Protein AF-0000000087521151 (afdb_homodimer)

Organism: NCBI:txid162496

Foldseek 3Di:
DDPPPPPPPPPPPPPPPPPPVPPPDLCQQWAWADDPDQQDDIDIDDPPLSWDPFKAKDWRFAADADFAAAFKKWWKWKWKAWNHHRHTDDTQSNHGTDIDTLYVVCCVVPVRVSVRSGRTHAFIKMKIWHFWAPQDPVRDGDDHDPPTTTTMMMIMHTHDIDHDAEEDDPVVLVVCVVVVQQWDWDPVDLDIQIDADPPHDFDRHKRKAWPFADDADFAALFKKFWKFKWKAANVPRHTDDGDSVDPGTDIDGSPPAQQSSSNRRGGGHAQIWIKIWAAQSSHQEQDHDVDDHGIMIMIMHTHDIGDDD/DDPPPPPPPPPPPPPPPPPPVPPPDLCQQWAWADDPDQQDDIDIDDPPLSWDPFKAKDWRFAADADFAAAFKKWWKWKWKAWNHHRHTDDTQSNHGTDIDTLYVVCCVVPVRVSVNSGRTHAFIKMKIWHFWAPQDPVRDGDDHDPPTTTTMMMIMHTHDIDHDAEEDDPVVLVVCVVVVQQWDWDPPDLDIQIDADPPHDFDRHKRKAWPFADDADFAALFKKFWKFKWKAANVPRHTDDGDSVDPGTDIDGSPPAQQSSSNRRGGGHAQIWIKIWAAQSSHQEQDHDVDDHGIMIMTMHGHDIGDDD

Nearest PDB structures (foldseek):
  8bk6-assembly1_B  TM=9.015E-01  e=6.934E-10  Legionella pneumophila
  8bjd-assembly1_A  TM=7.755E-01  e=2.707E-09  Legionella pneumophila
  8p3d-assembly1_A  TM=8.804E-01  e=2.975E-08  Trypanosoma cruzi
  1q6u-assembly1_A  TM=7.671E-01  e=1.001E-08  Escherichia coli
  4bf8-assembly1_A  TM=8.102E-01  e=2.358E-07  Saccharomyces cerevisiae

InterPro domains:
  IPR001179 FKBP-type peptidyl-prolyl cis-trans isomerase domain [PF00254] (218-302)
  IPR001179 FKBP-type peptidyl-prolyl cis-trans isomerase domain [PS50059] (222-306)
  IPR046357 Peptidyl-prolyl cis-trans isomerase domain superfamily [G3DSA:3.10.50.40] (168-309)

Sequence (618 aa):
MRKVLAVCVTASVLALTACGAGSSTSLDSIEVKPGADANSEPSVKIDAPLLTEKSEAQVLVEGEGNEISEGQTIKLKSGIYKNIDGMKVDENFTGEAVPMKVDDTMKQQMPELYDTLIGSKVGSWIAYTTVEGNPKSDGSVSEPEDGARAERIIVMNVESASDPSTVLEQSKVKELKDAKQLPSVDTSEKEPKISIPKDTQAPQGLAVDVLEEGKGAQATENSDVEVKYHGVTWADGKKFDGNFDSEDTAKFNLSQVISGWTKGLSGQKEGSKLLLSVPSDMAYGDNATQGPSGPLVFYVELTKVSNAEMRKVLAVCVTASVLALTACGAGSSTSLDSIEVKPGADANSEPSVKIDAPLLTEKSEAQVLVEGEGNEISEGQTIKLKSGIYKNIDGMKVDENFTGEAVPMKVDDTMKQQMPELYDTLIGSKVGSWIAYTTVEGNPKSDGSVSEPEDGARAERIIVMNVESASDPSTVLEQSKVKELKDAKQLPSVDTSEKEPKISIPKDTQAPQGLAVDVLEEGKGAQATENSDVEVKYHGVTWADGKKFDGNFDSEDTAKFNLSQVISGWTKGLSGQKEGSKLLLSVPSDMAYGDNATQGPSGPLVFYVELTKVSNAE

Radius of gyration: 36.85 Å; Cα contacts (8 Å, |Δi|>4): 1400; chains: 2; bounding box: 82×93×114 Å

Solvent-accessible surface area (backbone atoms only — not comparable to full-atom values): 33695 Å² total; per-residue (Å²): 134,82,80,74,76,74,75,75,76,76,75,75,75,72,73,71,72,73,72,67,85,67,71,87,51,81,62,71,64,47,42,74,45,77,34,96,46,82,65,33,64,58,48,74,46,54,71,49,59,43,81,39,72,55,62,44,45,44,78,72,41,84,27,84,50,61,65,38,53,84,55,20,39,29,27,34,28,37,36,36,24,32,20,69,45,39,49,76,77,49,68,34,41,64,53,74,60,45,77,48,65,42,39,70,67,39,37,71,77,38,42,48,51,40,58,51,45,47,72,32,26,26,52,17,28,35,40,36,32,47,47,66,41,49,77,42,96,87,69,46,67,44,74,53,57,92,70,41,44,27,59,43,35,37,41,33,35,32,74,42,72,40,73,68,73,46,76,52,51,67,70,57,43,50,50,35,49,75,66,55,58,44,66,48,74,43,68,87,48,83,56,69,44,64,45,62,44,76,98,53,70,78,59,96,17,31,35,66,43,74,76,38,83,33,81,49,52,64,29,45,51,64,16,37,33,30,32,43,36,45,28,24,34,57,91,75,48,46,74,80,48,67,36,56,90,45,91,58,67,45,79,47,47,28,71,76,49,46,54,36,54,16,61,57,44,31,69,39,27,15,57,16,30,34,39,36,38,28,25,22,90,31,51,50,22,76,82,32,87,92,47,67,50,32,36,34,33,33,40,37,35,33,68,39,55,42,64,80,128,137,83,81,76,77,75,77,77,76,77,76,75,77,73,73,72,70,75,72,67,84,67,71,87,51,84,62,71,64,48,44,76,44,78,34,96,47,82,64,34,62,58,48,75,45,53,70,48,59,46,80,39,71,53,61,43,44,44,77,72,40,85,27,85,49,60,64,38,54,83,54,17,39,30,26,33,27,36,35,33,22,31,19,68,45,40,48,77,76,48,68,33,42,64,53,74,60,44,78,46,64,42,40,69,68,38,37,71,77,38,44,47,50,40,58,51,46,44,71,31,26,26,54,17,28,34,40,36,32,47,46,66,41,48,78,42,95,86,70,45,66,44,75,55,58,92,73,41,44,28,59,43,34,36,41,33,35,32,74,41,72,38,72,67,72,46,76,52,52,68,70,56,44,49,50,36,49,74,65,54,57,43,66,48,75,43,70,87,49,82,57,69,44,64,45,61,44,77,98,52,70,78,60,96,17,32,37,66,44,75,76,37,83,31,82,49,51,65,28,46,50,66,15,36,33,31,30,42,36,44,28,23,34,55,90,76,46,44,76,78,51,68,36,57,92,44,92,59,65,45,77,46,47,28,71,76,51,46,54,35,54,16,60,58,45,32,70,39,27,16,57,17,29,35,39,34,38,26,26,22,90,30,51,51,23,76,82,33,87,92,47,66,50,31,36,34,34,33,41,37,35,33,68,37,56,42,65,80,129

Structure (mmCIF, N/CA/C/O backbone):
data_AF-0000000087521151-model_v1
#
loop_
_entity.id
_entity.type
_entity.pdbx_description
1 polymer 'Peptidyl-prolyl cis-trans isomerase'
#
loop_
_atom_site.group_PDB
_atom_site.id
_atom_site.type_symbol
_atom_site.label_atom_id
_atom_site.label_alt_id
_atom_site.label_comp_id
_atom_site.label_asym_id
_atom_site.label_entity_id
_atom_site.label_seq_id
_atom_site.pdbx_PDB_ins_code
_atom_site.Cartn_x
_atom_site.Cartn_y
_atom_site.Cartn_z
_atom_site.occupancy
_atom_site.B_iso_or_equiv
_atom_site.auth_seq_id
_atom_site.auth_comp_id
_atom_site.auth_asym_id
_atom_site.auth_atom_id
_atom_site.pdbx_PDB_model_num
ATOM 1 N N . MET A 1 1 ? -39.094 32.469 63.031 1 25.14 1 MET A N 1
ATOM 2 C CA . MET A 1 1 ? -38 32.406 62.062 1 25.14 1 MET A CA 1
ATOM 3 C C . MET A 1 1 ? -38.5 31.812 60.719 1 25.14 1 MET A C 1
ATOM 5 O O . MET A 1 1 ? -39.062 30.719 60.719 1 25.14 1 MET A O 1
ATOM 9 N N . ARG A 1 2 ? -38.875 32.594 59.688 1 22.25 2 ARG A N 1
ATOM 10 C CA . ARG A 1 2 ? -39.781 32.438 58.562 1 22.25 2 ARG A CA 1
ATOM 11 C C . ARG A 1 2 ? -39.188 31.5 57.5 1 22.25 2 ARG A C 1
ATOM 13 O O . ARG A 1 2 ? -38.094 31.719 57.031 1 22.25 2 ARG A O 1
ATOM 20 N N . LYS A 1 3 ? -39.656 30.266 57.5 1 27.17 3 LYS A N 1
ATOM 21 C CA . LYS A 1 3 ? -39.375 29.156 56.625 1 27.17 3 LYS A CA 1
ATOM 22 C C . LYS A 1 3 ? -39.594 29.562 55.156 1 27.17 3 LYS A C 1
ATOM 24 O O . LYS A 1 3 ? -40.719 29.75 54.719 1 27.17 3 LYS A O 1
ATOM 29 N N . VAL A 1 4 ? -38.812 30.594 54.625 1 23.25 4 VAL A N 1
ATOM 30 C CA . VAL A 1 4 ? -39.031 31.016 53.25 1 23.25 4 VAL A CA 1
ATOM 31 C C . VAL A 1 4 ? -38.906 29.812 52.312 1 23.25 4 VAL A C 1
ATOM 33 O O . VAL A 1 4 ? -37.906 29.078 52.344 1 23.25 4 VAL A O 1
ATOM 36 N N . LEU A 1 5 ? -39.969 29.188 52.031 1 26.3 5 LEU A N 1
ATOM 37 C CA . LEU A 1 5 ? -40.125 28.109 51.062 1 26.3 5 LEU A CA 1
ATOM 38 C C . LEU A 1 5 ? -39.625 28.562 49.688 1 26.3 5 LEU A C 1
ATOM 40 O O . LEU A 1 5 ? -40.219 29.469 49.094 1 26.3 5 LEU A O 1
ATOM 44 N N . ALA A 1 6 ? -38.375 28.703 49.5 1 27.34 6 ALA A N 1
ATOM 45 C CA . ALA A 1 6 ? -37.844 29.078 48.188 1 27.34 6 ALA A CA 1
ATOM 46 C C . ALA A 1 6 ? -38.312 28.125 47.094 1 27.34 6 ALA A C 1
ATOM 48 O O . ALA A 1 6 ? -38.094 26.906 47.188 1 27.34 6 ALA A O 1
ATOM 49 N N . VAL A 1 7 ? -39.469 28.391 46.594 1 27.27 7 VAL A N 1
ATOM 50 C CA . VAL A 1 7 ? -40 27.672 45.438 1 27.27 7 VAL A CA 1
ATOM 51 C C . VAL A 1 7 ? -39 27.688 44.281 1 27.27 7 VAL A C 1
ATOM 53 O O . VAL A 1 7 ? -38.594 28.766 43.812 1 27.27 7 VAL A O 1
ATOM 56 N N . CYS A 1 8 ? -38 26.859 44.312 1 23.95 8 CYS A N 1
ATOM 57 C CA . CYS A 1 8 ? -37.062 26.719 43.219 1 23.95 8 CYS A CA 1
ATOM 58 C C . CYS A 1 8 ? -37.75 26.469 41.906 1 23.95 8 CYS A C 1
ATOM 60 O O . CYS A 1 8 ? -38.438 25.453 41.75 1 23.95 8 CYS A O 1
ATOM 62 N N . VAL A 1 9 ? -38.25 27.531 41.25 1 26.39 9 VAL A N 1
ATOM 63 C CA . VAL A 1 9 ? -38.781 27.438 39.906 1 26.39 9 VAL A CA 1
ATOM 64 C C . VAL A 1 9 ? -37.781 26.734 39 1 26.39 9 VAL A C 1
ATOM 66 O O . VAL A 1 9 ? -36.625 27.141 38.906 1 26.39 9 VAL A O 1
ATOM 69 N N . THR A 1 10 ? -37.844 25.438 38.875 1 26.16 10 THR A N 1
ATOM 70 C CA . THR A 1 10 ? -37.156 24.625 37.875 1 26.16 10 THR A CA 1
ATOM 71 C C . THR A 1 10 ? -37.406 25.141 36.469 1 26.16 10 THR A C 1
ATOM 73 O O . THR A 1 10 ? -38.531 25.125 35.969 1 26.16 10 THR A O 1
ATOM 76 N N . ALA A 1 11 ? -36.812 26.281 36.062 1 25.45 11 ALA A N 1
ATOM 77 C CA . ALA A 1 11 ? -36.906 26.672 34.656 1 25.45 11 ALA A CA 1
ATOM 78 C C . ALA A 1 11 ? -36.562 25.516 33.75 1 25.45 11 ALA A C 1
ATOM 80 O O . ALA A 1 11 ? -35.5 24.906 33.844 1 25.45 11 ALA A O 1
ATOM 81 N N . SER A 1 12 ? -37.5 24.781 33.25 1 26.67 12 SER A N 1
ATOM 82 C CA . SER A 1 12 ? -37.375 23.875 32.125 1 26.67 12 SER A CA 1
ATOM 83 C C . SER A 1 12 ? -36.719 24.562 30.938 1 26.67 12 SER A C 1
ATOM 85 O O . SER A 1 12 ? -37.25 25.547 30.406 1 26.67 12 SER A O 1
ATOM 87 N N . VAL A 1 13 ? -35.438 24.734 30.969 1 25.84 13 VAL A N 1
ATOM 88 C CA . VAL A 1 13 ? -34.812 25.172 29.734 1 25.84 13 VAL A CA 1
ATOM 89 C C . VAL A 1 13 ? -35.281 24.328 28.562 1 25.84 13 VAL A C 1
ATOM 91 O O . VAL A 1 13 ? -35.062 23.109 28.547 1 25.84 13 VAL A O 1
ATOM 94 N N . LEU A 1 14 ? -36.344 24.703 27.938 1 26.03 14 LEU A N 1
ATOM 95 C CA . LEU A 1 14 ? -36.656 24.234 26.578 1 26.03 14 LEU A CA 1
ATOM 96 C C . LEU A 1 14 ? -35.438 24.359 25.672 1 26.03 14 LEU A C 1
ATOM 98 O O . LEU A 1 14 ? -34.969 25.469 25.422 1 26.03 14 LEU A O 1
ATOM 102 N N . ALA A 1 15 ? -34.594 23.406 25.656 1 26.88 15 ALA A N 1
ATOM 103 C CA . ALA A 1 15 ? -33.656 23.297 24.547 1 26.88 15 ALA A CA 1
ATOM 104 C C . ALA A 1 15 ? -34.375 23.562 23.203 1 26.88 15 ALA A C 1
ATOM 106 O O . ALA A 1 15 ? -35.25 22.797 22.812 1 26.88 15 ALA A O 1
ATOM 107 N N . LEU A 1 16 ? -34.562 24.766 22.906 1 27.44 16 LEU A N 1
ATOM 108 C CA . LEU A 1 16 ? -34.812 25.047 21.5 1 27.44 16 LEU A CA 1
ATOM 109 C C . LEU A 1 16 ? -33.875 24.25 20.609 1 27.44 16 LEU A C 1
ATOM 111 O O . LEU A 1 16 ? -32.656 24.359 20.719 1 27.44 16 LEU A O 1
ATOM 115 N N . THR A 1 17 ? -34.25 23.062 20.266 1 30.52 17 THR A N 1
ATOM 116 C CA . THR A 1 17 ? -33.719 22.406 19.078 1 30.52 17 THR A CA 1
ATOM 117 C C . THR A 1 17 ? -33.594 23.406 17.938 1 30.52 17 THR A C 1
ATOM 119 O O . THR A 1 17 ? -34.594 23.891 17.406 1 30.52 17 THR A O 1
ATOM 122 N N . ALA A 1 18 ? -32.844 24.406 18.047 1 28.83 18 ALA A N 1
ATOM 123 C CA . ALA A 1 18 ? -32.531 25.062 16.781 1 28.83 18 ALA A CA 1
ATOM 124 C C . ALA A 1 18 ? -32.5 24.078 15.625 1 28.83 18 ALA A C 1
ATOM 126 O O . ALA A 1 18 ? -31.766 23.094 15.664 1 28.83 18 ALA A O 1
ATOM 127 N N . CYS A 1 19 ? -33.625 23.859 14.922 1 32.59 19 CYS A N 1
ATOM 128 C CA . CYS A 1 19 ? -33.844 23.234 13.633 1 32.59 19 CYS A CA 1
ATOM 129 C C . CYS A 1 19 ? -32.75 23.594 12.633 1 32.59 19 CYS A C 1
ATOM 131 O O . CYS A 1 19 ? -32.906 24.547 11.859 1 32.59 19 CYS A O 1
ATOM 133 N N . GLY A 1 20 ? -31.656 24.016 12.938 1 32.75 20 GLY A N 1
ATOM 134 C CA . GLY A 1 20 ? -30.844 24.016 11.734 1 32.75 20 GLY A CA 1
ATOM 135 C C . GLY A 1 20 ? -31.141 22.859 10.805 1 32.75 20 GLY A C 1
ATOM 136 O O . GLY A 1 20 ? -31.281 21.719 11.25 1 32.75 20 GLY A O 1
ATOM 137 N N . ALA A 1 21 ? -31.844 23.016 9.688 1 33.31 21 ALA A N 1
ATOM 138 C CA . ALA A 1 21 ? -32.188 22.125 8.594 1 33.31 21 ALA A CA 1
ATOM 139 C C . ALA A 1 21 ? -31.109 21.078 8.367 1 33.31 21 ALA A C 1
ATOM 141 O O . ALA A 1 21 ? -30.234 21.25 7.531 1 33.31 21 ALA A O 1
ATOM 142 N N . GLY A 1 22 ? -30.359 20.562 9.328 1 39.12 22 GLY A N 1
ATOM 143 C CA . GLY A 1 22 ? -29.359 19.547 9.062 1 39.12 22 GLY A CA 1
ATOM 144 C C . GLY A 1 22 ? -29.906 18.312 8.383 1 39.12 22 GLY A C 1
ATOM 145 O O . GLY A 1 22 ? -30.797 17.656 8.922 1 39.12 22 GLY A O 1
ATOM 146 N N . SER A 1 23 ? -30.062 18.344 7.102 1 45.19 23 SER A N 1
ATOM 147 C CA . SER A 1 23 ? -30.422 17.203 6.258 1 45.19 23 SER A CA 1
ATOM 148 C C . SER A 1 23 ? -29.906 15.898 6.848 1 45.19 23 SER A C 1
ATOM 150 O O . SER A 1 23 ? -28.781 15.836 7.332 1 45.19 23 SER A O 1
ATOM 152 N N . SER A 1 24 ? -30.828 15.07 7.395 1 55.84 24 SER A N 1
ATOM 153 C CA . SER A 1 24 ? -30.578 13.695 7.824 1 55.84 24 SER A CA 1
ATOM 154 C C . SER A 1 24 ? -29.484 13.039 6.977 1 55.84 24 SER A C 1
ATOM 156 O O . SER A 1 24 ? -29.531 13.109 5.746 1 55.84 24 SER A O 1
ATOM 158 N N . THR A 1 25 ? -28.188 13.133 7.535 1 68.56 25 THR A N 1
ATOM 159 C CA . THR A 1 25 ? -27.125 12.422 6.816 1 68.56 25 THR A CA 1
ATOM 160 C C . THR A 1 25 ? -27.109 10.953 7.215 1 68.56 25 THR A C 1
ATOM 162 O O . THR A 1 25 ? -27.734 10.555 8.195 1 68.56 25 THR A O 1
ATOM 165 N N . SER A 1 26 ? -26.594 10.141 6.426 1 81.5 26 SER A N 1
ATOM 166 C CA . SER A 1 26 ? -26.359 8.734 6.727 1 81.5 26 SER A CA 1
ATOM 167 C C . SER A 1 26 ? -25.531 8.57 7.992 1 81.5 26 SER A C 1
ATOM 169 O O . SER A 1 26 ? -25.469 7.484 8.57 1 81.5 26 SER A O 1
ATOM 171 N N . LEU A 1 27 ? -25.047 9.789 8.586 1 91.56 27 LEU A N 1
ATOM 172 C CA . LEU A 1 27 ? -24.109 9.727 9.695 1 91.56 27 LEU A CA 1
ATOM 173 C C . LEU A 1 27 ? -24.812 9.938 11.031 1 91.56 27 LEU A C 1
ATOM 175 O O . LEU A 1 27 ? -24.203 9.812 12.094 1 91.56 27 LEU A O 1
ATOM 179 N N . ASP A 1 28 ? -26.125 10.18 11.031 1 88.62 28 ASP A N 1
ATOM 180 C CA . ASP A 1 28 ? -26.906 10.484 12.227 1 88.62 28 ASP A CA 1
ATOM 181 C C . ASP A 1 28 ? -26.922 9.297 13.188 1 88.62 28 ASP A C 1
ATOM 183 O O . ASP A 1 28 ? -27.094 9.469 14.398 1 88.62 28 ASP A O 1
ATOM 187 N N . SER A 1 29 ? -26.734 8.156 12.625 1 89.56 29 SER A N 1
ATOM 188 C CA . SER A 1 29 ? -26.844 6.949 13.438 1 89.56 29 SER A CA 1
ATOM 189 C C . SER A 1 29 ? -25.562 6.688 14.219 1 89.56 29 SER A C 1
ATOM 191 O O . SER A 1 29 ? -25.531 5.805 15.078 1 89.56 29 SER A O 1
ATOM 193 N N . ILE A 1 30 ? -24.531 7.402 13.961 1 95.44 30 ILE A N 1
ATOM 194 C CA . ILE A 1 30 ? -23.266 7.195 14.648 1 95.44 30 ILE A CA 1
ATOM 195 C C . ILE A 1 30 ? -23.312 7.836 16.031 1 95.44 30 ILE A C 1
ATOM 197 O O . ILE A 1 30 ? -23.703 9 16.172 1 95.44 30 ILE A O 1
ATOM 201 N N . GLU A 1 31 ? -22.953 7.094 17.031 1 96.31 31 GLU A N 1
ATOM 202 C CA . GLU A 1 31 ? -22.875 7.594 18.391 1 96.31 31 GLU A CA 1
ATOM 203 C C . GLU A 1 31 ? -21.438 7.543 18.922 1 96.31 31 GLU A C 1
ATOM 205 O O . GLU A 1 31 ? -20.75 6.539 18.734 1 96.31 31 GLU A O 1
ATOM 210 N N . VAL A 1 32 ? -21.062 8.656 19.531 1 97.31 32 VAL A N 1
ATOM 211 C CA . VAL A 1 32 ? -19.734 8.695 20.156 1 97.31 32 VAL A CA 1
ATOM 212 C C . VAL A 1 32 ? -19.875 9.117 21.609 1 97.31 32 VAL A C 1
ATOM 214 O O . VAL A 1 32 ? -20.594 10.062 21.938 1 97.31 32 VAL A O 1
ATOM 217 N N . LYS A 1 33 ? -19.266 8.406 22.469 1 96.31 33 LYS A N 1
ATOM 218 C CA . LYS A 1 33 ? -19.078 8.773 23.875 1 96.31 33 LYS A CA 1
ATOM 219 C C . LYS A 1 33 ? -17.609 9.062 24.188 1 96.31 33 LYS A C 1
ATOM 221 O O . LYS A 1 33 ? -16.797 8.141 24.234 1 96.31 33 LYS A O 1
ATOM 226 N N . PRO A 1 34 ? -17.375 10.312 24.375 1 94.25 34 PRO A N 1
ATOM 227 C CA . PRO A 1 34 ? -15.977 10.648 24.672 1 94.25 34 PRO A CA 1
ATOM 228 C C . PRO A 1 34 ? -15.43 9.914 25.891 1 94.25 34 PRO A C 1
ATOM 230 O O . PRO A 1 34 ? -16.188 9.594 26.812 1 94.25 34 PRO A O 1
ATOM 233 N N . GLY A 1 35 ? -14.172 9.617 25.812 1 91.38 35 GLY A N 1
ATOM 234 C CA . GLY A 1 35 ? -13.531 9.023 26.984 1 91.38 35 GLY A CA 1
ATOM 235 C C . GLY A 1 35 ? -13.461 9.961 28.172 1 91.38 35 GLY A C 1
ATOM 236 O O . GLY A 1 35 ? -13.891 11.109 28.078 1 91.38 35 GLY A O 1
ATOM 237 N N . ALA A 1 36 ? -12.883 9.383 29.266 1 87.5 36 ALA A N 1
ATOM 238 C CA . ALA A 1 36 ? -12.812 10.125 30.516 1 87.5 36 ALA A CA 1
ATOM 239 C C . ALA A 1 36 ? -11.875 11.32 30.391 1 87.5 36 ALA A C 1
ATOM 241 O O . ALA A 1 36 ? -12.055 12.336 31.078 1 87.5 36 ALA A O 1
ATOM 242 N N . ASP A 1 37 ? -10.898 11.125 29.578 1 85.75 37 ASP A N 1
ATOM 243 C CA . ASP A 1 37 ? -9.938 12.188 29.328 1 85.75 37 ASP A CA 1
ATOM 244 C C . ASP A 1 37 ? -9.383 12.094 27.906 1 85.75 37 ASP A C 1
ATOM 246 O O . ASP A 1 37 ? -9.836 11.273 27.109 1 85.75 37 ASP A O 1
ATOM 250 N N . ALA A 1 38 ? -8.453 12.969 27.594 1 80.62 38 ALA A N 1
ATOM 251 C CA . ALA A 1 38 ? -7.934 13.086 26.234 1 80.62 38 ALA A CA 1
ATOM 252 C C . ALA A 1 38 ? -7.145 11.844 25.828 1 80.62 38 ALA A C 1
ATOM 254 O O . ALA A 1 38 ? -6.891 11.609 24.641 1 80.62 38 ALA A O 1
ATOM 255 N N . ASN A 1 39 ? -6.77 11.016 26.75 1 86.06 39 ASN A N 1
ATOM 256 C CA . ASN A 1 39 ? -5.949 9.844 26.453 1 86.06 39 ASN A CA 1
ATOM 257 C C . ASN A 1 39 ? -6.746 8.555 26.609 1 86.06 39 ASN A C 1
ATOM 259 O O . ASN A 1 39 ? -6.172 7.465 26.625 1 86.06 39 ASN A O 1
ATOM 263 N N . SER A 1 40 ? -7.984 8.758 26.75 1 91 40 SER A N 1
ATOM 264 C CA . SER A 1 40 ? -8.867 7.602 26.844 1 91 40 SER A CA 1
ATOM 265 C C . SER A 1 40 ? -9.617 7.383 25.531 1 91 40 SER A C 1
ATOM 267 O O . SER A 1 40 ? -10.07 8.344 24.891 1 91 40 SER A O 1
ATOM 269 N N . GLU A 1 41 ? -9.695 6.141 25.234 1 93.25 41 GLU A N 1
ATOM 270 C CA . GLU A 1 41 ? -10.383 5.801 23.984 1 93.25 41 GLU A CA 1
ATOM 271 C C . GLU A 1 41 ? -11.883 6.07 24.094 1 93.25 41 GLU A C 1
ATOM 273 O O . GLU A 1 41 ? -12.5 5.746 25.109 1 93.25 41 GLU A O 1
ATOM 278 N N . PRO A 1 42 ? -12.438 6.668 23.078 1 96.62 42 PRO A N 1
ATOM 279 C CA . PRO A 1 42 ? -13.898 6.844 23.062 1 96.62 42 PRO A CA 1
ATOM 280 C C . PRO A 1 42 ? -14.641 5.551 22.734 1 96.62 42 PRO A C 1
ATOM 282 O O . PRO A 1 42 ? -14.023 4.566 22.328 1 96.62 42 PRO A O 1
ATOM 285 N N . SER A 1 43 ? -15.922 5.555 23.016 1 96.56 43 SER A N 1
ATOM 286 C CA . SER A 1 43 ? -16.812 4.531 22.484 1 96.56 43 SER A CA 1
ATOM 287 C C . SER A 1 43 ? -17.547 5.02 21.234 1 96.56 43 SER A C 1
ATOM 289 O O . SER A 1 43 ? -18.188 6.07 21.25 1 96.56 43 SER A O 1
ATOM 291 N N . VAL A 1 44 ? -17.328 4.316 20.203 1 97.25 44 VAL A N 1
ATOM 292 C CA . VAL A 1 44 ? -17.984 4.656 18.953 1 97.25 44 VAL A CA 1
ATOM 293 C C . VAL A 1 44 ? -18.938 3.529 18.531 1 97.25 44 VAL A C 1
ATOM 295 O O . VAL A 1 44 ? -18.531 2.367 18.453 1 97.25 44 VAL A O 1
ATOM 298 N N . LYS A 1 45 ? -20.156 3.812 18.312 1 96.06 45 LYS A N 1
ATOM 299 C CA . LYS A 1 45 ? -21.156 2.857 17.844 1 96.06 45 LYS A CA 1
ATOM 300 C C . LYS A 1 45 ? -21.672 3.24 16.469 1 96.06 45 LYS A C 1
ATOM 302 O O . LYS A 1 45 ? -22.156 4.359 16.266 1 96.06 45 LYS A O 1
ATOM 307 N N . ILE A 1 46 ? -21.562 2.363 15.578 1 95.62 46 ILE A N 1
ATOM 308 C CA . ILE A 1 46 ? -22.016 2.551 14.203 1 95.62 46 ILE A CA 1
ATOM 309 C C . ILE A 1 46 ? -23.062 1.492 13.859 1 95.62 46 ILE A C 1
ATOM 311 O O . ILE A 1 46 ? -22.812 0.294 14.008 1 95.62 46 ILE A O 1
ATOM 315 N N . ASP A 1 47 ? -24.203 1.894 13.43 1 94.19 47 ASP A N 1
ATOM 316 C CA . ASP A 1 47 ? -25.219 0.972 12.938 1 94.19 47 ASP A CA 1
ATOM 317 C C . ASP A 1 47 ? -24.953 0.575 11.484 1 94.19 47 ASP A C 1
ATOM 319 O O . ASP A 1 47 ? -25.516 1.156 10.562 1 94.19 47 ASP A O 1
ATOM 323 N N . ALA A 1 48 ? -24.125 -0.397 11.32 1 93.56 48 ALA A N 1
ATOM 324 C CA . ALA A 1 48 ? -23.656 -0.811 10 1 93.56 48 ALA A CA 1
ATOM 325 C C . ALA A 1 48 ? -24.625 -1.81 9.367 1 93.56 48 ALA A C 1
ATOM 327 O O . ALA A 1 48 ? -25.328 -2.543 10.07 1 93.56 48 ALA A O 1
ATOM 328 N N . PRO A 1 49 ? -24.734 -1.868 8.055 1 95.06 49 PRO A N 1
ATOM 329 C CA . PRO A 1 49 ? -23.906 -1.073 7.148 1 95.06 49 PRO A CA 1
ATOM 330 C C . PRO A 1 49 ? -24.406 0.358 6.984 1 95.06 49 PRO A C 1
ATOM 332 O O . PRO A 1 49 ? -25.625 0.596 7.02 1 95.06 49 PRO A O 1
ATOM 335 N N . LEU A 1 50 ? -23.516 1.235 6.945 1 95.12 50 LEU A N 1
ATOM 336 C CA . LEU A 1 50 ? -23.828 2.609 6.574 1 95.12 50 LEU A CA 1
ATOM 337 C C . LEU A 1 50 ? -23.656 2.818 5.074 1 95.12 50 LEU A C 1
ATOM 339 O O . LEU A 1 50 ? -22.531 2.879 4.574 1 95.12 50 LEU A O 1
ATOM 343 N N . LEU A 1 51 ? -24.766 2.928 4.363 1 94.88 51 LEU A N 1
ATOM 344 C CA . LEU A 1 51 ? -24.75 3.029 2.908 1 94.88 51 LEU A CA 1
ATOM 345 C C . LEU A 1 51 ? -24.984 4.469 2.461 1 94.88 51 LEU A C 1
ATOM 347 O O . LEU A 1 51 ? -26.047 5.035 2.709 1 94.88 51 LEU A O 1
ATOM 351 N N . THR A 1 52 ? -23.953 5.094 1.882 1 95.31 52 THR A N 1
ATOM 352 C CA . THR A 1 52 ? -24.094 6.438 1.332 1 95.31 52 THR A CA 1
ATOM 353 C C . THR A 1 52 ? -23.328 6.574 0.027 1 95.31 52 THR A C 1
ATOM 355 O O . THR A 1 52 ? -22.219 6.047 -0.099 1 95.31 52 THR A O 1
ATOM 358 N N . GLU A 1 53 ? -23.906 7.266 -0.922 1 95.31 53 GLU A N 1
ATOM 359 C CA . GLU A 1 53 ? -23.281 7.527 -2.219 1 95.31 53 GLU A CA 1
ATOM 360 C C . GLU A 1 53 ? -22.719 8.945 -2.287 1 95.31 53 GLU A C 1
ATOM 362 O O . GLU A 1 53 ? -22.359 9.422 -3.363 1 95.31 53 GLU A O 1
ATOM 367 N N . LYS A 1 54 ? -22.656 9.57 -1.118 1 93.81 54 LYS A N 1
ATOM 368 C CA . LYS A 1 54 ? -22.172 10.945 -1.069 1 93.81 54 LYS A CA 1
ATOM 369 C C . LYS A 1 54 ? -21.156 11.133 0.045 1 93.81 54 LYS A C 1
ATOM 371 O O . LYS A 1 54 ? -21.141 10.367 1.015 1 93.81 54 LYS A O 1
ATOM 376 N N . SER A 1 55 ? -20.281 12.086 -0.173 1 94.69 55 SER A N 1
ATOM 377 C CA . SER A 1 55 ? -19.406 12.523 0.901 1 94.69 55 SER A CA 1
ATOM 378 C C . SER A 1 55 ? -20.141 13.391 1.911 1 94.69 55 SER A C 1
ATOM 380 O O . SER A 1 55 ? -20.922 14.258 1.529 1 94.69 55 SER A O 1
ATOM 382 N N . GLU A 1 56 ? -19.922 13.055 3.168 1 95.81 56 GLU A N 1
ATOM 383 C CA . GLU A 1 56 ? -20.672 13.727 4.227 1 95.81 56 GLU A CA 1
ATOM 384 C C . GLU A 1 56 ? -19.812 13.938 5.465 1 95.81 56 GLU A C 1
ATOM 386 O O . GLU A 1 56 ? -18.906 13.148 5.734 1 95.81 56 GLU A O 1
ATOM 391 N N . ALA A 1 57 ? -20.125 14.992 6.141 1 97.19 57 ALA A N 1
ATOM 392 C CA . ALA A 1 57 ? -19.547 15.25 7.461 1 97.19 57 ALA A CA 1
ATOM 393 C C . ALA A 1 57 ? -20.609 15.758 8.43 1 97.19 57 ALA A C 1
ATOM 395 O O . ALA A 1 57 ? -21.562 16.438 8.023 1 97.19 57 ALA A O 1
ATOM 396 N N . GLN A 1 58 ? -20.453 15.43 9.719 1 96.44 58 GLN A N 1
ATOM 397 C CA . GLN A 1 58 ? -21.422 15.812 10.727 1 96.44 58 GLN A CA 1
ATOM 398 C C . GLN A 1 58 ? -20.781 15.93 12.102 1 96.44 58 GLN A C 1
ATOM 400 O O . GLN A 1 58 ? -19.953 15.102 12.484 1 96.44 58 GLN A O 1
ATOM 405 N N . VAL A 1 59 ? -21.219 16.953 12.781 1 97.31 59 VAL A N 1
ATOM 406 C CA . VAL A 1 59 ? -20.844 17.062 14.188 1 97.31 59 VAL A CA 1
ATOM 407 C C . VAL A 1 59 ? -21.656 16.078 15.016 1 97.31 59 VAL A C 1
ATOM 409 O O . VAL A 1 59 ? -22.891 16.094 14.977 1 97.31 59 VAL A O 1
ATOM 412 N N . LEU A 1 60 ? -21.016 15.266 15.672 1 96.62 60 LEU A N 1
ATOM 413 C CA . LEU A 1 60 ? -21.688 14.273 16.5 1 96.62 60 LEU A CA 1
ATOM 414 C C . LEU A 1 60 ? -21.891 14.805 17.922 1 96.62 60 LEU A C 1
ATOM 416 O O . LEU A 1 60 ? -22.938 14.562 18.516 1 96.62 60 LEU A O 1
ATOM 420 N N . VAL A 1 61 ? -20.859 15.406 18.453 1 96.12 61 VAL A N 1
ATOM 421 C CA . VAL A 1 61 ? -20.844 16.062 19.766 1 96.12 61 VAL A CA 1
ATOM 422 C C . VAL A 1 61 ? -20.203 17.438 19.656 1 96.12 61 VAL A C 1
ATOM 424 O O . VAL A 1 61 ? -19.078 17.562 19.172 1 96.12 61 VAL A O 1
ATOM 427 N N . GLU A 1 62 ? -20.906 18.469 20.094 1 96.12 62 GLU A N 1
ATOM 428 C CA . GLU A 1 62 ? -20.375 19.828 20.031 1 96.12 62 GLU A CA 1
ATOM 429 C C . GLU A 1 62 ? -19.312 20.062 21.094 1 96.12 62 GLU A C 1
ATOM 431 O O . GLU A 1 62 ? -19.5 19.672 22.25 1 96.12 62 GLU A O 1
ATOM 436 N N . GLY A 1 63 ? -18.25 20.688 20.641 1 96.69 63 GLY A N 1
ATOM 437 C CA . GLY A 1 63 ? -17.219 21.062 21.578 1 96.69 63 GLY A CA 1
ATOM 438 C C . GLY A 1 63 ? -17.578 22.297 22.391 1 96.69 63 GLY A C 1
ATOM 439 O O . GLY A 1 63 ? -18.578 22.953 22.109 1 96.69 63 GLY A O 1
ATOM 440 N N . GLU A 1 64 ? -16.797 22.562 23.359 1 95.62 64 GLU A N 1
ATOM 441 C CA . GLU A 1 64 ? -17.047 23.703 24.234 1 95.62 64 GLU A CA 1
ATOM 442 C C . GLU A 1 64 ? -15.984 24.781 24.094 1 95.62 64 GLU A C 1
ATOM 444 O O . GLU A 1 64 ? -16.031 25.797 24.781 1 95.62 64 GLU A O 1
ATOM 449 N N . GLY A 1 65 ? -15.078 24.531 23.188 1 97.06 65 GLY A N 1
ATOM 450 C CA . GLY A 1 65 ? -13.984 25.469 23 1 97.06 65 GLY A CA 1
ATOM 451 C C . GLY A 1 65 ? -14.312 26.562 22 1 97.06 65 GLY A C 1
ATOM 452 O O . GLY A 1 65 ? -15.484 26.875 21.781 1 97.06 65 GLY A O 1
ATOM 453 N N . ASN A 1 66 ? -13.305 27.266 21.547 1 96.31 66 ASN A N 1
ATOM 454 C CA . ASN A 1 66 ? -13.445 28.344 20.578 1 96.31 66 ASN A CA 1
ATOM 455 C C . ASN A 1 66 ? -13.891 27.828 19.203 1 96.31 66 ASN A C 1
ATOM 457 O O . ASN A 1 66 ? -13.625 26.672 18.875 1 96.31 66 ASN A O 1
ATOM 461 N N . GLU A 1 67 ? -14.531 28.656 18.531 1 97.56 67 GLU A N 1
ATOM 462 C CA . GLU A 1 67 ? -14.922 28.312 17.172 1 97.56 67 GLU A CA 1
ATOM 463 C C . GLU A 1 67 ? -13.703 28.172 16.266 1 97.56 67 GLU A C 1
ATOM 465 O O . GLU A 1 67 ? -12.75 28.953 16.375 1 97.56 67 GLU A O 1
ATOM 470 N N . ILE A 1 68 ? -13.75 27.219 15.406 1 98.06 68 ILE A N 1
ATOM 471 C CA . ILE A 1 68 ? -12.695 26.984 14.422 1 98.06 68 ILE A CA 1
ATOM 472 C C . ILE A 1 68 ? -12.883 27.938 13.242 1 98.06 68 ILE A C 1
ATOM 474 O O . ILE A 1 68 ? -13.984 28.078 12.711 1 98.06 68 ILE A O 1
ATOM 478 N N . SER A 1 69 ? -11.766 28.578 12.852 1 96.62 69 SER A N 1
ATOM 479 C CA . SER A 1 69 ? -11.836 29.562 11.773 1 96.62 69 SER A CA 1
ATOM 480 C C . SER A 1 69 ? -10.938 29.156 10.609 1 96.62 69 SER A C 1
ATOM 482 O O . SER A 1 69 ? -10.023 28.344 10.766 1 96.62 69 SER A O 1
ATOM 484 N N . GLU A 1 70 ? -11.25 29.812 9.539 1 96.62 70 GLU A N 1
ATOM 485 C CA . GLU A 1 70 ? -10.453 29.578 8.336 1 96.62 70 GLU A CA 1
ATOM 486 C C . GLU A 1 70 ? -8.984 29.906 8.57 1 96.62 70 GLU A C 1
ATOM 488 O O . GLU A 1 70 ? -8.656 30.906 9.188 1 96.62 70 GLU A O 1
ATOM 493 N N . GLY A 1 71 ? -8.133 29.047 8.078 1 94.75 71 GLY A N 1
ATOM 494 C CA . GLY A 1 71 ? -6.699 29.281 8.109 1 94.75 71 GLY A CA 1
ATOM 495 C C . GLY A 1 71 ? -6.027 28.703 9.344 1 94.75 71 GLY A C 1
ATOM 496 O O . GLY A 1 71 ? -4.801 28.594 9.383 1 94.75 71 GLY A O 1
ATOM 497 N N . GLN A 1 72 ? -6.797 28.297 10.305 1 95.88 72 GLN A N 1
ATOM 498 C CA . GLN A 1 72 ? -6.23 27.75 11.531 1 95.88 72 GLN A CA 1
ATOM 499 C C . GLN A 1 72 ? -5.641 26.359 11.289 1 95.88 72 GLN A C 1
ATOM 501 O O . GLN A 1 72 ? -6.012 25.672 10.328 1 95.88 72 GLN A O 1
ATOM 506 N N . THR A 1 73 ? -4.68 26.016 12.164 1 94.94 73 THR A N 1
ATOM 507 C CA . THR A 1 73 ? -4.227 24.641 12.281 1 94.94 73 THR A CA 1
ATOM 508 C C . THR A 1 73 ? -4.902 23.938 13.461 1 94.94 73 THR A C 1
ATOM 510 O O . THR A 1 73 ? -4.801 24.406 14.602 1 94.94 73 THR A O 1
ATOM 513 N N . ILE A 1 74 ? -5.57 22.875 13.07 1 96.75 74 ILE A N 1
ATOM 514 C CA . ILE A 1 74 ? -6.195 22.094 14.125 1 96.75 74 ILE A CA 1
ATOM 515 C C . ILE A 1 74 ? -5.379 20.828 14.383 1 96.75 74 ILE A C 1
ATOM 517 O O . ILE A 1 74 ? -4.59 20.406 13.531 1 96.75 74 ILE A O 1
ATOM 521 N N . LYS A 1 75 ? -5.512 20.281 15.586 1 95.19 75 LYS A N 1
ATOM 522 C CA . LYS A 1 75 ? -4.965 18.984 15.93 1 95.19 75 LYS A CA 1
ATOM 523 C C . LYS A 1 75 ? -6.078 17.969 16.172 1 95.19 75 LYS A C 1
ATOM 525 O O . LYS A 1 75 ? -7.004 18.234 16.953 1 95.19 75 LYS A O 1
ATOM 530 N N . LEU A 1 76 ? -5.879 16.797 15.508 1 96.75 76 LEU A N 1
ATOM 531 C CA . LEU A 1 76 ? -6.98 15.844 15.5 1 96.75 76 LEU A CA 1
ATOM 532 C C . LEU A 1 76 ? -6.527 14.477 16 1 96.75 76 LEU A C 1
ATOM 534 O O . LEU A 1 76 ? -5.398 14.062 15.742 1 96.75 76 LEU A O 1
ATOM 538 N N . LYS A 1 77 ? -7.352 13.836 16.734 1 97 77 LYS A N 1
ATOM 539 C CA . LYS A 1 77 ? -7.355 12.391 16.938 1 97 77 LYS A CA 1
ATOM 540 C C . LYS A 1 77 ? -8.508 11.734 16.172 1 97 77 LYS A C 1
ATOM 542 O O . LYS A 1 77 ? -9.578 12.336 16.016 1 97 77 LYS A O 1
ATOM 547 N N . SER A 1 78 ? -8.234 10.508 15.695 1 97.94 78 SER A N 1
ATOM 548 C CA . SER A 1 78 ? -9.289 9.938 14.867 1 97.94 78 SER A CA 1
ATOM 549 C C . SER A 1 78 ? -9.266 8.414 14.906 1 97.94 78 SER A C 1
ATOM 551 O O . SER A 1 78 ? -8.297 7.816 15.375 1 97.94 78 SER A O 1
ATOM 553 N N . GLY A 1 79 ? -10.344 7.836 14.578 1 97.56 79 GLY A N 1
ATOM 554 C CA . GLY A 1 79 ? -10.531 6.43 14.258 1 97.56 79 GLY A CA 1
ATOM 555 C C . G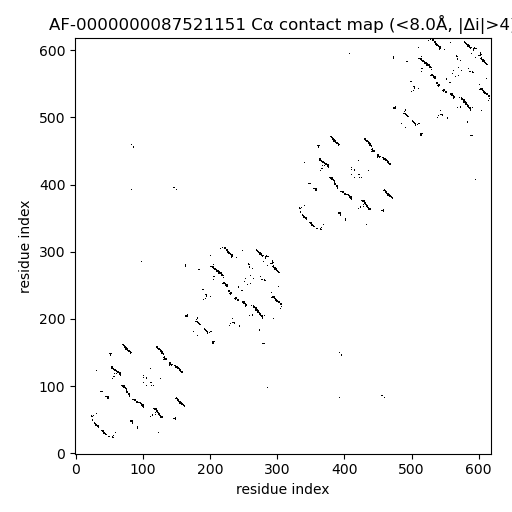LY A 1 79 ? -11.172 6.203 12.898 1 97.56 79 GLY A C 1
ATOM 556 O O . GLY A 1 79 ? -12.031 6.98 12.477 1 97.56 79 GLY A O 1
ATOM 557 N N . ILE A 1 80 ? -10.695 5.176 12.203 1 97.62 80 ILE A N 1
ATOM 558 C CA . ILE A 1 80 ? -11.242 4.789 10.906 1 97.62 80 ILE A CA 1
ATOM 559 C C . ILE A 1 80 ? -12.047 3.5 11.047 1 97.62 80 ILE A C 1
ATOM 561 O O . ILE A 1 80 ? -11.562 2.523 11.625 1 97.62 80 ILE A O 1
ATOM 565 N N . TYR A 1 81 ? -13.219 3.508 10.555 1 97 81 TYR A N 1
ATOM 566 C CA . TYR A 1 81 ? -14.141 2.387 10.672 1 97 81 TYR A CA 1
ATOM 567 C C . TYR A 1 81 ? -14.672 1.975 9.305 1 97 81 TYR A C 1
ATOM 569 O O . TYR A 1 81 ? -14.773 2.801 8.398 1 97 81 TYR A O 1
ATOM 577 N N . LYS A 1 82 ? -15.039 0.737 9.227 1 96.62 82 LYS A N 1
ATOM 578 C CA . LYS A 1 82 ? -15.602 0.239 7.977 1 96.62 82 LYS A CA 1
ATOM 579 C C . LYS A 1 82 ? -17.094 0.578 7.871 1 96.62 82 LYS A C 1
ATOM 581 O O . LYS A 1 82 ? -17.859 0.337 8.805 1 96.62 82 LYS A O 1
ATOM 586 N N . ASN A 1 83 ? -17.484 1.025 6.699 1 97.31 83 ASN A N 1
ATOM 587 C CA . ASN A 1 83 ? -18.906 1.296 6.48 1 97.31 83 ASN A CA 1
ATOM 588 C C . ASN A 1 83 ? -19.734 0.013 6.5 1 97.31 83 ASN A C 1
ATOM 590 O O . ASN A 1 83 ? -20.891 0.021 6.926 1 97.31 83 ASN A O 1
ATOM 594 N N . ILE A 1 84 ? -19.109 -1.078 6.082 1 96.62 84 ILE A N 1
ATOM 595 C CA . ILE A 1 84 ? -19.859 -2.297 5.793 1 96.62 84 ILE A CA 1
ATOM 596 C C . ILE A 1 84 ? -20.188 -3.021 7.098 1 96.62 84 ILE A C 1
ATOM 598 O O . ILE A 1 84 ? -21.219 -3.697 7.195 1 96.62 84 ILE A O 1
ATOM 602 N N . ASP A 1 85 ? -19.406 -2.824 8.211 1 96.19 85 ASP A N 1
ATOM 603 C CA . ASP A 1 85 ? -19.703 -3.596 9.414 1 96.19 85 ASP A CA 1
ATOM 604 C C . ASP A 1 85 ? -19.391 -2.783 10.672 1 96.19 85 ASP A C 1
ATOM 606 O O . ASP A 1 85 ? -19.641 -3.246 11.789 1 96.19 85 ASP A O 1
ATOM 610 N N . GLY A 1 86 ? -18.844 -1.564 10.492 1 95.69 86 GLY A N 1
ATOM 611 C CA . GLY A 1 86 ? -18.625 -0.669 11.617 1 95.69 86 GLY A CA 1
ATOM 612 C C . GLY A 1 86 ? -17.375 -0.999 12.406 1 95.69 86 GLY A C 1
ATOM 613 O O . GLY A 1 86 ? -17.125 -0.413 13.461 1 95.69 86 GLY A O 1
ATOM 614 N N . MET A 1 87 ? -16.609 -1.924 11.914 1 94.56 87 MET A N 1
ATOM 615 C CA . MET A 1 87 ? -15.422 -2.332 12.656 1 94.56 87 MET A CA 1
ATOM 616 C C . MET A 1 87 ? -14.297 -1.323 12.477 1 94.56 87 MET A C 1
ATOM 618 O O . MET A 1 87 ? -14.141 -0.742 11.406 1 94.56 87 MET A O 1
ATOM 622 N N . LYS A 1 88 ? -13.508 -1.155 13.516 1 94.25 88 LYS A N 1
ATOM 623 C CA . LYS A 1 88 ? -12.383 -0.23 13.5 1 94.25 88 LYS A CA 1
ATOM 624 C C . LYS A 1 88 ? -11.211 -0.805 12.703 1 94.25 88 LYS A C 1
ATOM 626 O O . LYS A 1 88 ? -10.844 -1.97 12.883 1 94.25 88 LYS A O 1
ATOM 631 N N . VAL A 1 89 ? -10.633 0.019 11.883 1 92 89 VAL A N 1
ATOM 632 C CA . VAL A 1 89 ? -9.484 -0.353 11.062 1 92 89 VAL A CA 1
ATOM 633 C C . VAL A 1 89 ? -8.203 0.211 11.688 1 92 89 VAL A C 1
ATOM 635 O O . VAL A 1 89 ? -7.156 -0.441 11.664 1 92 89 VAL A O 1
ATOM 638 N N . ASP A 1 90 ? -8.242 1.388 12.102 1 92.94 90 ASP A N 1
ATOM 639 C CA . ASP A 1 90 ? -7.105 2.119 12.664 1 92.94 90 ASP A CA 1
ATOM 640 C C . ASP A 1 90 ? -7.578 3.246 13.578 1 92.94 90 ASP A C 1
ATOM 642 O O . ASP A 1 90 ? -8.719 3.697 13.477 1 92.94 90 ASP A O 1
ATOM 646 N N . GLU A 1 91 ? -6.707 3.682 14.523 1 94.5 91 GLU A N 1
ATOM 647 C CA . GLU A 1 91 ? -7.035 4.812 15.391 1 94.5 91 GLU A CA 1
ATOM 648 C C . GLU A 1 91 ? -5.781 5.395 16.031 1 94.5 91 GLU A C 1
ATOM 650 O O . GLU A 1 91 ? -4.734 4.746 16.062 1 94.5 91 GLU A O 1
ATOM 655 N N . ASN A 1 92 ? -5.836 6.605 16.453 1 95.81 92 ASN A N 1
ATOM 656 C CA . ASN A 1 92 ? -4.789 7.211 17.266 1 95.81 92 ASN A CA 1
ATOM 657 C C . ASN A 1 92 ? -5.367 7.988 18.438 1 95.81 92 ASN A C 1
ATOM 659 O O . ASN A 1 92 ? -4.816 9.016 18.844 1 95.81 92 ASN A O 1
ATOM 663 N N . PHE A 1 93 ? -6.496 7.504 19.047 1 95.25 93 PHE A N 1
ATOM 664 C CA . PHE A 1 93 ? -7.219 8.219 20.094 1 95.25 93 PHE A CA 1
ATOM 665 C C . PHE A 1 93 ? -6.355 8.375 21.344 1 95.25 93 PHE A C 1
ATOM 667 O O . PHE A 1 93 ? -6.504 9.344 22.094 1 95.25 93 PHE A O 1
ATOM 674 N N . THR A 1 94 ? -5.484 7.438 21.609 1 93.44 94 THR A N 1
ATOM 675 C CA . THR A 1 94 ? -4.648 7.492 22.812 1 93.44 94 THR A CA 1
ATOM 676 C C . THR A 1 94 ? -3.244 7.977 22.469 1 93.44 94 THR A C 1
ATOM 678 O O . THR A 1 94 ? -2.355 7.973 23.312 1 93.44 94 THR A O 1
ATOM 681 N N . GLY A 1 95 ? -3.08 8.25 21.219 1 91.94 95 GLY A N 1
ATOM 682 C CA . GLY A 1 95 ? -1.788 8.742 20.766 1 91.94 95 GLY A CA 1
ATOM 683 C C . GLY A 1 95 ? -1.753 10.25 20.594 1 91.94 95 GLY A C 1
ATOM 684 O O . GLY A 1 95 ? -2.561 10.969 21.203 1 91.94 95 GLY A O 1
ATOM 685 N N . GLU A 1 96 ? -0.78 10.719 19.859 1 89.69 96 GLU A N 1
ATOM 686 C CA . GLU A 1 96 ? -0.629 12.148 19.609 1 89.69 96 GLU A CA 1
ATOM 687 C C . GLU A 1 96 ? -1.595 12.625 18.531 1 89.69 96 GLU A C 1
ATOM 689 O O . GLU A 1 96 ? -1.794 11.945 17.531 1 89.69 96 GLU A O 1
ATOM 694 N N . ALA A 1 97 ? -2.146 13.773 18.812 1 92.81 97 ALA A N 1
ATOM 695 C CA . ALA A 1 97 ? -3.008 14.375 17.797 1 92.81 97 ALA A CA 1
ATOM 696 C C . ALA A 1 97 ? -2.199 14.805 16.578 1 92.81 97 ALA A C 1
ATOM 698 O O . ALA A 1 97 ? -1.042 15.219 16.703 1 92.81 97 ALA A O 1
ATOM 699 N N . VAL A 1 98 ? -2.824 14.758 15.461 1 92.75 98 VAL A N 1
ATOM 700 C CA . VAL A 1 98 ? -2.166 15.094 14.203 1 92.75 98 VAL A CA 1
ATOM 701 C C . VAL A 1 98 ? -2.623 16.469 13.727 1 92.75 98 VAL A C 1
ATOM 703 O O . VAL A 1 98 ? -3.82 16.766 13.727 1 92.75 98 VAL A O 1
ATOM 706 N N . PRO A 1 99 ? -1.717 17.344 13.312 1 92.44 99 PRO A N 1
ATOM 707 C CA . PRO A 1 99 ? -2.102 18.672 12.828 1 92.44 99 PRO A CA 1
ATOM 708 C C . PRO A 1 99 ? -2.713 18.641 11.43 1 92.44 99 PRO A C 1
ATOM 710 O O . PRO A 1 99 ? -2.299 17.828 10.594 1 92.44 99 PRO A O 1
ATOM 713 N N . MET A 1 100 ? -3.691 19.484 11.203 1 94.56 100 MET A N 1
ATOM 714 C CA . MET A 1 100 ? -4.332 19.672 9.906 1 94.56 100 MET A CA 1
ATOM 715 C C . MET A 1 100 ? -4.707 21.125 9.688 1 94.56 100 MET A C 1
ATOM 717 O O . MET A 1 100 ? -5.379 21.734 10.531 1 94.56 100 MET A O 1
ATOM 721 N N . LYS A 1 101 ? -4.293 21.719 8.602 1 92.88 101 LYS A N 1
ATOM 722 C CA . LYS A 1 101 ? -4.645 23.109 8.297 1 92.88 101 LYS A CA 1
ATOM 723 C C . LYS A 1 101 ? -6.047 23.203 7.703 1 92.88 101 LYS A C 1
ATOM 725 O O . LYS A 1 101 ? -6.395 22.438 6.801 1 92.88 101 LYS A O 1
ATOM 730 N N . VAL A 1 102 ? -6.777 24.062 8.211 1 97.44 102 VAL A N 1
ATOM 731 C CA . VAL A 1 102 ? -8.109 24.344 7.68 1 97.44 102 VAL A CA 1
ATOM 732 C C . VAL A 1 102 ? -8.039 25.484 6.668 1 97.44 102 VAL A C 1
ATOM 734 O O . VAL A 1 102 ? -8.367 26.625 6.988 1 97.44 102 VAL A O 1
ATOM 737 N N . ASP A 1 103 ? -7.695 25.109 5.449 1 95.5 103 ASP A N 1
ATOM 738 C CA . ASP A 1 103 ? -7.41 26.141 4.445 1 95.5 103 ASP A CA 1
ATOM 739 C C . ASP A 1 103 ? -8.086 25.812 3.117 1 95.5 103 ASP A C 1
ATOM 741 O O . ASP A 1 103 ? -8.953 24.938 3.057 1 95.5 103 ASP A O 1
ATOM 745 N N . ASP A 1 104 ? -7.684 26.5 2.051 1 96.12 104 ASP A N 1
ATOM 746 C CA . ASP A 1 104 ? -8.32 26.359 0.746 1 96.12 104 ASP A CA 1
ATOM 747 C C . ASP A 1 104 ? -8.055 24.984 0.147 1 96.12 104 ASP A C 1
ATOM 749 O O . ASP A 1 104 ? -8.898 24.422 -0.557 1 96.12 104 ASP A O 1
ATOM 753 N N . THR A 1 105 ? -6.836 24.484 0.432 1 95.06 105 THR A N 1
ATOM 754 C CA . THR A 1 105 ? -6.516 23.141 -0.052 1 95.06 105 THR A CA 1
ATOM 755 C C . THR A 1 105 ? -7.5 22.109 0.5 1 95.06 105 THR A C 1
ATOM 757 O O . THR A 1 105 ? -8.039 21.297 -0.25 1 95.06 105 THR A O 1
ATOM 760 N N . MET A 1 106 ? -7.715 22.172 1.756 1 96.25 106 MET A N 1
ATOM 761 C CA . MET A 1 106 ? -8.703 21.281 2.357 1 96.25 106 MET A CA 1
ATOM 762 C C . MET A 1 106 ? -10.086 21.516 1.754 1 96.25 106 MET A C 1
ATOM 764 O O . MET A 1 106 ? -10.805 20.562 1.461 1 96.25 106 MET A O 1
ATOM 768 N N . LYS A 1 107 ? -10.461 22.75 1.648 1 96.81 107 LYS A N 1
ATOM 769 C CA . LYS A 1 107 ? -11.766 23.094 1.086 1 96.81 107 LYS A CA 1
ATOM 770 C C . LYS A 1 107 ? -11.961 22.438 -0.28 1 96.81 107 LYS A C 1
ATOM 772 O O . LYS A 1 107 ? -13.047 21.953 -0.59 1 96.81 107 LYS A O 1
ATOM 777 N N . GLN A 1 108 ? -10.93 22.422 -1.071 1 94.81 108 GLN A N 1
ATOM 778 C CA . GLN A 1 108 ? -10.992 21.844 -2.412 1 94.81 108 GLN A CA 1
ATOM 779 C C . GLN A 1 108 ? -11.039 20.312 -2.357 1 94.81 108 GLN A C 1
ATOM 781 O O . GLN A 1 108 ? -11.789 19.688 -3.107 1 94.81 108 GLN A O 1
ATOM 786 N N . GLN A 1 109 ? -10.289 19.688 -1.475 1 92.62 109 GLN A N 1
ATOM 787 C CA . GLN A 1 109 ? -10.117 18.25 -1.457 1 92.62 109 GLN A CA 1
ATOM 788 C C . GLN A 1 109 ? -11.219 17.562 -0.64 1 92.62 109 GLN A C 1
ATOM 790 O O . GLN A 1 109 ? -11.625 16.453 -0.949 1 92.62 109 GLN A O 1
ATOM 795 N N . MET A 1 110 ? -11.625 18.25 0.437 1 96.19 110 MET A N 1
ATOM 796 C CA . MET A 1 110 ? -12.609 17.719 1.368 1 96.19 110 MET A CA 1
AT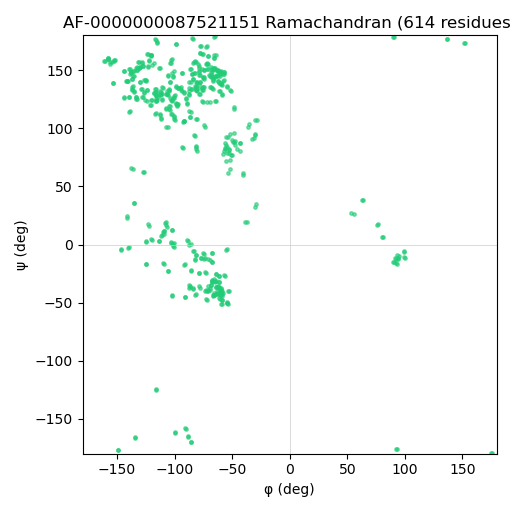OM 797 C C . MET A 1 110 ? -13.633 18.781 1.757 1 96.19 110 MET A C 1
ATOM 799 O O . MET A 1 110 ? -13.742 19.141 2.93 1 96.19 110 MET A O 1
ATOM 803 N N . PRO A 1 111 ? -14.438 19.266 0.818 1 96.62 111 PRO A N 1
ATOM 804 C CA . PRO A 1 111 ? -15.312 20.406 1.067 1 96.62 111 PRO A CA 1
ATOM 805 C C . PRO A 1 111 ? -16.312 20.156 2.191 1 96.62 111 PRO A C 1
ATOM 807 O O . PRO A 1 111 ? -16.594 21.062 2.986 1 96.62 111 PRO A O 1
ATOM 810 N N . GLU A 1 112 ? -16.844 18.938 2.285 1 96.56 112 GLU A N 1
ATOM 811 C CA . GLU A 1 112 ? -17.828 18.641 3.312 1 96.56 112 GLU A CA 1
ATOM 812 C C . GLU A 1 112 ? -17.219 18.719 4.711 1 96.56 112 GLU A C 1
ATOM 814 O O . GLU A 1 112 ? -17.844 19.234 5.641 1 96.56 112 GLU A O 1
ATOM 819 N N . LEU A 1 113 ? -16 18.141 4.828 1 97.81 113 LEU A N 1
ATOM 820 C CA . LEU A 1 113 ? -15.328 18.219 6.117 1 97.81 113 LEU A CA 1
ATOM 821 C C . LEU A 1 113 ? -14.953 19.656 6.457 1 97.81 113 LEU A C 1
ATOM 823 O O . LEU A 1 113 ? -15.156 20.094 7.59 1 97.81 113 LEU A O 1
ATOM 827 N N . TYR A 1 114 ? -14.406 20.406 5.457 1 98.06 114 TYR A N 1
ATOM 828 C CA . TYR A 1 114 ? -14.039 21.812 5.641 1 98.06 114 TYR A CA 1
ATOM 829 C C . TYR A 1 114 ? -15.219 22.625 6.16 1 98.06 114 TYR A C 1
ATOM 831 O O . TYR A 1 114 ? -15.102 23.312 7.172 1 98.06 114 TYR A O 1
ATOM 839 N N . ASP A 1 115 ? -16.359 22.5 5.52 1 97.44 115 ASP A N 1
ATOM 840 C CA . ASP A 1 115 ? -17.562 23.281 5.863 1 97.44 115 ASP A CA 1
ATOM 841 C C . ASP A 1 115 ? -18.047 22.938 7.266 1 97.44 115 ASP A C 1
ATOM 843 O O . ASP A 1 115 ? -18.516 23.797 7.996 1 97.44 115 ASP A O 1
ATOM 847 N N . THR A 1 116 ? -17.906 21.688 7.59 1 97.62 116 THR A N 1
ATOM 848 C CA . THR A 1 116 ? -18.344 21.25 8.914 1 97.62 116 THR A CA 1
ATOM 849 C C . THR A 1 116 ? -17.406 21.781 9.992 1 97.62 116 THR A C 1
ATOM 851 O O . THR A 1 116 ? -17.844 22.188 11.07 1 97.62 116 THR A O 1
ATOM 854 N N . LEU A 1 117 ? -16.125 21.75 9.68 1 98.12 117 LEU A N 1
ATOM 855 C CA . LEU A 1 117 ? -15.141 22.219 10.648 1 98.12 117 LEU A CA 1
ATOM 856 C C . LEU A 1 117 ? -15.289 23.719 10.914 1 98.12 117 LEU A C 1
ATOM 858 O O . LEU A 1 117 ? -15.242 24.156 12.062 1 98.12 117 LEU A O 1
ATOM 862 N N . ILE A 1 118 ? -15.508 24.422 9.805 1 96.81 118 ILE A N 1
ATOM 863 C CA . ILE A 1 118 ? -15.664 25.859 9.969 1 96.81 118 ILE A CA 1
ATOM 864 C C . ILE A 1 118 ? -16.922 26.156 10.773 1 96.81 118 ILE A C 1
ATOM 866 O O . ILE A 1 118 ? -18.016 25.703 10.422 1 96.81 118 ILE A O 1
ATOM 870 N N . GLY A 1 119 ? -16.812 26.844 11.844 1 88.81 119 GLY A N 1
ATOM 871 C CA . GLY A 1 119 ? -17.922 27.203 12.719 1 88.81 119 GLY A CA 1
ATOM 872 C C . GLY A 1 119 ? -18.125 26.219 13.852 1 88.81 119 GLY A C 1
ATOM 873 O O . GLY A 1 119 ? -18.844 26.516 14.812 1 88.81 119 GLY A O 1
ATOM 874 N N . SER A 1 120 ? -17.516 25 13.703 1 97.19 120 SER A N 1
ATOM 875 C CA . SER A 1 120 ? -17.516 24.078 14.844 1 97.19 120 SER A CA 1
ATOM 876 C C . SER A 1 120 ? -16.562 24.562 15.938 1 97.19 120 SER A C 1
ATOM 878 O O . SER A 1 120 ? -15.82 25.531 15.75 1 97.19 120 SER A O 1
ATOM 880 N N . LYS A 1 121 ? -16.656 23.891 17.062 1 98.12 121 LYS A N 1
ATOM 881 C CA . LYS A 1 121 ? -15.859 24.328 18.188 1 98.12 121 LYS A CA 1
ATOM 882 C C . LYS A 1 121 ? -14.789 23.281 18.547 1 98.12 121 LYS A C 1
ATOM 884 O O . LYS A 1 121 ? -14.984 22.094 18.312 1 98.12 121 LYS A O 1
ATOM 889 N N . VAL A 1 122 ? -13.711 23.797 19.109 1 97.75 122 VAL A N 1
ATOM 890 C CA . VAL A 1 122 ? -12.703 22.906 19.672 1 97.75 122 VAL A CA 1
ATOM 891 C C . VAL A 1 122 ? -13.344 21.953 20.672 1 97.75 122 VAL A C 1
ATOM 893 O O . VAL A 1 122 ? -14.172 22.375 21.484 1 97.75 122 VAL A O 1
ATOM 896 N N . GLY A 1 123 ? -12.961 20.75 20.578 1 97.19 123 GLY A N 1
ATOM 897 C CA . GLY A 1 123 ? -13.562 19.719 21.406 1 97.19 123 GLY A CA 1
ATOM 898 C C . GLY A 1 123 ? -14.625 18.922 20.703 1 97.19 123 GLY A C 1
ATOM 899 O O . GLY A 1 123 ? -15.047 17.859 21.188 1 97.19 123 GLY A O 1
ATOM 900 N N . SER A 1 124 ? -15.031 19.359 19.562 1 97.88 124 SER A N 1
ATOM 901 C CA . SER A 1 124 ? -16.109 18.703 18.828 1 97.88 124 SER A CA 1
ATOM 902 C C . SER A 1 124 ? -15.672 17.328 18.328 1 97.88 124 SER A C 1
ATOM 904 O O . SER A 1 124 ? -14.484 17.094 18.062 1 97.88 124 SER A O 1
ATOM 906 N N . TRP A 1 125 ? -16.625 16.422 18.312 1 97.88 125 TRP A N 1
ATOM 907 C CA . TRP A 1 125 ? -16.516 15.141 17.609 1 97.88 125 TRP A CA 1
ATOM 908 C C . TRP A 1 125 ? -17.25 15.188 16.281 1 97.88 125 TRP A C 1
ATOM 910 O O . TRP A 1 125 ? -18.406 15.602 16.219 1 97.88 125 TRP A O 1
ATOM 920 N N . ILE A 1 126 ? -16.516 14.797 15.219 1 98.06 126 ILE A N 1
ATOM 921 C CA . ILE A 1 126 ? -17.047 14.898 13.867 1 98.06 126 ILE A CA 1
ATOM 922 C C . ILE A 1 126 ? -16.891 13.562 13.148 1 98.06 126 ILE A C 1
ATOM 924 O O . ILE A 1 126 ? -15.852 12.898 13.266 1 98.06 126 ILE A O 1
ATOM 928 N N . ALA A 1 127 ? -17.922 13.094 12.469 1 98 127 ALA A N 1
ATOM 929 C CA . ALA A 1 127 ? -17.844 11.969 11.547 1 98 127 ALA A CA 1
ATOM 930 C C . ALA A 1 127 ? -17.734 12.445 10.102 1 98 127 ALA A C 1
ATOM 932 O O . ALA A 1 127 ? -18.375 13.422 9.711 1 98 127 ALA A O 1
ATOM 933 N N . TYR A 1 128 ? -16.828 11.789 9.367 1 97.94 128 TYR A N 1
ATOM 934 C CA . TYR A 1 128 ? -16.609 12.094 7.957 1 97.94 128 TYR A CA 1
ATOM 935 C C . TYR A 1 128 ? -16.516 10.812 7.133 1 97.94 128 TYR A C 1
ATOM 937 O O . TYR A 1 128 ? -15.906 9.828 7.559 1 97.94 128 TYR A O 1
ATOM 945 N N . THR A 1 129 ? -17.234 10.766 6.039 1 97.31 129 THR A N 1
ATOM 946 C CA . THR A 1 129 ? -17.109 9.703 5.051 1 97.31 129 THR A CA 1
ATOM 947 C C . THR A 1 129 ? -17.094 10.273 3.637 1 97.31 129 THR A C 1
ATOM 949 O O . THR A 1 129 ? -17.719 11.297 3.365 1 97.31 129 THR A O 1
ATOM 952 N N . THR A 1 130 ? -16.328 9.648 2.777 1 96.06 130 THR A N 1
ATOM 953 C CA . THR A 1 130 ? -16.219 10.125 1.402 1 96.06 130 THR A CA 1
ATOM 954 C C . THR A 1 130 ? -16.234 8.953 0.425 1 96.06 130 THR A C 1
ATOM 956 O O . THR A 1 130 ? -15.812 7.848 0.765 1 96.06 130 THR A O 1
ATOM 959 N N . VAL A 1 131 ? -16.797 9.234 -0.712 1 94.69 131 VAL A N 1
ATOM 960 C CA . VAL A 1 131 ? -16.797 8.258 -1.798 1 94.69 131 VAL A CA 1
ATOM 961 C C . VAL A 1 131 ? -15.547 8.445 -2.658 1 94.69 131 VAL A C 1
ATOM 963 O O . VAL A 1 131 ? -15.297 9.547 -3.162 1 94.69 131 VAL A O 1
ATOM 966 N N . GLU A 1 132 ? -14.773 7.379 -2.73 1 89.56 132 GLU A N 1
ATOM 967 C CA . GLU A 1 132 ? -13.516 7.488 -3.469 1 89.56 132 GLU A CA 1
ATOM 968 C C . GLU A 1 132 ? -13.688 7.043 -4.918 1 89.56 132 GLU A C 1
ATOM 970 O O . GLU A 1 132 ? -14.508 6.168 -5.211 1 89.56 132 GLU A O 1
ATOM 975 N N . GLY A 1 133 ? -12.891 7.723 -5.691 1 86.94 133 GLY A N 1
ATOM 976 C CA . GLY A 1 133 ? -12.781 7.246 -7.062 1 86.94 133 GLY A CA 1
ATOM 977 C C . GLY A 1 133 ? -11.742 6.156 -7.234 1 86.94 133 GLY A C 1
ATOM 978 O O . GLY A 1 133 ? -11.336 5.516 -6.258 1 86.94 133 GLY A O 1
ATOM 979 N N . ASN A 1 134 ? -11.477 5.863 -8.469 1 81.94 134 ASN A N 1
ATOM 980 C CA . ASN A 1 134 ? -10.492 4.828 -8.789 1 81.94 134 ASN A CA 1
ATOM 981 C C . ASN A 1 134 ? -9.125 5.434 -9.102 1 81.94 134 ASN A C 1
ATOM 983 O O . ASN A 1 134 ? -9.039 6.469 -9.766 1 81.94 134 ASN A O 1
ATOM 987 N N . PRO A 1 135 ? -8.133 4.762 -8.469 1 80.94 135 PRO A N 1
ATOM 988 C CA . PRO A 1 135 ? -6.809 5.227 -8.875 1 80.94 135 PRO A CA 1
ATOM 989 C C . PRO A 1 135 ? -6.551 5.031 -10.367 1 80.94 135 PRO A C 1
ATOM 991 O O . PRO A 1 135 ? -6.992 4.039 -10.953 1 80.94 135 PRO A O 1
ATOM 994 N N . LYS A 1 136 ? -5.957 5.926 -11.023 1 78.88 136 LYS A N 1
ATOM 995 C CA . LYS A 1 136 ? -5.559 5.863 -12.422 1 78.88 136 LYS A CA 1
ATOM 996 C C . LYS A 1 136 ? -4.062 5.59 -12.562 1 78.88 136 LYS A C 1
ATOM 998 O O . LYS A 1 136 ? -3.318 5.684 -11.586 1 78.88 136 LYS A O 1
ATOM 1003 N N . SER A 1 137 ? -3.662 5.141 -13.594 1 78 137 SER A N 1
ATOM 1004 C CA . SER A 1 137 ? -2.273 4.773 -13.852 1 78 137 SER A CA 1
ATOM 1005 C C . SER A 1 137 ? -1.336 5.953 -13.609 1 78 137 SER A C 1
ATOM 1007 O O . SER A 1 137 ? -0.158 5.762 -13.297 1 78 137 SER A O 1
ATOM 1009 N N . ASP A 1 138 ? -1.818 7.148 -13.75 1 78.44 138 ASP A N 1
ATOM 1010 C CA . ASP A 1 138 ? -0.967 8.328 -13.602 1 78.44 138 ASP A CA 1
ATOM 1011 C C . ASP A 1 138 ? -0.922 8.797 -12.156 1 78.44 138 ASP A C 1
ATOM 1013 O O . ASP A 1 138 ? -0.346 9.852 -11.852 1 78.44 138 ASP A O 1
ATOM 1017 N N . GLY A 1 139 ? -1.622 7.977 -11.336 1 79.5 139 GLY A N 1
ATOM 1018 C CA . GLY A 1 139 ? -1.594 8.281 -9.914 1 79.5 139 GLY A CA 1
ATOM 1019 C C . GLY A 1 139 ? -2.77 9.133 -9.461 1 79.5 139 GLY A C 1
ATOM 1020 O O . GLY A 1 139 ? -2.996 9.297 -8.258 1 79.5 139 GLY A O 1
ATOM 1021 N N . SER A 1 140 ? -3.426 9.625 -10.492 1 80.5 140 SER A N 1
ATOM 1022 C CA . SER A 1 140 ? -4.602 10.406 -10.125 1 80.5 140 SER A CA 1
ATOM 1023 C C . SER A 1 140 ? -5.773 9.5 -9.758 1 80.5 140 SER A C 1
ATOM 1025 O O . SER A 1 140 ? -5.691 8.281 -9.906 1 80.5 140 SER A O 1
ATOM 1027 N N . VAL A 1 141 ? -6.762 10.211 -9.086 1 81.75 141 VAL A N 1
ATOM 1028 C CA . VAL A 1 141 ? -7.969 9.477 -8.719 1 81.75 141 VAL A CA 1
ATOM 1029 C C . VAL A 1 141 ? -9.156 10.008 -9.516 1 81.75 141 VAL A C 1
ATOM 1031 O O . VAL A 1 141 ? -9.344 11.219 -9.641 1 81.75 141 VAL A O 1
ATOM 1034 N N . SER A 1 142 ? -9.883 9.172 -10.141 1 85.62 142 SER A N 1
ATOM 1035 C CA . SER A 1 142 ? -11.062 9.547 -10.906 1 85.62 142 SER A CA 1
ATOM 1036 C C . SER A 1 142 ? -12.203 9.984 -9.992 1 85.62 142 SER A C 1
ATOM 1038 O O . SER A 1 142 ? -12.164 9.75 -8.789 1 85.62 142 SER A O 1
ATOM 1040 N N . GLU A 1 143 ? -13.133 10.672 -10.641 1 88.81 143 GLU A N 1
ATOM 1041 C CA . GLU A 1 143 ? -14.383 10.883 -9.93 1 88.81 143 GLU A CA 1
ATOM 1042 C C . GLU A 1 143 ? -15.078 9.555 -9.617 1 88.81 143 GLU A C 1
ATOM 1044 O O . GLU A 1 143 ? -14.945 8.594 -10.367 1 88.81 143 GLU A O 1
ATOM 1049 N N . PRO A 1 144 ? -15.75 9.602 -8.547 1 91.19 144 PRO A N 1
ATOM 1050 C CA . PRO A 1 144 ? -16.469 8.367 -8.234 1 91.19 144 PRO A CA 1
ATOM 1051 C C . PRO A 1 144 ? -17.516 8.008 -9.297 1 91.19 144 PRO A C 1
ATOM 1053 O O . PRO A 1 144 ? -18.156 8.891 -9.852 1 91.19 144 PRO A O 1
ATOM 1056 N N . GLU A 1 145 ? -17.609 6.738 -9.586 1 90.88 145 GLU A N 1
ATOM 1057 C CA . GLU A 1 145 ? -18.609 6.246 -10.523 1 90.88 145 GLU A CA 1
ATOM 1058 C C . GLU A 1 145 ? -20 6.32 -9.922 1 90.88 145 GLU A C 1
ATOM 1060 O O . GLU A 1 145 ? -20.156 6.309 -8.695 1 90.88 145 GLU A O 1
ATOM 1065 N N . ASP A 1 146 ? -20.984 6.391 -10.82 1 92.94 146 ASP A N 1
ATOM 1066 C CA . ASP A 1 146 ? -22.359 6.348 -10.352 1 92.94 146 ASP A CA 1
ATOM 1067 C C . ASP A 1 146 ? -22.641 5.062 -9.578 1 92.94 146 ASP A C 1
ATOM 1069 O O . ASP A 1 146 ? -22.312 3.967 -10.039 1 92.94 146 ASP A O 1
ATOM 1073 N N . GLY A 1 147 ? -23.188 5.254 -8.383 1 93.94 147 GLY A N 1
ATOM 1074 C CA . GLY A 1 147 ? -23.531 4.098 -7.566 1 93.94 147 GLY A CA 1
ATOM 1075 C C . GLY A 1 147 ? -22.453 3.717 -6.582 1 93.94 147 GLY A C 1
ATOM 1076 O O . GLY A 1 147 ? -22.656 2.859 -5.719 1 93.94 147 GLY A O 1
ATOM 1077 N N . ALA A 1 148 ? -21.266 4.352 -6.727 1 95.19 148 ALA A N 1
ATOM 1078 C CA . ALA A 1 148 ? -20.188 4.074 -5.777 1 95.19 148 ALA A CA 1
ATOM 1079 C C . ALA A 1 148 ? -20.578 4.512 -4.367 1 95.19 148 ALA A C 1
ATOM 1081 O O . ALA A 1 148 ? -21.234 5.539 -4.188 1 95.19 148 ALA A O 1
ATOM 1082 N N . ARG A 1 149 ? -20.125 3.756 -3.406 1 96.5 149 ARG A N 1
ATOM 1083 C CA . ARG A 1 149 ? -20.438 4.066 -2.016 1 96.5 149 ARG A CA 1
ATOM 1084 C C . ARG A 1 149 ? -19.172 4.234 -1.19 1 96.5 149 ARG A C 1
ATOM 1086 O O . ARG A 1 149 ? -18.125 3.66 -1.52 1 96.5 149 ARG A O 1
ATOM 1093 N N . ALA A 1 150 ? -19.328 5.012 -0.163 1 96.5 150 ALA A N 1
ATOM 1094 C CA . ALA A 1 150 ? -18.219 5.184 0.768 1 96.5 150 ALA A CA 1
ATOM 1095 C C . ALA A 1 150 ? -17.906 3.881 1.494 1 96.5 150 ALA A C 1
ATOM 1097 O O . ALA A 1 150 ? -18.812 3.139 1.872 1 96.5 150 ALA A O 1
ATOM 1098 N N . GLU A 1 151 ? -16.578 3.678 1.733 1 96.56 151 GLU A N 1
ATOM 1099 C CA . GLU A 1 151 ? -16.156 2.414 2.336 1 96.56 151 GLU A CA 1
ATOM 1100 C C . GLU A 1 151 ? -15.688 2.615 3.771 1 96.56 151 GLU A C 1
ATOM 1102 O O . GLU A 1 151 ? -15.586 1.654 4.535 1 96.56 151 GLU A O 1
ATOM 1107 N N . ARG A 1 152 ? -15.406 3.855 4.129 1 97.56 152 ARG A N 1
ATOM 1108 C CA . ARG A 1 152 ? -14.836 4.141 5.441 1 97.56 152 ARG A CA 1
ATOM 1109 C C . ARG A 1 152 ? -15.516 5.344 6.082 1 97.56 152 ARG A C 1
ATOM 1111 O O . ARG A 1 152 ? -15.992 6.238 5.383 1 97.56 152 ARG A O 1
ATOM 1118 N N . ILE A 1 153 ? -15.555 5.301 7.355 1 97.5 153 ILE A N 1
ATOM 1119 C CA . ILE A 1 153 ? -15.977 6.41 8.203 1 97.5 153 ILE A CA 1
ATOM 1120 C C . ILE A 1 153 ? -14.805 6.867 9.078 1 97.5 153 ILE A C 1
ATOM 1122 O O . ILE A 1 153 ? -14.148 6.051 9.719 1 97.5 153 ILE A O 1
ATOM 1126 N N . ILE A 1 154 ? -14.578 8.086 9.031 1 98.31 154 ILE A N 1
ATOM 1127 C CA . ILE A 1 154 ? -13.594 8.664 9.945 1 98.31 154 ILE A CA 1
ATOM 1128 C C . ILE A 1 154 ? -14.305 9.414 11.062 1 98.31 154 ILE A C 1
ATOM 1130 O O . ILE A 1 154 ? -15.109 10.305 10.805 1 98.31 154 ILE A O 1
ATOM 1134 N N . VAL A 1 155 ? -14.109 9.008 12.281 1 98.12 155 VAL A N 1
ATOM 1135 C CA . VAL A 1 155 ? -14.578 9.727 13.461 1 98.12 155 VAL A CA 1
ATOM 1136 C C . VAL A 1 155 ? -13.414 10.469 14.109 1 98.12 155 VAL A C 1
ATOM 1138 O O . VAL A 1 155 ? -12.414 9.852 14.5 1 98.12 155 VAL A O 1
ATOM 1141 N N . MET A 1 156 ? -13.555 11.773 14.281 1 98.12 156 MET A N 1
ATOM 1142 C CA . MET A 1 156 ? -12.422 12.586 14.727 1 98.12 156 MET A CA 1
ATOM 1143 C C . MET A 1 156 ? -12.82 13.477 15.898 1 98.12 156 MET A C 1
ATOM 1145 O O . MET A 1 156 ? -13.992 13.836 16.031 1 98.12 156 MET A O 1
ATOM 1149 N N . ASN A 1 157 ? -11.867 13.789 16.688 1 97.88 157 ASN A N 1
ATOM 1150 C CA . ASN A 1 157 ? -11.969 14.789 17.75 1 97.88 157 ASN A CA 1
ATOM 1151 C C . ASN A 1 157 ? -11 15.945 17.516 1 97.88 157 ASN A C 1
ATOM 1153 O O . ASN A 1 157 ? -9.812 15.727 17.266 1 97.88 157 ASN A O 1
ATOM 1157 N N . VAL A 1 158 ? -11.539 17.188 17.609 1 98 158 VAL A N 1
ATOM 1158 C CA . VAL A 1 158 ? -10.688 18.375 17.484 1 98 158 VAL A CA 1
ATOM 1159 C C . VAL A 1 158 ? -10.109 18.734 18.859 1 98 158 VAL A C 1
ATOM 1161 O O . VAL A 1 158 ? -10.812 19.312 19.688 1 98 158 VAL A O 1
ATOM 1164 N N . GLU A 1 159 ? -8.906 18.531 19 1 96.25 159 GLU A N 1
ATOM 1165 C CA . GLU A 1 159 ? -8.281 18.734 20.312 1 96.25 159 GLU A CA 1
ATOM 1166 C C . GLU A 1 159 ? -7.906 20.188 20.531 1 96.25 159 GLU A C 1
ATOM 1168 O O . GLU A 1 159 ? -7.973 20.688 21.656 1 96.25 159 GLU A O 1
ATOM 1173 N N . SER A 1 160 ? -7.457 20.844 19.484 1 95.25 160 SER A N 1
ATOM 1174 C CA . SER A 1 160 ? -7.051 22.234 19.578 1 95.25 160 SER A CA 1
ATOM 1175 C C . SER A 1 160 ? -7.082 22.922 18.219 1 95.25 160 SER A C 1
ATOM 1177 O O . SER A 1 160 ? -7.191 22.266 17.188 1 95.25 160 SER A O 1
ATOM 1179 N N . ALA A 1 161 ? -7.129 24.234 18.25 1 95.81 161 ALA A N 1
ATOM 1180 C CA . ALA A 1 161 ? -7.023 25.109 17.094 1 95.81 161 ALA A CA 1
ATOM 1181 C C . ALA A 1 161 ? -6.129 26.312 17.375 1 95.81 161 ALA A C 1
ATOM 1183 O O . ALA A 1 161 ? -6.215 26.922 18.438 1 95.81 161 ALA A O 1
ATOM 1184 N N . SER A 1 162 ? -5.238 26.594 16.453 1 93.81 162 SER A N 1
ATOM 1185 C CA . SER A 1 162 ? -4.344 27.734 16.609 1 93.81 162 SER A CA 1
ATOM 1186 C C . SER A 1 162 ? -4.344 28.609 15.352 1 93.81 162 SER A C 1
ATOM 1188 O O . SER A 1 162 ? -4.379 28.094 14.234 1 93.81 162 SER A O 1
ATOM 1190 N N . ASP A 1 163 ? -4.328 29.875 15.625 1 94.31 163 ASP A N 1
ATOM 1191 C CA . ASP A 1 163 ? -4.211 30.812 14.516 1 94.31 163 ASP A CA 1
ATOM 1192 C C . ASP A 1 163 ? -2.836 30.703 13.852 1 94.31 163 ASP A C 1
ATOM 1194 O O . ASP A 1 163 ? -1.863 30.297 14.492 1 94.31 163 ASP A O 1
ATOM 1198 N N . PRO A 1 164 ? -2.848 31.031 12.539 1 94.25 164 PRO A N 1
ATOM 1199 C CA . PRO A 1 164 ? -1.524 31.094 11.914 1 94.25 164 PRO A CA 1
ATOM 1200 C C . PRO A 1 164 ? -0.594 32.094 12.602 1 94.25 164 PRO A C 1
ATOM 1202 O O . PRO A 1 164 ? -1.039 33.156 13.055 1 94.25 164 PRO A O 1
ATOM 1205 N N . SER A 1 165 ? 0.645 31.641 12.672 1 94.81 165 SER A N 1
ATOM 1206 C CA . SER A 1 165 ? 1.637 32.531 13.25 1 94.81 165 SER A CA 1
ATOM 1207 C C . SER A 1 165 ? 1.8 33.812 12.414 1 94.81 165 SER A C 1
ATOM 1209 O O . SER A 1 165 ? 1.555 33.781 11.211 1 94.81 165 SER A O 1
ATOM 1211 N N . THR A 1 166 ? 2.146 34.844 13.102 1 96.12 166 THR A N 1
ATOM 1212 C CA . THR A 1 166 ? 2.447 36.125 12.453 1 96.12 166 THR A CA 1
ATOM 1213 C C . THR A 1 166 ? 3.873 36.562 12.766 1 96.12 166 THR A C 1
ATOM 1215 O O . THR A 1 166 ? 4.535 36 13.625 1 96.12 166 THR A O 1
ATOM 1218 N N . VAL A 1 167 ? 4.344 37.562 11.891 1 97.69 167 VAL A N 1
ATOM 1219 C CA . VAL A 1 167 ? 5.605 38.188 12.227 1 97.69 167 VAL A CA 1
ATOM 1220 C C . VAL A 1 167 ? 5.418 39.094 13.445 1 97.69 167 VAL A C 1
ATOM 1222 O O . VAL A 1 167 ? 4.547 39.969 13.453 1 97.69 167 VAL A O 1
ATOM 1225 N N . LEU A 1 168 ? 6.191 38.812 14.453 1 98.06 168 LEU A N 1
ATOM 1226 C CA . LEU A 1 168 ? 6.062 39.594 15.672 1 98.06 168 LEU A CA 1
ATOM 1227 C C . LEU A 1 168 ? 6.516 41.031 15.438 1 98.06 168 LEU A C 1
ATOM 1229 O O . LEU A 1 168 ? 7.496 41.281 14.734 1 98.06 168 LEU A O 1
ATOM 1233 N N . GLU A 1 169 ? 5.812 41.938 16.109 1 97.31 169 GLU A N 1
ATOM 1234 C CA . GLU A 1 169 ? 6.25 43.312 16.109 1 97.31 169 GLU A CA 1
ATOM 1235 C C . GLU A 1 169 ? 7.609 43.469 16.797 1 97.31 169 GLU A C 1
ATOM 1237 O O . GLU A 1 169 ? 7.918 42.75 17.734 1 97.31 169 GLU A O 1
ATOM 1242 N N . GLN A 1 170 ? 8.336 44.5 16.297 1 96.12 170 GLN A N 1
ATOM 1243 C CA . GLN A 1 170 ? 9.68 44.719 16.844 1 96.12 170 GLN A CA 1
ATOM 1244 C C . GLN A 1 170 ? 9.625 45.031 18.344 1 96.12 170 GLN A C 1
ATOM 1246 O O . GLN A 1 170 ? 10.523 44.625 19.094 1 96.12 170 GLN A O 1
ATOM 1251 N N . SER A 1 171 ? 8.562 45.688 18.766 1 97.44 171 SER A N 1
ATOM 1252 C CA . SER A 1 171 ? 8.406 45.969 20.203 1 97.44 171 SER A CA 1
ATOM 1253 C C . SER A 1 171 ? 8.32 44.656 21 1 97.44 171 SER A C 1
ATOM 1255 O O . SER A 1 171 ? 8.922 44.562 22.062 1 97.44 171 SER A O 1
ATOM 1257 N N . LYS A 1 172 ? 7.586 43.719 20.453 1 97.19 172 LYS A N 1
ATOM 1258 C CA . LYS A 1 172 ? 7.461 42.438 21.125 1 97.19 172 LYS A CA 1
ATOM 1259 C C . LYS A 1 172 ? 8.781 41.656 21.094 1 97.19 172 LYS A C 1
ATOM 1261 O O . LYS A 1 172 ? 9.141 41 22.062 1 97.19 172 LYS A O 1
ATOM 1266 N N . VAL A 1 173 ? 9.469 41.719 19.984 1 97.94 173 VAL A N 1
ATOM 1267 C CA . VAL A 1 173 ? 10.773 41.062 19.859 1 97.94 173 VAL A CA 1
ATOM 1268 C C . VAL A 1 173 ? 11.734 41.625 20.906 1 97.94 173 VAL A C 1
ATOM 1270 O O . VAL A 1 173 ? 12.438 40.875 21.578 1 97.94 173 VAL A O 1
ATOM 1273 N N . LYS A 1 174 ? 11.719 42.969 21.062 1 96.88 174 LYS A N 1
ATOM 1274 C CA . LYS A 1 174 ? 12.578 43.594 22.047 1 96.88 174 LYS A CA 1
ATOM 1275 C C . LYS A 1 174 ? 12.227 43.156 23.453 1 96.88 174 LYS A C 1
ATOM 1277 O O . LYS A 1 174 ? 13.109 42.938 24.281 1 96.88 174 LYS A O 1
ATOM 1282 N N . GLU A 1 175 ? 11.016 43.094 23.688 1 97.38 175 GLU A N 1
ATOM 1283 C CA . GLU A 1 175 ? 10.547 42.656 25 1 97.38 175 GLU A CA 1
ATOM 1284 C C . GLU A 1 175 ? 11.039 41.25 25.312 1 97.38 175 GLU A C 1
ATOM 1286 O O . GLU A 1 175 ? 11.547 41 26.406 1 97.38 175 GLU A O 1
ATOM 1291 N N . LEU A 1 176 ? 10.82 40.344 24.391 1 97.38 176 LEU A N 1
ATOM 1292 C CA . LEU A 1 176 ? 11.258 38.969 24.578 1 97.38 176 LEU A CA 1
ATOM 1293 C C . LEU A 1 176 ? 12.766 38.875 24.75 1 97.38 176 LEU A C 1
ATOM 1295 O O . LEU A 1 176 ? 13.266 38.094 25.547 1 97.38 176 LEU A O 1
ATOM 1299 N N . LYS A 1 177 ? 13.484 39.688 23.938 1 95.38 177 LYS A N 1
ATOM 1300 C CA . LYS A 1 177 ? 14.945 39.719 24.031 1 95.38 177 LYS A CA 1
ATOM 1301 C C . LYS A 1 177 ? 15.398 40.219 25.406 1 95.38 177 LYS A C 1
ATOM 1303 O O . LYS A 1 177 ? 16.281 39.594 26.031 1 95.38 177 LYS A O 1
ATOM 1308 N N . ASP A 1 178 ? 14.734 41.25 25.891 1 96.06 178 ASP A N 1
ATOM 1309 C CA . ASP A 1 178 ? 15.062 41.812 27.203 1 96.06 178 ASP A CA 1
ATOM 1310 C C . ASP A 1 178 ? 14.766 40.812 28.328 1 96.06 178 ASP A C 1
ATOM 1312 O O . ASP A 1 178 ? 15.453 40.781 29.344 1 96.06 178 ASP A O 1
ATOM 1316 N N . ALA A 1 179 ? 13.844 40.031 28.078 1 96.19 179 ALA A N 1
ATOM 1317 C CA . ALA A 1 179 ? 13.445 39.031 29.062 1 96.19 179 ALA A CA 1
ATOM 1318 C C . ALA A 1 179 ? 14.266 37.75 28.922 1 96.19 179 ALA A C 1
ATOM 1320 O O . ALA A 1 179 ? 14.023 36.781 29.609 1 96.19 179 ALA A O 1
ATOM 1321 N N . LYS A 1 180 ? 15.156 37.719 27.984 1 95.31 180 LYS A N 1
ATOM 1322 C CA . LYS A 1 180 ? 16.031 36.562 27.734 1 95.31 180 LYS A CA 1
ATOM 1323 C C . LYS A 1 180 ? 15.227 35.344 27.312 1 95.31 180 LYS A C 1
ATOM 1325 O O . LYS A 1 180 ? 15.523 34.219 27.734 1 95.31 180 LYS A O 1
ATOM 1330 N N . GLN A 1 181 ? 14.203 35.625 26.5 1 97.12 181 GLN A N 1
ATOM 1331 C CA . GLN A 1 181 ? 13.328 34.562 26.031 1 97.12 181 GLN A CA 1
ATOM 1332 C C . GLN A 1 181 ? 13.531 34.281 24.547 1 97.12 181 GLN A C 1
ATOM 1334 O O . GLN A 1 181 ? 12.727 33.625 23.922 1 97.12 181 GLN A O 1
ATOM 1339 N N . LEU A 1 182 ? 14.555 34.844 24.047 1 97.94 182 LEU A N 1
ATOM 1340 C CA . LEU A 1 182 ? 14.977 34.594 22.672 1 97.94 182 LEU A CA 1
ATOM 1341 C C . LEU A 1 182 ? 16.375 34 22.641 1 97.94 182 LEU A C 1
ATOM 1343 O O . LEU A 1 182 ? 17.156 34.188 23.578 1 97.94 182 LEU A O 1
ATOM 1347 N N . PRO A 1 183 ? 16.625 33.281 21.562 1 98.38 183 PRO A N 1
ATOM 1348 C CA . PRO A 1 183 ? 17.984 32.75 21.422 1 98.38 183 PRO A CA 1
ATOM 1349 C C . PRO A 1 183 ? 19.031 33.875 21.234 1 98.38 183 PRO A C 1
ATOM 1351 O O . PRO A 1 183 ? 18.672 35 20.922 1 98.38 183 PRO A O 1
ATOM 1354 N N . SER A 1 184 ? 20.281 33.438 21.531 1 97.81 184 SER A N 1
ATOM 1355 C CA . SER A 1 184 ? 21.438 34.281 21.266 1 97.81 184 SER A CA 1
ATOM 1356 C C . SER A 1 184 ? 22.438 33.562 20.359 1 97.81 184 SER A C 1
ATOM 1358 O O . SER A 1 184 ? 22.344 32.344 20.156 1 97.81 184 SER A O 1
ATOM 1360 N N . VAL A 1 185 ? 23.297 34.375 19.828 1 98.25 185 VAL A N 1
ATOM 1361 C CA . VAL A 1 185 ? 24.297 33.781 18.938 1 98.25 185 VAL A CA 1
ATOM 1362 C C . VAL A 1 185 ? 25.672 34.375 19.219 1 98.25 185 VAL A C 1
ATOM 1364 O O . VAL A 1 185 ? 25.797 35.594 19.484 1 98.25 185 VAL A O 1
ATOM 1367 N N . ASP A 1 186 ? 26.656 33.5 19.266 1 97.69 186 ASP A N 1
ATOM 1368 C CA . ASP A 1 186 ? 28.062 33.844 19.328 1 97.69 186 ASP A CA 1
ATOM 1369 C C . ASP A 1 186 ? 28.766 33.562 18 1 97.69 186 ASP A C 1
ATOM 1371 O O . ASP A 1 186 ? 28.812 32.438 17.547 1 97.69 186 ASP A O 1
ATOM 1375 N N . THR A 1 187 ? 29.25 34.656 17.422 1 95.81 187 THR A N 1
ATOM 1376 C CA . THR A 1 187 ? 29.844 34.531 16.094 1 95.81 187 THR A CA 1
ATOM 1377 C C . THR A 1 187 ? 31.359 34.688 16.172 1 95.81 187 THR A C 1
ATOM 1379 O O . THR A 1 187 ? 32 35 15.172 1 95.81 187 THR A O 1
ATOM 1382 N N . SER A 1 188 ? 31.875 34.531 17.297 1 93.81 188 SER A N 1
ATOM 1383 C CA . SER A 1 188 ? 33.312 34.719 17.5 1 93.81 188 SER A CA 1
ATOM 1384 C C . SER A 1 188 ? 34.094 33.562 16.875 1 93.81 188 SER A C 1
ATOM 1386 O O . SER A 1 188 ? 35.281 33.688 16.562 1 93.81 188 SER A O 1
ATOM 1388 N N . GLU A 1 189 ? 33.469 32.469 16.734 1 90.81 189 GLU A N 1
ATOM 1389 C CA . GLU A 1 189 ? 34.094 31.312 16.125 1 90.81 189 GLU A CA 1
ATOM 1390 C C . GLU A 1 189 ? 33.688 31.172 14.656 1 90.81 189 GLU A C 1
ATOM 1392 O O . GLU A 1 189 ? 32.844 31.906 14.18 1 90.81 189 GLU A O 1
ATOM 1397 N N . LYS A 1 190 ? 34.375 30.203 13.992 1 90.38 190 LYS A N 1
ATOM 1398 C CA . LYS A 1 190 ? 34.094 29.969 12.57 1 90.38 190 LYS A CA 1
ATOM 1399 C C . LYS A 1 190 ? 32.656 29.594 12.344 1 90.38 190 LYS A C 1
ATOM 1401 O O . LYS A 1 190 ? 32 30.109 11.438 1 90.38 190 LYS A O 1
ATOM 1406 N N . GLU A 1 191 ? 32.219 28.797 13.211 1 93.88 191 GLU A N 1
ATOM 1407 C CA . GLU A 1 191 ? 30.797 28.438 13.172 1 93.88 191 GLU A CA 1
ATOM 1408 C C . GLU A 1 191 ? 30.016 29.109 14.297 1 93.88 191 GLU A C 1
ATOM 1410 O O . GLU A 1 191 ? 30.422 29.047 15.461 1 93.88 191 GLU A O 1
ATOM 1415 N N . PRO A 1 192 ? 28.938 29.734 13.875 1 96.88 192 PRO A N 1
ATOM 1416 C CA . PRO A 1 192 ? 28.156 30.391 14.93 1 96.88 192 PRO A CA 1
ATOM 1417 C C . PRO A 1 192 ? 27.594 29.391 15.945 1 96.88 192 PRO A C 1
ATOM 1419 O O . PRO A 1 192 ? 27.266 28.266 15.594 1 96.88 192 PRO A O 1
ATOM 1422 N N . LYS A 1 193 ? 27.547 29.859 17.125 1 97.38 193 LYS A N 1
ATOM 1423 C CA . LYS A 1 193 ? 26.953 29.062 18.203 1 97.38 193 LYS A CA 1
ATOM 1424 C C . LYS A 1 193 ? 25.656 29.703 18.719 1 97.38 193 LYS A C 1
ATOM 1426 O O . LYS A 1 193 ? 25.688 30.766 19.328 1 97.38 193 LYS A O 1
ATOM 1431 N N . ILE A 1 194 ? 24.625 29.016 18.453 1 98.31 194 ILE A N 1
ATOM 1432 C CA . ILE A 1 194 ? 23.328 29.516 18.891 1 98.31 194 ILE A CA 1
ATOM 1433 C C . ILE A 1 194 ? 22.969 28.891 20.234 1 98.31 194 ILE A C 1
ATOM 1435 O O . ILE A 1 194 ? 23.109 27.688 20.438 1 98.31 194 ILE A O 1
ATOM 1439 N N . SER A 1 195 ? 22.547 29.719 21.109 1 97.62 195 SER A N 1
ATOM 1440 C CA . SER A 1 195 ? 22.109 29.281 22.422 1 97.62 195 SER A CA 1
ATOM 1441 C C . SER A 1 195 ? 20.594 29.453 22.578 1 97.62 195 SER A C 1
ATOM 1443 O O . SER A 1 195 ? 20.078 30.547 22.422 1 97.62 195 SER A O 1
ATOM 1445 N N . ILE A 1 196 ? 19.922 28.359 22.922 1 98 196 ILE A N 1
ATOM 1446 C CA . ILE A 1 196 ? 18.484 28.375 23.156 1 98 196 ILE A CA 1
ATOM 1447 C C . ILE A 1 196 ? 18.203 28.625 24.625 1 98 196 ILE A C 1
ATOM 1449 O O . ILE A 1 196 ? 18.812 28 25.5 1 98 196 ILE A O 1
ATOM 1453 N N . PRO A 1 197 ? 17.312 29.594 24.875 1 96.69 197 PRO A N 1
ATOM 1454 C CA . PRO A 1 197 ? 17 29.797 26.281 1 96.69 197 PRO A CA 1
ATOM 1455 C C . PRO A 1 197 ? 16.422 28.562 26.953 1 96.69 197 PRO A C 1
ATOM 1457 O O . PRO A 1 197 ? 15.625 27.844 26.359 1 96.69 197 PRO A O 1
ATOM 1460 N N . LYS A 1 198 ? 16.828 28.281 28.141 1 91.75 198 LYS A N 1
ATOM 1461 C CA . LYS A 1 198 ? 16.406 27.078 28.859 1 91.75 198 LYS A CA 1
ATOM 1462 C C . LYS A 1 198 ? 14.977 27.203 29.359 1 91.75 198 LYS A C 1
ATOM 1464 O O . LYS A 1 198 ? 14.555 28.297 29.766 1 91.75 198 LYS A O 1
ATOM 1469 N N . ASP A 1 199 ? 14.281 26.156 29.344 1 91.44 199 ASP A N 1
ATOM 1470 C CA . ASP A 1 199 ? 12.945 26.031 29.906 1 91.44 199 ASP A CA 1
ATOM 1471 C C . ASP A 1 199 ? 12.016 27.109 29.359 1 91.44 199 ASP A C 1
ATOM 1473 O O . ASP A 1 199 ? 11.211 27.672 30.109 1 91.44 199 ASP A O 1
ATOM 1477 N N . THR A 1 200 ? 12.289 27.562 28.203 1 92.81 200 THR A N 1
ATOM 1478 C CA . THR A 1 200 ? 11.484 28.594 27.531 1 92.81 200 THR A CA 1
ATOM 1479 C C . THR A 1 200 ? 10.859 28.031 26.25 1 92.81 200 THR A C 1
ATOM 1481 O O . THR A 1 200 ? 11.539 27.391 25.453 1 92.81 200 THR A O 1
ATOM 1484 N N . GLN A 1 201 ? 9.594 28.281 26.141 1 92.75 201 GLN A N 1
ATOM 1485 C CA . GLN A 1 201 ? 8.922 27.906 24.906 1 92.75 201 GLN A CA 1
ATOM 1486 C C . GLN A 1 201 ? 9.273 28.844 23.766 1 92.75 201 GLN A C 1
ATOM 1488 O O . GLN A 1 201 ? 9.523 30.031 23.984 1 92.75 201 GLN A O 1
ATOM 1493 N N . ALA A 1 202 ? 9.242 28.25 22.609 1 95.75 202 ALA A N 1
ATOM 1494 C CA . ALA A 1 202 ? 9.438 29.109 21.438 1 95.75 202 ALA A CA 1
ATOM 1495 C C . ALA A 1 202 ? 8.352 30.188 21.359 1 95.75 202 ALA A C 1
ATOM 1497 O O . ALA A 1 202 ? 7.223 29.969 21.797 1 95.75 202 ALA A O 1
ATOM 1498 N N . PRO A 1 203 ? 8.75 31.281 20.828 1 94.69 203 PRO A N 1
ATOM 1499 C CA . PRO A 1 203 ? 7.738 32.344 20.703 1 94.69 203 PRO A CA 1
ATOM 1500 C C . PRO A 1 203 ? 6.551 31.922 19.844 1 94.69 203 PRO A C 1
ATOM 1502 O O . PRO A 1 203 ? 6.715 31.141 18.906 1 94.69 203 PRO A O 1
ATOM 1505 N N . GLN A 1 204 ? 5.391 32.531 20.281 1 89.38 204 GLN A N 1
ATOM 1506 C CA . GLN A 1 204 ? 4.199 32.344 19.453 1 89.38 204 GLN A CA 1
ATOM 1507 C C . GLN A 1 204 ? 4.207 33.312 18.281 1 89.38 204 GLN A C 1
ATOM 1509 O O . GLN A 1 204 ? 3.578 34.375 18.328 1 89.38 204 GLN A O 1
ATOM 1514 N N . GLY A 1 205 ? 4.906 32.969 17.266 1 96.75 205 GLY A N 1
ATOM 1515 C CA . GLY A 1 205 ? 5.109 33.812 16.078 1 96.75 205 GLY A CA 1
ATOM 1516 C C . GLY A 1 205 ? 6.543 33.812 15.594 1 96.75 205 GLY A C 1
ATOM 1517 O O . GLY A 1 205 ? 7.41 33.156 16.203 1 96.75 205 GLY A O 1
ATOM 1518 N N . LEU A 1 206 ? 6.707 34.531 14.469 1 98.62 206 LEU A N 1
ATOM 1519 C CA . LEU A 1 206 ? 8.039 34.656 13.898 1 98.62 206 LEU A CA 1
ATOM 1520 C C . LEU A 1 206 ? 8.773 35.844 14.523 1 98.62 206 LEU A C 1
ATOM 1522 O O . LEU A 1 206 ? 8.359 37 14.367 1 98.62 206 LEU A O 1
ATOM 1526 N N . ALA A 1 207 ? 9.836 35.531 15.242 1 98.69 207 ALA A N 1
ATOM 1527 C CA . ALA A 1 207 ? 10.664 36.594 15.812 1 98.69 207 ALA A CA 1
ATOM 1528 C C . ALA A 1 207 ? 11.883 36.875 14.938 1 98.69 207 ALA A C 1
ATOM 1530 O O . ALA A 1 207 ? 12.695 36 14.695 1 98.69 207 ALA A O 1
ATOM 1531 N N . VAL A 1 208 ? 11.961 38.094 14.461 1 98.75 208 VAL A N 1
ATOM 1532 C CA . VAL A 1 208 ? 13.102 38.562 13.695 1 98.75 208 VAL A CA 1
ATOM 1533 C C . VAL A 1 208 ? 13.953 39.5 14.547 1 98.75 208 VAL A C 1
ATOM 1535 O O . VAL A 1 208 ? 13.609 40.688 14.719 1 98.75 208 VAL A O 1
ATOM 1538 N N . ASP A 1 209 ? 15.031 38.969 15.07 1 98.44 209 ASP A N 1
ATOM 1539 C CA . ASP A 1 209 ? 15.969 39.75 15.852 1 98.44 209 ASP A CA 1
ATOM 1540 C C . ASP A 1 209 ? 17.094 40.312 14.977 1 98.44 209 ASP A C 1
ATOM 1542 O O . ASP A 1 209 ? 18 39.562 14.586 1 98.44 209 ASP A O 1
ATOM 1546 N N . VAL A 1 210 ? 17.062 41.594 14.688 1 98.06 210 VAL A N 1
ATOM 1547 C CA . VAL A 1 210 ? 18.094 42.25 13.859 1 98.06 210 VAL A CA 1
ATOM 1548 C C . VAL A 1 210 ? 19.312 42.562 14.703 1 98.06 210 VAL A C 1
ATOM 1550 O O . VAL A 1 210 ? 19.297 43.469 15.523 1 98.06 210 VAL A O 1
ATOM 1553 N N . LEU A 1 211 ? 20.359 41.812 14.461 1 97.88 211 LEU A N 1
ATOM 1554 C CA . LEU A 1 211 ? 21.594 41.969 15.227 1 97.88 211 LEU A CA 1
ATOM 1555 C C . LEU A 1 211 ? 22.422 43.125 14.672 1 97.88 211 LEU A C 1
ATOM 1557 O O . LEU A 1 211 ? 23.031 43.875 15.438 1 97.88 211 LEU A O 1
ATOM 1561 N N . GLU A 1 212 ? 22.5 43.188 13.406 1 97.75 212 GLU A N 1
ATOM 1562 C CA . GLU A 1 212 ? 23.141 44.25 12.641 1 97.75 212 GLU A CA 1
ATOM 1563 C C . GLU A 1 212 ? 22.328 44.625 11.398 1 97.75 212 GLU A C 1
ATOM 1565 O O . GLU A 1 212 ? 22.016 43.75 10.586 1 97.75 212 GLU A O 1
ATOM 1570 N N . GLU A 1 213 ? 22.062 45.875 11.289 1 97.75 213 GLU A N 1
ATOM 1571 C CA . GLU A 1 213 ? 21.281 46.344 10.133 1 97.75 213 GLU A CA 1
ATOM 1572 C C . GLU A 1 213 ? 22.203 46.656 8.953 1 97.75 213 GLU A C 1
ATOM 1574 O O . GLU A 1 213 ? 23.188 47.344 9.102 1 97.75 213 GLU A O 1
ATOM 1579 N N . GLY A 1 214 ? 21.75 46.125 7.875 1 97.94 214 GLY A N 1
ATOM 1580 C CA . GLY A 1 214 ? 22.484 46.406 6.656 1 97.94 214 GLY A CA 1
ATOM 1581 C C . GLY A 1 214 ? 22.094 47.719 6.016 1 97.94 214 GLY A C 1
ATOM 1582 O O . GLY A 1 214 ? 21.25 48.438 6.539 1 97.94 214 GLY A O 1
ATOM 1583 N N . LYS A 1 215 ? 22.828 48 4.926 1 96.88 215 LYS A N 1
ATOM 1584 C CA . LYS A 1 215 ? 22.594 49.281 4.281 1 96.88 215 LYS A CA 1
ATOM 1585 C C . LYS A 1 215 ? 22.25 49.094 2.805 1 96.88 215 LYS A C 1
ATOM 1587 O O . LYS A 1 215 ? 22.016 50.094 2.096 1 96.88 215 LYS A O 1
ATOM 1592 N N . GLY A 1 216 ? 22.172 47.906 2.463 1 97.38 216 GLY A N 1
ATOM 1593 C CA . GLY A 1 216 ? 21.953 47.656 1.047 1 97.38 216 GLY A CA 1
ATOM 1594 C C . GLY A 1 216 ? 20.484 47.562 0.676 1 97.38 216 GLY A C 1
ATOM 1595 O O . GLY A 1 216 ? 19.641 48.188 1.317 1 97.38 216 GLY A O 1
ATOM 1596 N N . ALA A 1 217 ? 20.266 46.906 -0.447 1 97 217 ALA A N 1
ATOM 1597 C CA . ALA A 1 217 ? 18.906 46.75 -0.984 1 97 217 ALA A CA 1
ATOM 1598 C C . ALA A 1 217 ? 18.016 46 -0.005 1 97 217 ALA A C 1
ATOM 1600 O O . ALA A 1 217 ? 18.469 45.094 0.708 1 97 217 ALA A O 1
ATOM 1601 N N . GLN A 1 218 ? 16.781 46.406 -0.046 1 98 218 GLN A N 1
ATOM 1602 C CA . GLN A 1 218 ? 15.781 45.75 0.795 1 98 218 GLN A CA 1
ATOM 1603 C C . GLN A 1 218 ? 15.211 44.5 0.104 1 98 218 GLN A C 1
ATOM 1605 O O . GLN A 1 218 ? 14.828 44.562 -1.066 1 98 218 GLN A O 1
ATOM 1610 N N . ALA A 1 219 ? 15.148 43.438 0.872 1 98.38 219 ALA A N 1
ATOM 1611 C CA . ALA A 1 219 ? 14.609 42.219 0.311 1 98.38 219 ALA A CA 1
ATOM 1612 C C . ALA A 1 219 ? 13.086 42.25 0.271 1 98.38 219 ALA A C 1
ATOM 1614 O O . ALA A 1 219 ? 12.445 42.875 1.111 1 98.38 219 ALA A O 1
ATOM 1615 N N .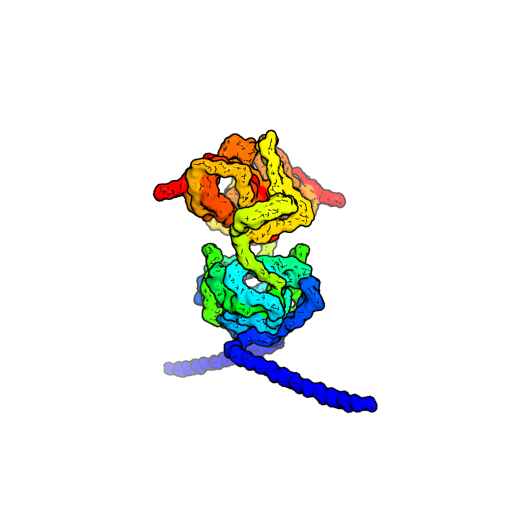 THR A 1 220 ? 12.516 41.562 -0.732 1 98.06 220 THR A N 1
ATOM 1616 C CA . THR A 1 220 ? 11.086 41.312 -0.83 1 98.06 220 THR A CA 1
ATOM 1617 C C . THR A 1 220 ? 10.805 39.812 -0.759 1 98.06 220 THR A C 1
ATOM 1619 O O . THR A 1 220 ? 11.727 39 -0.714 1 98.06 220 THR A O 1
ATOM 1622 N N . GLU A 1 221 ? 9.531 39.5 -0.766 1 97.69 221 GLU A N 1
ATOM 1623 C CA . GLU A 1 221 ? 9.148 38.094 -0.643 1 97.69 221 GLU A CA 1
ATOM 1624 C C . GLU A 1 221 ? 9.562 37.281 -1.879 1 97.69 221 GLU A C 1
ATOM 1626 O O . GLU A 1 221 ? 9.578 36.062 -1.854 1 97.69 221 GLU A O 1
ATOM 1631 N N . ASN A 1 222 ? 10.055 37.969 -2.918 1 97.56 222 ASN A N 1
ATOM 1632 C CA . ASN A 1 222 ? 10.398 37.312 -4.164 1 97.56 222 ASN A CA 1
ATOM 1633 C C . ASN A 1 222 ? 11.867 37.469 -4.523 1 97.56 222 ASN A C 1
ATOM 1635 O O . ASN A 1 222 ? 12.305 37.094 -5.605 1 97.56 222 ASN A O 1
ATOM 1639 N N . SER A 1 223 ? 12.562 38.062 -3.672 1 98.25 223 SER A N 1
ATOM 1640 C CA . SER A 1 223 ? 13.953 38.375 -3.959 1 98.25 223 SER A CA 1
ATOM 1641 C C . SER A 1 223 ? 14.805 37.094 -4.004 1 98.25 223 SER A C 1
ATOM 1643 O O . SER A 1 223 ? 14.539 36.125 -3.283 1 98.25 223 SER A O 1
ATOM 1645 N N . ASP A 1 224 ? 15.805 37.094 -4.887 1 98.5 224 ASP A N 1
ATOM 1646 C CA . ASP A 1 224 ? 16.938 36.188 -4.734 1 98.5 224 ASP A CA 1
ATOM 1647 C C . ASP A 1 224 ? 17.938 36.719 -3.703 1 98.5 224 ASP A C 1
ATOM 1649 O O . ASP A 1 224 ? 18.281 37.906 -3.713 1 98.5 224 ASP A O 1
ATOM 1653 N N . VAL A 1 225 ? 18.344 35.781 -2.852 1 98.62 225 VAL A N 1
ATOM 1654 C CA . VAL A 1 225 ? 19.281 36.25 -1.828 1 98.62 225 VAL A CA 1
ATOM 1655 C C . VAL A 1 225 ? 20.484 35.281 -1.777 1 98.62 225 VAL A C 1
ATOM 1657 O O . VAL A 1 225 ? 20.375 34.125 -2.166 1 98.62 225 VAL A O 1
ATOM 1660 N N . GLU A 1 226 ? 21.641 35.781 -1.377 1 98.5 226 GLU A N 1
ATOM 1661 C CA . GLU A 1 226 ? 22.812 35.031 -0.971 1 98.5 226 GLU A CA 1
ATOM 1662 C C . GLU A 1 226 ? 23.078 35.188 0.522 1 98.5 226 GLU A C 1
ATOM 1664 O O . GLU A 1 226 ? 23.094 36.281 1.044 1 98.5 226 GLU A O 1
ATOM 1669 N N . VAL A 1 227 ? 23.234 34 1.11 1 98.69 227 VAL A N 1
ATOM 1670 C CA . VAL A 1 227 ? 23.328 34.094 2.564 1 98.69 227 VAL A CA 1
ATOM 1671 C C . VAL A 1 227 ? 24.391 33.156 3.084 1 98.69 227 VAL A C 1
ATOM 1673 O O . VAL A 1 227 ? 24.734 32.156 2.424 1 98.69 227 VAL A O 1
ATOM 1676 N N . LYS A 1 228 ? 25.016 33.531 4.254 1 98.38 228 LYS A N 1
ATOM 1677 C CA . LYS A 1 228 ? 25.547 32.594 5.234 1 98.38 228 LYS A CA 1
ATOM 1678 C C . LYS A 1 228 ? 24.531 32.312 6.34 1 98.38 228 LYS A C 1
ATOM 1680 O O . LYS A 1 228 ? 23.875 33.219 6.828 1 98.38 228 LYS A O 1
ATOM 1685 N N . TYR A 1 229 ? 24.422 31.078 6.656 1 98.75 229 TYR A N 1
ATOM 1686 C CA . TYR A 1 229 ? 23.391 30.828 7.656 1 98.75 229 TYR A CA 1
ATOM 1687 C C . TYR A 1 229 ? 23.688 29.562 8.453 1 98.75 229 TYR A C 1
ATOM 1689 O O . TYR A 1 229 ? 24.5 28.734 8.031 1 98.75 229 TYR A O 1
ATOM 1697 N N . HIS A 1 230 ? 23.141 29.484 9.633 1 98.5 230 HIS A N 1
ATOM 1698 C CA . HIS A 1 230 ? 23.234 28.375 10.594 1 98.5 230 HIS A CA 1
ATOM 1699 C C . HIS A 1 230 ? 21.891 28.109 11.266 1 98.5 230 HIS A C 1
ATOM 1701 O O . HIS A 1 230 ? 21.344 29 11.93 1 98.5 230 HIS A O 1
ATOM 1707 N N . GLY A 1 231 ? 21.375 26.938 10.969 1 98.31 231 GLY A N 1
ATOM 1708 C CA . GLY A 1 231 ? 20.062 26.578 11.508 1 98.31 231 GLY A CA 1
ATOM 1709 C C . GLY A 1 231 ? 20.125 25.484 12.555 1 98.31 231 GLY A C 1
ATOM 1710 O O . GLY A 1 231 ? 20.828 24.484 12.367 1 98.31 231 GLY A O 1
ATOM 1711 N N . VAL A 1 232 ? 19.406 25.672 13.68 1 98.31 232 VAL A N 1
ATOM 1712 C CA . VAL A 1 232 ? 19.328 24.672 14.742 1 98.31 232 VAL A CA 1
ATOM 1713 C C . VAL A 1 232 ? 17.859 24.453 15.133 1 98.31 232 VAL A C 1
ATOM 1715 O O . VAL A 1 232 ? 17.016 25.312 14.867 1 98.31 232 VAL A O 1
ATOM 1718 N N . THR A 1 233 ? 17.594 23.297 15.703 1 97.88 233 THR A N 1
ATOM 1719 C CA . THR A 1 233 ? 16.266 23.047 16.266 1 97.88 233 THR A CA 1
ATOM 1720 C C . THR A 1 233 ? 16.109 23.734 17.609 1 97.88 233 THR A C 1
ATOM 1722 O O . THR A 1 233 ? 17.047 23.781 18.406 1 97.88 233 THR A O 1
ATOM 1725 N N . TRP A 1 234 ? 14.977 24.297 17.859 1 97.81 234 TRP A N 1
ATOM 1726 C CA . TRP A 1 234 ? 14.727 24.922 19.156 1 97.81 234 TRP A CA 1
ATOM 1727 C C . TRP A 1 234 ? 14.797 23.906 20.281 1 97.81 234 TRP A C 1
ATOM 1729 O O . TRP A 1 234 ? 15.281 24.203 21.375 1 97.81 234 TRP A O 1
ATOM 1739 N N . ALA A 1 235 ? 14.344 22.719 20 1 94.81 235 ALA A N 1
ATOM 1740 C CA . ALA A 1 235 ? 14.148 21.703 21.016 1 94.81 235 ALA A CA 1
ATOM 1741 C C . ALA A 1 235 ? 15.469 21.344 21.703 1 94.81 235 ALA A C 1
ATOM 1743 O O . ALA A 1 235 ? 15.508 21.109 22.906 1 94.81 235 ALA A O 1
ATOM 1744 N N . ASP A 1 236 ? 16.594 21.312 20.891 1 94.94 236 ASP A N 1
ATOM 1745 C CA . ASP A 1 236 ? 17.828 20.828 21.5 1 94.94 236 ASP A CA 1
ATOM 1746 C C . ASP A 1 236 ? 19.031 21.641 21.047 1 94.94 236 ASP A C 1
ATOM 1748 O O . ASP A 1 236 ? 20.172 21.375 21.453 1 94.94 236 ASP A O 1
ATOM 1752 N N . GLY A 1 237 ? 18.812 22.547 20.203 1 96.5 237 GLY A N 1
ATOM 1753 C CA . GLY A 1 237 ? 19.891 23.422 19.781 1 96.5 237 GLY A CA 1
ATOM 1754 C C . GLY A 1 237 ? 20.844 22.75 18.797 1 96.5 237 GLY A C 1
ATOM 1755 O O . GLY A 1 237 ? 21.938 23.266 18.531 1 96.5 237 GLY A O 1
ATOM 1756 N N . LYS A 1 238 ? 20.344 21.656 18.219 1 96.5 238 LYS A N 1
ATOM 1757 C CA . LYS A 1 238 ? 21.219 20.906 17.328 1 96.5 238 LYS A CA 1
ATOM 1758 C C . LYS A 1 238 ? 21.141 21.453 15.906 1 96.5 238 LYS A C 1
ATOM 1760 O O . LYS A 1 238 ? 20.062 21.797 15.414 1 96.5 238 LYS A O 1
ATOM 1765 N N . LYS A 1 239 ? 22.312 21.5 15.305 1 97.25 239 LYS A N 1
ATOM 1766 C CA . LYS A 1 239 ? 22.406 21.953 13.922 1 97.25 239 LYS A CA 1
ATOM 1767 C C . LYS A 1 239 ? 21.719 20.969 12.977 1 97.25 239 LYS A C 1
ATOM 1769 O O . LYS A 1 239 ? 21.922 19.766 13.078 1 97.25 239 LYS A O 1
ATOM 1774 N N . PHE A 1 240 ? 20.922 21.531 12.062 1 97.12 240 PHE A N 1
ATOM 1775 C CA . PHE A 1 240 ? 20.328 20.672 11.055 1 97.12 240 PHE A CA 1
ATOM 1776 C C . PHE A 1 240 ? 20.656 21.172 9.648 1 97.12 240 PHE A C 1
ATOM 1778 O O . PHE A 1 240 ? 20.5 20.438 8.672 1 97.12 240 PHE A O 1
ATOM 1785 N N . ASP A 1 241 ? 21.078 22.406 9.555 1 96.75 241 ASP A N 1
ATOM 1786 C CA . ASP A 1 241 ? 21.391 23 8.258 1 96.75 241 ASP A CA 1
ATOM 1787 C C . ASP A 1 241 ? 22.344 24.188 8.406 1 96.75 241 ASP A C 1
ATOM 1789 O O . ASP A 1 241 ? 22.531 24.703 9.5 1 96.75 241 ASP A O 1
ATOM 1793 N N . GLY A 1 242 ? 23.062 24.562 7.234 1 97.56 242 GLY A N 1
ATOM 1794 C CA . GLY A 1 242 ? 23.953 25.703 7.238 1 97.56 242 GLY A CA 1
ATOM 1795 C C . GLY A 1 242 ? 25.094 25.562 6.246 1 97.56 242 GLY A C 1
ATOM 1796 O O . GLY A 1 242 ? 25.25 24.531 5.598 1 97.56 242 GLY A O 1
ATOM 1797 N N . ASN A 1 243 ? 25.844 26.656 6.145 1 97.88 243 ASN A N 1
ATOM 1798 C CA . ASN A 1 243 ? 26.922 26.641 5.145 1 97.88 243 ASN A CA 1
ATOM 1799 C C . ASN A 1 243 ? 28.172 27.344 5.656 1 97.88 243 ASN A C 1
ATOM 1801 O O . ASN A 1 243 ? 28.969 27.828 4.863 1 97.88 243 ASN A O 1
ATOM 1805 N N . PHE A 1 244 ? 28.344 27.422 6.973 1 96.75 244 PHE A N 1
ATOM 1806 C CA . PHE A 1 244 ? 29.5 28.109 7.527 1 96.75 244 PHE A CA 1
ATOM 1807 C C . PHE A 1 244 ? 30.75 27.234 7.418 1 96.75 244 PHE A C 1
ATOM 1809 O O . PHE A 1 244 ? 31.859 27.719 7.648 1 96.75 244 PHE A O 1
ATOM 1816 N N . ASP A 1 245 ? 30.547 26.031 7.098 1 92.56 245 ASP A N 1
ATOM 1817 C CA . ASP A 1 245 ? 31.688 25.141 6.867 1 92.56 245 ASP A CA 1
ATOM 1818 C C . ASP A 1 245 ? 32.344 25.453 5.531 1 92.56 245 ASP A C 1
ATOM 1820 O O . ASP A 1 245 ? 33.469 24.984 5.266 1 92.56 245 ASP A O 1
ATOM 1824 N N . SER A 1 246 ? 31.719 26.188 4.777 1 93 246 SER A N 1
ATOM 1825 C CA . SER A 1 246 ? 32.281 26.625 3.498 1 93 246 SER A CA 1
ATOM 1826 C C . SER A 1 246 ? 32.344 28.141 3.416 1 93 246 SER A C 1
ATOM 1828 O O . SER A 1 246 ? 31.656 28.844 4.141 1 93 246 SER A O 1
ATOM 1830 N N . GLU A 1 247 ? 33.188 28.625 2.549 1 92.31 247 GLU A N 1
ATOM 1831 C CA . GLU A 1 247 ? 33.344 30.062 2.354 1 92.31 247 GLU A CA 1
ATOM 1832 C C . GLU A 1 247 ? 32.25 30.594 1.413 1 92.31 247 GLU A C 1
ATOM 1834 O O . GLU A 1 247 ? 32.031 31.797 1.365 1 92.31 247 GLU A O 1
ATOM 1839 N N . ASP A 1 248 ? 31.625 29.734 0.795 1 96.06 248 ASP A N 1
ATOM 1840 C CA . ASP A 1 248 ? 30.656 30.141 -0.219 1 96.06 248 ASP A CA 1
ATOM 1841 C C . ASP A 1 248 ? 29.312 30.5 0.414 1 96.06 248 ASP A C 1
ATOM 1843 O O . ASP A 1 248 ? 28.922 29.906 1.416 1 96.06 248 ASP A O 1
ATOM 1847 N N . THR A 1 249 ? 28.656 31.422 -0.185 1 97.81 249 THR A N 1
ATOM 1848 C CA . THR A 1 249 ? 27.281 31.734 0.193 1 97.81 249 THR A CA 1
ATOM 1849 C C . THR A 1 249 ? 26.312 30.766 -0.472 1 97.81 249 THR A C 1
ATOM 1851 O O . THR A 1 249 ? 26.656 30.109 -1.453 1 97.81 249 THR A O 1
ATOM 1854 N N . ALA A 1 250 ? 25.188 30.656 0.116 1 98 250 ALA A N 1
ATOM 1855 C CA . ALA A 1 250 ? 24.109 29.891 -0.475 1 98 250 ALA A CA 1
ATOM 1856 C C . ALA A 1 250 ? 23.078 30.797 -1.146 1 98 250 ALA A C 1
ATOM 1858 O O . ALA A 1 250 ? 22.797 31.891 -0.643 1 98 250 ALA A O 1
ATOM 1859 N N . LYS A 1 251 ? 22.547 30.312 -2.24 1 97.88 251 LYS A N 1
ATOM 1860 C CA . LYS A 1 251 ? 21.547 31.078 -2.975 1 97.88 251 LYS A CA 1
ATOM 1861 C C . LYS A 1 251 ? 20.141 30.516 -2.762 1 97.88 251 LYS A C 1
ATOM 1863 O O . LYS A 1 251 ? 19.953 29.297 -2.816 1 97.88 251 LYS A O 1
ATOM 1868 N N . PHE A 1 252 ? 19.219 31.438 -2.451 1 98.31 252 PHE A N 1
ATOM 1869 C CA . PHE A 1 252 ? 17.828 31.047 -2.295 1 98.31 252 PHE A CA 1
ATOM 1870 C C . PHE A 1 252 ? 16.906 32.062 -2.965 1 98.31 252 PHE A C 1
ATOM 1872 O O . PHE A 1 252 ? 17.188 33.25 -2.967 1 98.31 252 PHE A O 1
ATOM 1879 N N . ASN A 1 253 ? 15.828 31.578 -3.578 1 98.25 253 ASN A N 1
ATOM 1880 C CA . ASN A 1 253 ? 14.695 32.438 -3.893 1 98.25 253 ASN A CA 1
ATOM 1881 C C . ASN A 1 253 ? 13.672 32.469 -2.762 1 98.25 253 ASN A C 1
ATOM 1883 O O . ASN A 1 253 ? 13.188 31.406 -2.342 1 98.25 253 ASN A O 1
ATOM 1887 N N . LEU A 1 254 ? 13.297 33.656 -2.236 1 98.06 254 LEU A N 1
ATOM 1888 C CA . LEU A 1 254 ? 12.523 33.75 -1.009 1 98.06 254 LEU A CA 1
ATOM 1889 C C . LEU A 1 254 ? 11.086 33.281 -1.225 1 98.06 254 LEU A C 1
ATOM 1891 O O . LEU A 1 254 ? 10.359 33.031 -0.261 1 98.06 254 LEU A O 1
ATOM 1895 N N . SER A 1 255 ? 10.734 33.125 -2.492 1 96.81 255 SER A N 1
ATOM 1896 C CA . SER A 1 255 ? 9.406 32.562 -2.758 1 96.81 255 SER A CA 1
ATOM 1897 C C . SER A 1 255 ? 9.414 31.047 -2.684 1 96.81 255 SER A C 1
ATOM 1899 O O . SER A 1 255 ? 8.359 30.406 -2.729 1 96.81 255 SER A O 1
ATOM 1901 N N . GLN A 1 256 ? 10.57 30.438 -2.518 1 97.06 256 GLN A N 1
ATOM 1902 C CA . GLN A 1 256 ? 10.695 28.984 -2.605 1 97.06 256 GLN A CA 1
ATOM 1903 C C . GLN A 1 256 ? 11.273 28.406 -1.32 1 97.06 256 GLN A C 1
ATOM 1905 O O . GLN A 1 256 ? 11.836 27.297 -1.325 1 97.06 256 GLN A O 1
ATOM 1910 N N . VAL A 1 257 ? 11.273 29.141 -0.268 1 97.38 257 VAL A N 1
ATOM 1911 C CA . VAL A 1 257 ? 11.766 28.688 1.031 1 97.38 257 VAL A CA 1
ATOM 1912 C C . VAL A 1 257 ? 10.609 28.641 2.031 1 97.38 257 VAL A C 1
ATOM 1914 O O . VAL A 1 257 ? 9.469 28.953 1.691 1 97.38 257 VAL A O 1
ATOM 1917 N N . ILE A 1 258 ? 10.898 28.125 3.246 1 96.75 258 ILE A N 1
ATOM 1918 C CA . ILE A 1 258 ? 9.859 28.109 4.273 1 96.75 258 ILE A CA 1
ATOM 1919 C C . ILE A 1 258 ? 9.359 29.531 4.52 1 96.75 258 ILE A C 1
ATOM 1921 O O . ILE A 1 258 ? 10.125 30.5 4.426 1 96.75 258 ILE A O 1
ATOM 1925 N N . SER A 1 259 ? 8.102 29.672 4.879 1 96.88 259 SER A N 1
ATOM 1926 C CA . SER A 1 259 ? 7.48 30.984 5.008 1 96.88 259 SER A CA 1
ATOM 1927 C C . SER A 1 259 ? 8.172 31.828 6.078 1 96.88 259 SER A C 1
ATOM 1929 O O . SER A 1 259 ? 8.18 33.062 6.004 1 96.88 259 SER A O 1
ATOM 1931 N N . GLY A 1 260 ? 8.766 31.156 7.039 1 98.56 260 GLY A N 1
ATOM 1932 C CA . GLY A 1 260 ? 9.547 31.891 8.031 1 98.56 260 GLY A CA 1
ATOM 1933 C C . GLY A 1 260 ? 10.672 32.688 7.422 1 98.56 260 GLY A C 1
ATOM 1934 O O . GLY A 1 260 ? 10.969 33.812 7.891 1 98.56 260 GLY A O 1
ATOM 1935 N N . TRP A 1 261 ? 11.297 32.125 6.48 1 98.69 261 TRP A N 1
ATOM 1936 C CA . TRP A 1 261 ? 12.352 32.844 5.77 1 98.69 261 TRP A CA 1
ATOM 1937 C C . TRP A 1 261 ? 11.758 33.906 4.867 1 98.69 261 TRP A C 1
ATOM 1939 O O . TRP A 1 261 ? 12.242 35.031 4.844 1 98.69 261 TRP A O 1
ATOM 1949 N N . THR A 1 262 ? 10.734 33.531 4.109 1 98.62 262 THR A N 1
ATOM 1950 C CA . THR A 1 262 ? 10.094 34.5 3.215 1 98.62 262 THR A CA 1
ATOM 1951 C C . THR A 1 262 ? 9.656 35.719 3.979 1 98.62 262 THR A C 1
ATOM 1953 O O . THR A 1 262 ? 10.023 36.844 3.613 1 98.62 262 THR A O 1
ATOM 1956 N N . LYS A 1 263 ? 8.969 35.531 5.043 1 98.31 263 LYS A N 1
ATOM 1957 C CA . LYS A 1 263 ? 8.422 36.656 5.801 1 98.31 263 LYS A CA 1
ATOM 1958 C C . LYS A 1 263 ? 9.492 37.312 6.668 1 98.31 263 LYS A C 1
ATOM 1960 O O . LYS A 1 263 ? 9.508 38.531 6.828 1 98.31 263 LYS A O 1
ATOM 1965 N N . GLY A 1 264 ? 10.367 36.531 7.191 1 98.69 264 GLY A N 1
ATOM 1966 C CA . GLY A 1 264 ? 11.383 37.062 8.102 1 98.69 264 GLY A CA 1
ATOM 1967 C C . GLY A 1 264 ? 12.43 37.906 7.414 1 98.69 264 GLY A C 1
ATOM 1968 O O . GLY A 1 264 ? 12.961 38.844 8 1 98.69 264 GLY A O 1
ATOM 1969 N N . LEU A 1 265 ? 12.758 37.5 6.234 1 98.56 265 LEU A N 1
ATOM 1970 C CA . LEU A 1 265 ? 13.82 38.219 5.527 1 98.56 265 LEU A CA 1
ATOM 1971 C C . LEU A 1 265 ? 13.242 39.344 4.68 1 98.56 265 LEU A C 1
ATOM 1973 O O . LEU A 1 265 ? 13.969 40.25 4.234 1 98.56 265 LEU A O 1
ATOM 1977 N N . SER A 1 266 ? 11.977 39.312 4.426 1 98 266 SER A N 1
ATOM 1978 C CA . SER A 1 266 ? 11.352 40.406 3.709 1 98 266 SER A CA 1
ATOM 1979 C C . SER A 1 266 ? 11.484 41.719 4.484 1 98 266 SER A C 1
ATOM 1981 O O . SER A 1 266 ? 11.242 41.75 5.691 1 98 266 SER A O 1
ATOM 1983 N N . GLY A 1 267 ? 11.891 42.75 3.795 1 97.56 267 GLY A N 1
ATOM 1984 C CA . GLY A 1 267 ? 12.055 44.062 4.41 1 97.56 267 GLY A CA 1
ATOM 1985 C C . GLY A 1 267 ? 13.438 44.281 4.984 1 97.56 267 GLY A C 1
ATOM 1986 O O . GLY A 1 267 ? 13.805 45.406 5.32 1 97.56 267 GLY A O 1
ATOM 1987 N N . GLN A 1 268 ? 14.188 43.219 5.145 1 98.25 268 GLN A N 1
ATOM 1988 C CA . GLN A 1 268 ? 15.547 43.344 5.668 1 98.25 268 GLN A CA 1
ATOM 1989 C C . GLN A 1 268 ? 16.516 43.812 4.586 1 98.25 268 GLN A C 1
ATOM 1991 O O . GLN A 1 268 ? 16.297 43.531 3.402 1 98.25 268 GLN A O 1
ATOM 1996 N N . LYS A 1 269 ? 17.547 44.438 5.043 1 98.25 269 LYS A N 1
ATOM 1997 C CA . LYS A 1 269 ? 18.484 45.031 4.082 1 98.25 269 LYS A CA 1
ATOM 1998 C C . LYS A 1 269 ? 19.719 44.156 3.902 1 98.25 269 LYS A C 1
ATOM 2000 O O . LYS A 1 269 ? 20.188 43.531 4.852 1 98.25 269 LYS A O 1
ATOM 2005 N N . GLU A 1 270 ? 20.203 44.281 2.66 1 98.44 270 GLU A N 1
ATOM 2006 C CA . GLU A 1 270 ? 21.484 43.656 2.363 1 98.44 270 GLU A CA 1
ATOM 2007 C C . GLU A 1 270 ? 22.547 44.062 3.363 1 98.44 270 GLU A C 1
ATOM 2009 O O . GLU A 1 270 ? 22.672 45.25 3.686 1 98.44 270 GLU A O 1
ATOM 2014 N N . GLY A 1 271 ? 23.266 43.125 3.848 1 98.5 271 GLY A N 1
ATOM 2015 C CA . GLY A 1 271 ? 24.297 43.406 4.828 1 98.5 271 GLY A CA 1
ATOM 2016 C C . GLY A 1 271 ? 23.859 43.125 6.258 1 98.5 271 GLY A C 1
ATOM 2017 O O . GLY A 1 271 ? 24.688 43.156 7.18 1 98.5 271 GLY A O 1
ATOM 2018 N N . SER A 1 272 ? 22.609 42.812 6.414 1 98.69 272 SER A N 1
ATOM 2019 C CA . SER A 1 272 ? 22.078 42.594 7.758 1 98.69 272 SER A CA 1
ATOM 2020 C C . SER A 1 272 ? 22.5 41.25 8.32 1 98.69 272 SER A C 1
ATOM 2022 O O . SER A 1 272 ? 22.75 40.312 7.562 1 98.69 272 SER A O 1
ATOM 2024 N N . LYS A 1 273 ? 22.625 41.125 9.625 1 98.69 273 LYS A N 1
ATOM 2025 C CA . LYS A 1 273 ? 22.734 39.906 10.406 1 98.69 273 LYS A CA 1
ATOM 2026 C C . LYS A 1 273 ? 21.531 39.719 11.32 1 98.69 273 LYS A C 1
ATOM 2028 O O . LYS A 1 273 ? 21.156 40.656 12.055 1 98.69 273 LYS A O 1
ATOM 2033 N N . LEU A 1 274 ? 20.969 38.562 11.18 1 98.69 274 LEU A N 1
ATOM 2034 C CA . LEU A 1 274 ? 19.688 38.344 11.836 1 98.69 274 LEU A CA 1
ATOM 2035 C C . LEU A 1 274 ? 19.672 37.031 12.594 1 98.69 274 LEU A C 1
ATOM 2037 O O . LEU A 1 274 ? 20.375 36.094 12.219 1 98.69 274 LEU A O 1
ATOM 2041 N N . LEU A 1 275 ? 18.922 37 13.633 1 98.75 275 LEU A N 1
ATOM 2042 C CA . LEU A 1 275 ? 18.547 35.781 14.312 1 98.75 275 LEU A CA 1
ATOM 2043 C C . LEU A 1 275 ? 17.031 35.562 14.242 1 98.75 275 LEU A C 1
ATOM 2045 O O . LEU A 1 275 ? 16.266 36.344 14.805 1 98.75 275 LEU A O 1
ATOM 2049 N N . LEU A 1 276 ? 16.625 34.531 13.539 1 98.81 276 LEU A N 1
ATOM 2050 C CA . LEU A 1 276 ? 15.211 34.219 13.328 1 98.81 276 LEU A CA 1
ATOM 2051 C C . LEU A 1 276 ? 14.766 33.094 14.242 1 98.81 276 LEU A C 1
ATOM 2053 O O . LEU A 1 276 ? 15.398 32.031 14.289 1 98.81 276 LEU A O 1
ATOM 2057 N N . SER A 1 277 ? 13.758 33.281 14.984 1 98.81 277 SER A N 1
ATOM 2058 C CA . SER A 1 277 ? 13.008 32.219 15.633 1 98.81 277 SER A CA 1
ATOM 2059 C C . SER A 1 277 ? 11.727 31.891 14.867 1 98.81 277 SER A C 1
ATOM 2061 O O . SER A 1 277 ? 10.766 32.656 14.891 1 98.81 277 SER A O 1
ATOM 2063 N N . VAL A 1 278 ? 11.734 30.75 14.227 1 98.44 278 VAL A N 1
ATOM 2064 C CA . VAL A 1 278 ? 10.688 30.391 13.273 1 98.44 278 VAL A CA 1
ATOM 2065 C C . VAL A 1 278 ? 9.75 29.359 13.898 1 98.44 278 VAL A C 1
ATOM 2067 O O . VAL A 1 278 ? 10.164 28.266 14.266 1 98.44 278 VAL A O 1
ATOM 2070 N N . PRO A 1 279 ? 8.484 29.797 14.039 1 97.19 279 PRO A N 1
ATOM 2071 C CA . PRO A 1 279 ? 7.539 28.812 14.586 1 97.19 279 PRO A CA 1
ATOM 2072 C C . PRO A 1 279 ? 7.32 27.625 13.656 1 97.19 279 PRO A C 1
ATOM 2074 O O . PRO A 1 279 ? 7.613 27.719 12.461 1 97.19 279 PRO A O 1
ATOM 2077 N N . SER A 1 280 ? 6.758 26.562 14.266 1 94.12 280 SER A N 1
ATOM 2078 C CA . SER A 1 280 ? 6.645 25.297 13.547 1 94.12 280 SER A CA 1
ATOM 2079 C C . SER A 1 280 ? 5.812 25.453 12.281 1 94.12 280 SER A C 1
ATOM 2081 O O . SER A 1 280 ? 6.145 24.875 11.242 1 94.12 280 SER A O 1
ATOM 2083 N N . ASP A 1 281 ? 4.727 26.266 12.352 1 92.75 281 ASP A N 1
ATOM 2084 C CA . ASP A 1 281 ? 3.791 26.375 11.234 1 92.75 281 ASP A CA 1
ATOM 2085 C C . ASP A 1 281 ? 4.379 27.203 10.094 1 92.75 281 ASP A C 1
ATOM 2087 O O . ASP A 1 281 ? 3.84 27.219 8.984 1 92.75 281 ASP A O 1
ATOM 2091 N N . MET A 1 282 ? 5.535 27.828 10.312 1 95.62 282 MET A N 1
ATOM 2092 C CA . MET A 1 282 ? 6.234 28.562 9.266 1 95.62 282 MET A CA 1
ATOM 2093 C C . MET A 1 282 ? 7.527 27.859 8.875 1 95.62 282 MET A C 1
ATOM 2095 O O . MET A 1 282 ? 8.367 28.438 8.18 1 95.62 282 MET A O 1
ATOM 2099 N N . ALA A 1 283 ? 7.672 26.641 9.438 1 96.38 283 ALA A N 1
ATOM 2100 C CA . ALA A 1 283 ? 8.797 25.766 9.109 1 96.38 283 ALA A CA 1
ATOM 2101 C C . ALA A 1 283 ? 8.32 24.484 8.438 1 96.38 283 ALA A C 1
ATOM 2103 O O . ALA A 1 283 ? 7.656 24.547 7.395 1 96.38 283 ALA A O 1
ATOM 2104 N N . TYR A 1 284 ? 8.758 23.422 9.078 1 93.81 284 TYR A N 1
ATOM 2105 C CA . TYR A 1 284 ? 8.391 22.156 8.453 1 93.81 284 TYR A CA 1
ATOM 2106 C C . TYR A 1 284 ? 7.238 21.484 9.195 1 93.81 284 TYR A C 1
ATOM 2108 O O . TYR A 1 284 ? 6.82 20.391 8.844 1 93.81 284 TYR A O 1
ATOM 2116 N N . GLY A 1 285 ? 6.789 22.172 10.18 1 89.38 285 GLY A N 1
ATOM 2117 C CA . GLY A 1 285 ? 5.672 21.625 10.93 1 89.38 285 GLY A CA 1
ATOM 2118 C C . GLY A 1 285 ? 6.102 20.734 12.094 1 89.38 285 GLY A C 1
ATOM 2119 O O . GLY A 1 285 ? 7.297 20.578 12.344 1 89.38 285 GLY A O 1
ATOM 2120 N N . ASP A 1 286 ? 5.094 20.188 12.891 1 86 286 ASP A N 1
ATOM 2121 C CA . ASP A 1 286 ? 5.344 19.422 14.109 1 86 286 ASP A CA 1
ATOM 2122 C C . ASP A 1 286 ? 5.586 17.953 13.781 1 86 286 ASP A C 1
ATOM 2124 O O . ASP A 1 286 ? 6.121 17.203 14.609 1 86 286 ASP A O 1
ATOM 2128 N N . ASN A 1 287 ? 5.152 17.469 12.719 1 80.19 287 ASN A N 1
ATOM 2129 C CA . ASN A 1 287 ? 5.371 16.109 12.266 1 80.19 287 ASN A CA 1
ATOM 2130 C C . ASN A 1 287 ? 5.957 16.062 10.859 1 80.19 287 ASN A C 1
ATOM 2132 O O . ASN A 1 287 ? 5.441 15.367 9.984 1 80.19 287 ASN A O 1
ATOM 2136 N N . ALA A 1 288 ? 7.086 16.625 10.852 1 80.19 288 ALA A N 1
ATOM 2137 C CA . ALA A 1 288 ? 7.664 16.844 9.531 1 80.19 288 ALA A CA 1
ATOM 2138 C C . ALA A 1 288 ? 8.391 15.609 9.031 1 80.19 288 ALA A C 1
ATOM 2140 O O . ALA A 1 288 ? 9.008 14.883 9.812 1 80.19 288 ALA A O 1
ATOM 2141 N N . THR A 1 289 ? 8.281 15.344 7.664 1 80.94 289 THR A N 1
ATOM 2142 C CA . THR A 1 289 ? 9.008 14.25 7.027 1 80.94 289 THR A CA 1
ATOM 2143 C C . THR A 1 289 ? 10.172 14.789 6.199 1 80.94 289 THR A C 1
ATOM 2145 O O . THR A 1 289 ? 11.117 14.055 5.906 1 80.94 289 THR A O 1
ATOM 2148 N N . GLN A 1 290 ? 10.219 15.945 5.762 1 81.31 290 GLN A N 1
ATOM 2149 C CA . GLN A 1 290 ? 11.219 16.516 4.871 1 81.31 290 GLN A CA 1
ATOM 2150 C C . GLN A 1 290 ? 12.148 17.469 5.625 1 81.31 290 GLN A C 1
ATOM 2152 O O . GLN A 1 290 ? 12.883 18.25 5.012 1 81.31 290 GLN A O 1
ATOM 2157 N N . GLY A 1 291 ? 12.172 17.453 6.977 1 85.44 291 GLY A N 1
ATOM 2158 C CA . GLY A 1 291 ? 12.93 18.312 7.863 1 85.44 291 GLY A CA 1
ATOM 2159 C C . GLY A 1 291 ? 12.641 18.078 9.328 1 85.44 291 GLY A C 1
ATOM 2160 O O . GLY A 1 291 ? 11.844 17.188 9.672 1 85.44 291 GLY A O 1
ATOM 2161 N N . PRO A 1 292 ? 13.391 18.953 10.039 1 92.94 292 PRO A N 1
ATOM 2162 C CA . PRO A 1 292 ? 13.133 18.75 11.469 1 92.94 292 PRO A CA 1
ATOM 2163 C C . PRO A 1 292 ? 11.75 19.234 11.891 1 92.94 292 PRO A C 1
ATOM 2165 O O . PRO A 1 292 ? 11.25 20.234 11.367 1 92.94 292 PRO A O 1
ATOM 2168 N N . SER A 1 293 ? 11.266 18.609 12.859 1 92.38 293 SER A N 1
ATOM 2169 C CA . SER A 1 293 ? 9.977 19 13.414 1 92.38 293 SER A CA 1
ATOM 2170 C C . SER A 1 293 ? 10.117 20.125 14.43 1 92.38 293 SER A C 1
ATOM 2172 O O . SER A 1 293 ? 11.141 20.234 15.102 1 92.38 293 SER A O 1
ATOM 2174 N N . GLY A 1 294 ? 9.055 20.969 14.422 1 93.5 294 GLY A N 1
ATOM 2175 C CA . GLY A 1 294 ? 9 21.953 15.484 1 93.5 294 GLY A CA 1
ATOM 2176 C C . GLY A 1 294 ? 9.617 23.281 15.102 1 93.5 294 GLY A C 1
ATOM 2177 O O . GLY A 1 294 ? 9.953 23.5 13.93 1 93.5 294 GLY A O 1
ATOM 2178 N N . PRO A 1 295 ? 9.672 24.203 16.078 1 96.75 295 PRO A N 1
ATOM 2179 C CA . PRO A 1 295 ? 10.266 25.531 15.828 1 96.75 295 PRO A CA 1
ATOM 2180 C C . PRO A 1 295 ? 11.766 25.453 15.531 1 96.75 295 PRO A C 1
ATOM 2182 O O . PRO A 1 295 ? 12.453 24.547 16.031 1 96.75 295 PRO A O 1
ATOM 2185 N N . LEU A 1 296 ? 12.219 26.406 14.766 1 98.31 296 LEU A N 1
ATOM 2186 C CA . LEU A 1 296 ? 13.609 26.453 14.344 1 98.31 296 LEU A CA 1
ATOM 2187 C C . LEU A 1 296 ? 14.219 27.828 14.648 1 98.31 296 LEU A C 1
ATOM 2189 O O . LEU A 1 296 ? 13.5 28.812 14.812 1 98.31 296 LEU A O 1
ATOM 2193 N N . VAL A 1 297 ? 15.547 27.797 14.758 1 98.75 297 VAL A N 1
ATOM 2194 C CA . VAL A 1 297 ? 16.297 29.047 14.914 1 98.75 297 VAL A CA 1
ATOM 2195 C C . VAL A 1 297 ? 17.344 29.156 13.812 1 98.75 297 VAL A C 1
ATOM 2197 O O . VAL A 1 297 ? 18.078 28.188 13.539 1 98.75 297 VAL A O 1
ATOM 2200 N N . PHE A 1 298 ? 17.406 30.312 13.203 1 98.81 298 PHE A N 1
ATOM 2201 C CA . PHE A 1 298 ? 18.406 30.562 12.164 1 98.81 298 PHE A CA 1
ATOM 2202 C C . PHE A 1 298 ? 19.203 31.828 12.453 1 98.81 298 PHE A C 1
ATOM 2204 O O . PHE A 1 298 ? 18.625 32.875 12.727 1 98.81 298 PHE A O 1
ATOM 2211 N N . TYR A 1 299 ? 20.469 31.688 12.445 1 98.75 299 TYR A N 1
ATOM 2212 C CA . TYR A 1 299 ? 21.328 32.844 12.227 1 98.75 299 TYR A CA 1
ATOM 2213 C C . TYR A 1 299 ? 21.562 33.062 10.742 1 98.75 299 TYR A C 1
ATOM 2215 O O . TYR A 1 299 ? 21.938 32.156 10.016 1 98.75 299 TYR A O 1
ATOM 2223 N N . VAL A 1 300 ? 21.359 34.281 10.273 1 98.81 300 VAL A N 1
ATOM 2224 C CA . VAL A 1 300 ? 21.453 34.562 8.844 1 98.81 300 VAL A CA 1
ATOM 2225 C C . VAL A 1 300 ? 22.281 35.812 8.625 1 98.81 300 VAL A C 1
ATOM 2227 O O . VAL A 1 300 ? 22.031 36.844 9.266 1 98.81 300 VAL A O 1
ATOM 2230 N N . GLU A 1 301 ? 23.266 35.75 7.82 1 98.69 301 GLU A N 1
ATOM 2231 C CA . GLU A 1 301 ? 23.906 36.906 7.23 1 98.69 301 GLU A CA 1
ATOM 2232 C C . GLU A 1 301 ? 23.438 37.156 5.801 1 98.69 301 GLU A C 1
ATOM 2234 O O . GLU A 1 301 ? 23.734 36.375 4.902 1 98.69 301 GLU A O 1
ATOM 2239 N N . LEU A 1 302 ? 22.719 38.188 5.656 1 98.69 302 LEU A N 1
ATOM 2240 C CA . LEU A 1 302 ? 22.156 38.531 4.352 1 98.69 302 LEU A CA 1
ATOM 2241 C C . LEU A 1 302 ? 23.172 39.281 3.492 1 98.69 302 LEU A C 1
ATOM 2243 O O . LEU A 1 302 ? 23.219 40.5 3.506 1 98.69 302 LEU A O 1
ATOM 2247 N N . THR A 1 303 ? 23.891 38.562 2.656 1 98.25 303 THR A N 1
ATOM 2248 C CA . THR A 1 303 ? 25.078 39.094 2.01 1 98.25 303 THR A CA 1
ATOM 2249 C C . THR A 1 303 ? 24.703 39.812 0.719 1 98.25 303 THR A C 1
ATOM 2251 O O . THR A 1 303 ? 25.375 40.781 0.333 1 98.25 303 THR A O 1
ATOM 2254 N N . LYS A 1 304 ? 23.75 39.25 0.057 1 98.06 304 LYS A N 1
ATOM 2255 C CA . LYS A 1 304 ? 23.312 39.844 -1.198 1 98.06 304 LYS A CA 1
ATOM 2256 C C . LYS A 1 304 ? 21.797 39.75 -1.362 1 98.06 304 LYS A C 1
ATOM 2258 O O . LYS A 1 304 ? 21.188 38.75 -0.974 1 98.06 304 LYS A O 1
ATOM 2263 N N . VAL A 1 305 ? 21.203 40.844 -1.904 1 98.25 305 VAL A N 1
ATOM 2264 C CA . VAL A 1 305 ? 19.797 40.875 -2.26 1 98.25 305 VAL A CA 1
ATOM 2265 C C . VAL A 1 305 ? 19.641 41.25 -3.727 1 98.25 305 VAL A C 1
ATOM 2267 O O . VAL A 1 305 ? 20.188 42.281 -4.16 1 98.25 305 VAL A O 1
ATOM 2270 N N . SER A 1 306 ? 18.969 40.375 -4.441 1 96.88 306 SER A N 1
ATOM 2271 C CA . SER A 1 306 ? 18.656 40.656 -5.836 1 96.88 306 SER A CA 1
ATOM 2272 C C . SER A 1 306 ? 17.156 40.656 -6.074 1 96.88 306 SER A C 1
ATOM 2274 O O . SER A 1 306 ? 16.484 39.625 -5.84 1 96.88 306 SER A O 1
ATOM 2276 N N . ASN A 1 307 ? 16.625 41.75 -6.52 1 91.19 307 ASN A N 1
ATOM 2277 C CA . ASN A 1 307 ? 15.203 41.875 -6.785 1 91.19 307 ASN A CA 1
ATOM 2278 C C . ASN A 1 307 ? 14.898 41.781 -8.273 1 91.19 307 ASN A C 1
ATOM 2280 O O . ASN A 1 307 ? 15.703 42.188 -9.102 1 91.19 307 ASN A O 1
ATOM 2284 N N . ALA A 1 308 ? 14.062 40.875 -8.547 1 71.38 308 ALA A N 1
ATOM 2285 C CA . ALA A 1 308 ? 13.711 40.781 -9.961 1 71.38 308 ALA A CA 1
ATOM 2286 C C . ALA A 1 308 ? 13.375 42.188 -10.516 1 71.38 308 ALA A C 1
ATOM 2288 O O . ALA A 1 308 ? 12.758 43 -9.828 1 71.38 308 ALA A O 1
ATOM 2289 N N . GLU A 1 309 ? 14.172 42.781 -11.539 1 58.03 309 GLU A N 1
ATOM 2290 C CA . GLU A 1 309 ? 13.828 44 -12.289 1 58.03 309 GLU A CA 1
ATOM 2291 C C . GLU A 1 309 ? 12.391 43.938 -12.805 1 58.03 309 GLU A C 1
ATOM 2293 O O . GLU A 1 309 ? 11.875 42.844 -13.094 1 58.03 309 GLU A O 1
ATOM 2298 N N . MET B 1 1 ? -45.25 -44.375 -52.25 1 27.11 1 MET B N 1
ATOM 2299 C CA . MET B 1 1 ? -44.156 -43.531 -51.781 1 27.11 1 MET B CA 1
ATOM 2300 C C . MET B 1 1 ? -44.438 -43 -50.406 1 27.11 1 MET B C 1
ATOM 2302 O O . MET B 1 1 ? -45.281 -42.125 -50.219 1 27.11 1 MET B O 1
ATOM 2306 N N . ARG B 1 2 ? -44.281 -43.781 -49.312 1 22.23 2 ARG B N 1
ATOM 2307 C CA . ARG B 1 2 ? -44.812 -43.781 -47.938 1 22.23 2 ARG B CA 1
ATOM 2308 C C . ARG B 1 2 ? -44.156 -42.688 -47.094 1 22.23 2 ARG B C 1
ATOM 2310 O O . ARG B 1 2 ? -42.938 -42.625 -47 1 22.23 2 ARG B O 1
ATOM 2317 N N . LYS B 1 3 ? -44.938 -41.594 -46.906 1 29.09 3 LYS B N 1
ATOM 2318 C CA . LYS B 1 3 ? -44.719 -40.406 -46.094 1 29.09 3 LYS B CA 1
ATOM 2319 C C . LYS B 1 3 ? -44.344 -40.812 -44.656 1 29.09 3 LYS B C 1
ATOM 2321 O O . LYS B 1 3 ? -45.156 -41.312 -43.906 1 29.09 3 LYS B O 1
ATOM 2326 N N . VAL B 1 4 ? -43.156 -41.5 -44.406 1 23.45 4 VAL B N 1
ATOM 2327 C CA . VAL B 1 4 ? -42.781 -41.875 -43.031 1 23.45 4 VAL B CA 1
ATOM 2328 C C . VAL B 1 4 ? -42.75 -40.656 -42.125 1 23.45 4 VAL B C 1
ATOM 2330 O O . VAL B 1 4 ? -42.031 -39.688 -42.406 1 23.45 4 VAL B O 1
ATOM 2333 N N . LEU B 1 5 ? -43.812 -40.281 -41.594 1 27.73 5 LEU B N 1
ATOM 2334 C CA . LEU B 1 5 ? -43.938 -39.219 -40.625 1 27.73 5 LEU B CA 1
ATOM 2335 C C . LEU B 1 5 ? -43.062 -39.5 -39.406 1 27.73 5 LEU B C 1
ATOM 2337 O O . LEU B 1 5 ? -43.281 -40.469 -38.688 1 27.73 5 LEU B O 1
ATOM 2341 N N . ALA B 1 6 ? -41.719 -39.281 -39.469 1 27.27 6 ALA B N 1
ATOM 2342 C CA . ALA B 1 6 ? -40.812 -39.438 -38.344 1 27.27 6 ALA B CA 1
ATOM 2343 C C . ALA B 1 6 ? -41.25 -38.562 -37.156 1 27.27 6 ALA B C 1
ATOM 2345 O O . ALA B 1 6 ? -41.375 -37.344 -37.281 1 27.27 6 ALA B O 1
ATOM 2346 N N . VAL B 1 7 ? -42.094 -39.094 -36.344 1 28.42 7 VAL B N 1
ATOM 2347 C CA . VAL B 1 7 ? -42.5 -38.531 -35.062 1 28.42 7 VAL B CA 1
ATOM 2348 C C . VAL B 1 7 ? -41.281 -38.219 -34.219 1 28.42 7 VAL B C 1
ATOM 2350 O O . VAL B 1 7 ? -40.469 -39.094 -33.906 1 28.42 7 VAL B O 1
ATOM 2353 N N . CYS B 1 8 ? -40.594 -37.062 -34.406 1 24.41 8 CYS B N 1
ATOM 2354 C CA . CYS B 1 8 ? -39.5 -36.594 -33.594 1 24.41 8 CYS B CA 1
ATOM 2355 C C . CYS B 1 8 ? -39.875 -36.469 -32.125 1 24.41 8 CYS B C 1
ATOM 2357 O O . CYS B 1 8 ? -40.781 -35.688 -31.797 1 24.41 8 CYS B O 1
ATOM 2359 N N . VAL B 1 9 ? -39.875 -37.594 -31.391 1 26.58 9 VAL B N 1
ATOM 2360 C CA . VAL B 1 9 ? -40.094 -37.562 -29.953 1 26.58 9 VAL B CA 1
ATOM 2361 C C . VAL B 1 9 ? -39.125 -36.594 -29.297 1 26.58 9 VAL B C 1
ATOM 2363 O O . VAL B 1 9 ? -37.906 -36.688 -29.469 1 26.58 9 VAL B O 1
ATOM 2366 N N . THR B 1 10 ? -39.469 -35.344 -29.094 1 26.03 10 THR B N 1
ATOM 2367 C CA . THR B 1 10 ? -38.781 -34.344 -28.297 1 26.03 10 THR B CA 1
ATOM 2368 C C . THR B 1 10 ? -38.562 -34.844 -26.875 1 26.03 10 THR B C 1
ATOM 2370 O O . THR B 1 10 ? -39.5 -35.062 -26.141 1 26.03 10 THR B O 1
ATOM 2373 N N . ALA B 1 11 ? -37.562 -35.719 -26.562 1 26.34 11 ALA B N 1
ATOM 2374 C CA . ALA B 1 11 ? -37.219 -36.094 -25.203 1 26.34 11 ALA B CA 1
ATOM 2375 C C . ALA B 1 11 ? -37 -34.844 -24.344 1 26.34 11 ALA B C 1
ATOM 2377 O O . ALA B 1 11 ? -36.188 -33.969 -24.688 1 26.34 11 ALA B O 1
ATOM 2378 N N . SER B 1 12 ? -37.938 -34.375 -23.641 1 26.91 12 SER B N 1
ATOM 2379 C CA . SER B 1 12 ? -37.812 -33.406 -22.547 1 26.91 12 SER B CA 1
ATOM 2380 C C . SER B 1 12 ? -36.75 -33.844 -21.547 1 26.91 12 SER B C 1
ATOM 2382 O O . SER B 1 12 ? -36.875 -34.906 -20.922 1 26.91 12 SER B O 1
ATOM 2384 N N . VAL B 1 13 ? -35.5 -33.688 -21.828 1 25.8 13 VAL B N 1
ATOM 2385 C CA . VAL B 1 13 ? -34.5 -33.906 -20.781 1 25.8 13 VAL B CA 1
ATOM 2386 C C . VAL B 1 13 ? -34.938 -33.156 -19.516 1 25.8 13 VAL B C 1
ATOM 2388 O O . VAL B 1 13 ? -35.031 -31.922 -19.516 1 25.8 13 VAL B O 1
ATOM 2391 N N . LEU B 1 14 ? -35.688 -33.75 -18.656 1 26.59 14 LEU B N 1
ATOM 2392 C CA . LEU B 1 14 ? -35.781 -33.312 -17.266 1 26.59 14 LEU B CA 1
ATOM 2393 C C . LEU B 1 14 ? -34.406 -33.125 -16.656 1 26.59 14 LEU B C 1
ATOM 2395 O O . LEU B 1 14 ? -33.625 -34.062 -16.531 1 26.59 14 LEU B O 1
ATOM 2399 N N . ALA B 1 15 ? -33.875 -31.984 -16.797 1 27.48 15 ALA B N 1
ATOM 2400 C CA . ALA B 1 15 ? -32.781 -31.609 -15.914 1 27.48 15 ALA B CA 1
ATOM 2401 C C . ALA B 1 15 ? -33.094 -31.953 -14.461 1 27.48 15 ALA B C 1
ATOM 2403 O O . ALA B 1 15 ? -34 -31.406 -13.867 1 27.48 15 ALA B O 1
ATOM 2404 N N . LEU B 1 16 ? -32.875 -33.156 -14.117 1 27.56 16 LEU B N 1
ATOM 2405 C CA . LEU B 1 16 ? -32.719 -33.438 -12.688 1 27.56 16 LEU B CA 1
ATOM 2406 C C . LEU B 1 16 ? -31.844 -32.375 -12.031 1 27.56 16 LEU B C 1
ATOM 2408 O O . LEU B 1 16 ? -30.688 -32.156 -12.422 1 27.56 16 LEU B O 1
ATOM 2412 N N . THR B 1 17 ? -32.469 -31.312 -11.594 1 30.81 17 THR B N 1
ATOM 2413 C CA . THR B 1 17 ? -31.859 -30.484 -10.562 1 30.81 17 THR B CA 1
ATOM 2414 C C . THR B 1 17 ? -31.188 -31.344 -9.484 1 30.81 17 THR B C 1
ATOM 2416 O O . THR B 1 17 ? -31.875 -32.031 -8.727 1 30.81 17 THR B O 1
ATOM 2419 N N . ALA B 1 18 ? -30.266 -32.125 -9.797 1 28.95 18 ALA B N 1
ATOM 2420 C CA . ALA B 1 18 ? -29.5 -32.625 -8.648 1 28.95 18 ALA B CA 1
ATOM 2421 C C . ALA B 1 18 ? -29.422 -31.578 -7.547 1 28.95 18 ALA B C 1
ATOM 2423 O O . ALA B 1 18 ? -28.953 -30.453 -7.777 1 28.95 18 ALA B O 1
ATOM 2424 N N . CYS B 1 19 ? -30.375 -31.562 -6.586 1 33.03 19 CYS B N 1
ATOM 2425 C CA . CYS B 1 19 ? -30.422 -30.938 -5.27 1 33.03 19 CYS B CA 1
ATOM 2426 C C . CYS B 1 19 ? -29.062 -31 -4.582 1 33.03 19 CYS B C 1
ATOM 2428 O O . CYS B 1 19 ? -28.797 -31.922 -3.799 1 33.03 19 CYS B O 1
ATOM 2430 N N . GLY B 1 20 ? -28 -31.188 -5.148 1 33.03 20 GLY B N 1
ATOM 2431 C CA . GLY B 1 20 ? -26.938 -30.938 -4.188 1 33.03 20 GLY B CA 1
ATOM 2432 C C . GLY B 1 20 ? -27.234 -29.812 -3.229 1 33.03 20 GLY B C 1
ATOM 2433 O O . GLY B 1 20 ? -27.703 -28.75 -3.645 1 33.03 20 GLY B O 1
ATOM 2434 N N . ALA B 1 21 ? -27.641 -30.016 -1.975 1 33.62 21 ALA B N 1
ATOM 2435 C CA . ALA B 1 21 ? -27.906 -29.156 -0.823 1 33.62 21 ALA B CA 1
ATOM 2436 C C . ALA B 1 21 ? -27.016 -27.906 -0.864 1 33.62 21 ALA B C 1
ATOM 2438 O O . ALA B 1 21 ? -25.938 -27.891 -0.27 1 33.62 21 ALA B O 1
ATOM 2439 N N . GLY B 1 22 ? -26.641 -27.281 -1.949 1 39.34 22 GLY B N 1
ATOM 2440 C CA . GLY B 1 22 ? -25.828 -26.078 -1.909 1 39.34 22 GLY B CA 1
ATOM 2441 C C . GLY B 1 22 ? -26.438 -24.969 -1.07 1 39.34 22 GLY B C 1
ATOM 2442 O O . GLY B 1 22 ? -27.562 -24.531 -1.338 1 39.34 22 GLY B O 1
ATOM 2443 N N . SER B 1 23 ? -26.25 -25.016 0.219 1 45.16 23 SER B N 1
ATOM 2444 C CA . SER B 1 23 ? -26.609 -23.953 1.162 1 45.16 23 SER B CA 1
ATOM 2445 C C . SER B 1 23 ? -26.562 -22.578 0.504 1 45.16 23 SER B C 1
ATOM 2447 O O . SER B 1 23 ? -25.625 -22.297 -0.246 1 45.16 23 SER B O 1
ATOM 2449 N N . SER B 1 24 ? -27.719 -21.984 0.245 1 55.91 24 SER B N 1
ATOM 2450 C CA . SER B 1 24 ? -27.891 -20.594 -0.187 1 55.91 24 SER B CA 1
ATOM 2451 C C . SER B 1 24 ? -26.781 -19.703 0.374 1 55.91 24 SER B C 1
ATOM 2453 O O . SER B 1 24 ? -26.484 -19.766 1.568 1 55.91 24 SER B O 1
ATOM 2455 N N . THR B 1 25 ? -25.688 -19.516 -0.508 1 68.62 25 THR B N 1
ATOM 2456 C CA . THR B 1 25 ? -24.672 -18.594 -0.066 1 68.62 25 THR B CA 1
ATOM 2457 C C . THR B 1 25 ? -25.047 -17.156 -0.413 1 68.62 25 THR B C 1
ATOM 2459 O O . THR B 1 25 ? -25.984 -16.922 -1.191 1 68.62 25 THR B O 1
ATOM 2462 N N . SER B 1 26 ? -24.547 -16.219 0.255 1 81.38 26 SER B N 1
ATOM 2463 C CA . SER B 1 26 ? -24.703 -14.797 -0.052 1 81.38 26 SER B CA 1
ATOM 2464 C C . SER B 1 26 ? -24.266 -14.492 -1.483 1 81.38 26 SER B C 1
ATOM 2466 O O . SER B 1 26 ? -24.609 -13.438 -2.025 1 81.38 26 SER B O 1
ATOM 2468 N N . LEU B 1 27 ? -23.719 -15.602 -2.211 1 91.69 27 LEU B N 1
ATOM 2469 C CA . LEU B 1 27 ? -23.125 -15.367 -3.525 1 91.69 27 LEU B CA 1
ATOM 2470 C C . LEU B 1 27 ? -24.094 -15.766 -4.633 1 91.69 27 LEU B C 1
ATOM 2472 O O . LEU B 1 27 ? -23.828 -15.539 -5.812 1 91.69 27 LEU B O 1
ATOM 2476 N N . ASP B 1 28 ? -25.281 -16.281 -4.312 1 88.75 28 ASP B N 1
ATOM 2477 C CA . ASP B 1 28 ? -26.25 -16.766 -5.277 1 88.75 28 ASP B CA 1
ATOM 2478 C C . ASP B 1 28 ? -26.766 -15.641 -6.168 1 88.75 28 ASP B C 1
ATOM 2480 O O . ASP B 1 28 ? -27.219 -15.883 -7.293 1 88.75 28 ASP B O 1
ATOM 2484 N N . SER B 1 29 ? -26.688 -14.477 -5.633 1 89.5 29 SER B N 1
ATOM 2485 C CA . SER B 1 29 ? -27.266 -13.344 -6.355 1 89.5 29 SER B CA 1
ATOM 2486 C C . SER B 1 29 ? -26.312 -12.844 -7.434 1 89.5 29 SER B C 1
ATOM 2488 O O . SER B 1 29 ? -26.672 -11.992 -8.25 1 89.5 29 SER B O 1
ATOM 2490 N N . ILE B 1 30 ? -25.109 -13.312 -7.469 1 95.38 30 ILE B N 1
ATOM 2491 C CA . ILE B 1 30 ? -24.141 -12.867 -8.453 1 95.38 30 ILE B CA 1
ATOM 2492 C C . ILE B 1 30 ? -24.406 -13.539 -9.797 1 95.38 30 ILE B C 1
ATOM 2494 O O . ILE B 1 30 ? -24.562 -14.766 -9.859 1 95.38 30 ILE B O 1
ATOM 2498 N N . GLU B 1 31 ? -24.469 -12.766 -10.812 1 96.25 31 GLU B N 1
ATOM 2499 C CA . GLU B 1 31 ? -24.641 -13.273 -12.172 1 96.25 31 GLU B CA 1
ATOM 2500 C C . GLU B 1 31 ? -23.438 -12.938 -13.039 1 96.25 31 GLU B C 1
ATOM 2502 O O . GLU B 1 31 ? -22.938 -11.805 -13.008 1 96.25 31 GLU B O 1
ATOM 2507 N N . VAL B 1 32 ? -23 -13.953 -13.766 1 97.25 32 VAL B N 1
ATOM 2508 C CA . VAL B 1 32 ? -21.906 -13.734 -14.703 1 97.25 32 VAL B CA 1
ATOM 2509 C C . VAL B 1 32 ? -22.312 -14.219 -16.094 1 97.25 32 VAL B C 1
ATOM 2511 O O . VAL B 1 32 ? -22.891 -15.297 -16.234 1 97.25 32 VAL B O 1
ATOM 2514 N N . LYS B 1 33 ? -22.109 -13.406 -17.062 1 96.25 33 LYS B N 1
ATOM 2515 C CA . LYS B 1 33 ? -22.219 -13.766 -18.484 1 96.25 33 LYS B CA 1
ATOM 2516 C C . LYS B 1 33 ? -20.859 -13.742 -19.156 1 96.25 33 LYS B C 1
ATOM 2518 O O . LYS B 1 33 ? -20.297 -12.672 -19.391 1 96.25 33 LYS B O 1
ATOM 2523 N N . PRO B 1 34 ? -20.406 -14.922 -19.453 1 94.19 34 PRO B N 1
ATOM 2524 C CA . PRO B 1 34 ? -19.094 -14.961 -20.094 1 94.19 34 PRO B CA 1
ATOM 2525 C C . PRO B 1 34 ? -19.047 -14.164 -21.391 1 94.19 34 PRO B C 1
ATOM 2527 O O . PRO B 1 34 ? -20.062 -14.039 -22.078 1 94.19 34 PRO B O 1
ATOM 2530 N N . GLY B 1 35 ? -17.922 -13.602 -21.641 1 91.38 35 GLY B N 1
ATOM 2531 C CA . GLY B 1 35 ? -17.734 -12.914 -22.906 1 91.38 35 GLY B CA 1
ATOM 2532 C C . GLY B 1 35 ? -17.781 -13.852 -24.109 1 91.38 35 GLY B C 1
ATOM 2533 O O . GLY B 1 35 ? -17.906 -15.062 -23.938 1 91.38 35 GLY B O 1
ATOM 2534 N N . ALA B 1 36 ? -17.625 -13.203 -25.297 1 87.44 36 ALA B N 1
ATOM 2535 C CA . ALA B 1 36 ? -17.719 -13.945 -26.547 1 87.44 36 ALA B CA 1
ATOM 2536 C C . ALA B 1 36 ? -16.547 -14.914 -26.703 1 87.44 36 ALA B C 1
ATOM 2538 O O . ALA B 1 36 ? -16.688 -15.961 -27.344 1 87.44 36 ALA B O 1
ATOM 2539 N N . ASP B 1 37 ? -15.461 -14.484 -26.156 1 85.62 37 ASP B N 1
ATOM 2540 C CA . ASP B 1 37 ? -14.258 -15.312 -26.172 1 85.62 37 ASP B CA 1
ATOM 2541 C C . ASP B 1 37 ? -13.398 -15.062 -24.938 1 85.62 37 ASP B C 1
ATOM 2543 O O . ASP B 1 37 ? -13.797 -14.336 -24.031 1 85.62 37 ASP B O 1
ATOM 2547 N N . ALA B 1 38 ? -12.258 -15.719 -24.906 1 80.44 38 ALA B N 1
ATOM 2548 C CA . ALA B 1 38 ? -11.398 -15.688 -23.734 1 80.44 38 ALA B CA 1
ATOM 2549 C C . ALA B 1 38 ? -10.812 -14.289 -23.516 1 80.44 38 ALA B C 1
ATOM 2551 O O . ALA B 1 38 ? -10.312 -13.984 -22.422 1 80.44 38 ALA B O 1
ATOM 2552 N N . ASN B 1 39 ? -10.867 -13.414 -24.469 1 85.88 39 ASN B N 1
ATOM 2553 C CA . ASN B 1 39 ? -10.266 -12.086 -24.375 1 85.88 39 ASN B CA 1
ATOM 2554 C C . ASN B 1 39 ? -11.328 -11 -24.266 1 85.88 39 ASN B C 1
ATOM 2556 O O . ASN B 1 39 ? -11.023 -9.812 -24.406 1 85.88 39 ASN B O 1
ATOM 2560 N N . SER B 1 40 ? -12.492 -11.477 -24.094 1 91 40 SER B N 1
ATOM 2561 C CA . SER B 1 40 ? -13.586 -10.531 -23.922 1 91 40 SER B CA 1
ATOM 2562 C C . SER B 1 40 ? -14.008 -10.445 -22.453 1 91 40 SER B C 1
ATOM 2564 O O . SER B 1 40 ? -14.062 -11.461 -21.75 1 91 40 SER B O 1
ATOM 2566 N N . GLU B 1 41 ? -14.266 -9.234 -22.109 1 93.12 41 GLU B N 1
ATOM 2567 C CA . GLU B 1 41 ? -14.672 -9.016 -20.734 1 93.12 41 GLU B CA 1
ATOM 2568 C C . GLU B 1 41 ? -16.047 -9.609 -20.453 1 93.12 41 GLU B C 1
ATOM 2570 O O . GLU B 1 41 ? -16.969 -9.453 -21.266 1 93.12 41 GLU B O 1
ATOM 2575 N N . PRO B 1 42 ? -16.203 -10.281 -19.344 1 96.56 42 PRO B N 1
ATOM 2576 C CA . PRO B 1 42 ? -17.531 -10.766 -18.969 1 96.56 42 PRO B CA 1
ATOM 2577 C C . PRO B 1 42 ? -18.422 -9.648 -18.422 1 96.56 42 PRO B C 1
ATOM 2579 O O . PRO B 1 42 ? -17.953 -8.547 -18.156 1 96.56 42 PRO B O 1
ATOM 2582 N N . SER B 1 43 ? -19.703 -9.938 -18.375 1 96.56 43 SER B N 1
ATOM 2583 C CA . SER B 1 43 ? -20.625 -9.109 -17.594 1 96.56 43 SER B CA 1
ATOM 2584 C C . SER B 1 43 ? -20.891 -9.703 -16.219 1 96.56 43 SER B C 1
ATOM 2586 O O . SER B 1 43 ? -21.281 -10.867 -16.109 1 96.56 43 SER B O 1
ATOM 2588 N N . VAL B 1 44 ? -20.578 -8.938 -15.258 1 97.19 44 VAL B N 1
ATOM 2589 C CA . VAL B 1 44 ? -20.797 -9.375 -13.883 1 97.19 44 VAL B CA 1
ATOM 2590 C C . VAL B 1 44 ? -21.828 -8.461 -13.219 1 97.19 44 VAL B C 1
ATOM 2592 O O . VAL B 1 44 ? -21.672 -7.238 -13.211 1 97.19 44 VAL B O 1
ATOM 2595 N N . LYS B 1 45 ? -22.859 -9 -12.695 1 95.94 45 LYS B N 1
ATOM 2596 C CA . LYS B 1 45 ? -23.891 -8.266 -11.961 1 95.94 45 LYS B CA 1
ATOM 2597 C C . LYS B 1 45 ? -23.938 -8.711 -10.5 1 95.94 45 LYS B C 1
ATOM 2599 O O . LYS B 1 45 ? -24.094 -9.898 -10.219 1 95.94 45 LYS B O 1
ATOM 2604 N N . ILE B 1 46 ? -23.781 -7.801 -9.648 1 95.56 46 ILE B N 1
ATOM 2605 C CA . ILE B 1 46 ? -23.828 -8.039 -8.203 1 95.56 46 ILE B CA 1
ATOM 2606 C C . ILE B 1 46 ? -24.938 -7.219 -7.574 1 95.56 46 ILE B C 1
ATOM 2608 O O . ILE B 1 46 ? -25 -6 -7.75 1 95.56 46 ILE B O 1
ATOM 2612 N N . ASP B 1 47 ? -25.812 -7.84 -6.887 1 94.12 47 ASP B N 1
ATOM 2613 C CA . ASP B 1 47 ? -26.844 -7.141 -6.125 1 94.12 47 ASP B CA 1
ATOM 2614 C C . ASP B 1 47 ? -26.312 -6.66 -4.781 1 94.12 47 ASP B C 1
ATOM 2616 O O . ASP B 1 47 ? -26.484 -7.328 -3.76 1 94.12 47 ASP B O 1
ATOM 2620 N N . ALA B 1 48 ? -25.703 -5.535 -4.801 1 93.5 48 ALA B N 1
ATOM 2621 C CA . ALA B 1 48 ? -25.016 -4.996 -3.629 1 93.5 48 ALA B CA 1
ATOM 2622 C C . ALA B 1 48 ? -25.969 -4.215 -2.74 1 93.5 48 ALA B C 1
ATOM 2624 O O . ALA B 1 48 ? -26.969 -3.666 -3.221 1 93.5 48 ALA B O 1
ATOM 2625 N N . PRO B 1 49 ? -25.766 -4.141 -1.447 1 95 49 PRO B N 1
ATOM 2626 C CA . PRO B 1 49 ? -24.578 -4.711 -0.807 1 95 49 PRO B CA 1
ATOM 2627 C C . PRO B 1 49 ? -24.703 -6.211 -0.557 1 95 49 PRO B C 1
ATOM 2629 O O . PRO B 1 49 ? -25.797 -6.703 -0.281 1 95 49 PRO B O 1
ATOM 2632 N N . LEU B 1 50 ? -23.656 -6.875 -0.778 1 95.06 50 LEU B N 1
ATOM 2633 C CA . LEU B 1 50 ? -23.562 -8.273 -0.371 1 95.06 50 LEU B CA 1
ATOM 2634 C C . LEU B 1 50 ? -22.969 -8.398 1.029 1 95.06 50 LEU B C 1
ATOM 2636 O O . LEU B 1 50 ? -21.766 -8.195 1.22 1 95.06 50 LEU B O 1
ATOM 2640 N N . LEU B 1 51 ? -23.828 -8.711 1.994 1 94.88 51 LEU B N 1
ATOM 2641 C CA . LEU B 1 51 ? -23.406 -8.766 3.391 1 94.88 51 LEU B CA 1
ATOM 2642 C C . LEU B 1 51 ? -23.203 -10.203 3.846 1 94.88 51 LEU B C 1
ATOM 2644 O O . LEU B 1 51 ? -24.156 -10.992 3.875 1 94.88 51 LEU B O 1
ATOM 2648 N N . THR B 1 52 ? -21.953 -10.578 4.121 1 95.31 52 THR B N 1
ATOM 2649 C CA . THR B 1 52 ? -21.672 -11.906 4.648 1 95.31 52 THR B CA 1
ATOM 2650 C C . THR B 1 52 ? -20.562 -11.844 5.699 1 95.31 52 THR B C 1
ATOM 2652 O O . THR B 1 52 ? -19.609 -11.094 5.555 1 95.31 52 THR B O 1
ATOM 2655 N N . GLU B 1 53 ? -20.719 -12.625 6.75 1 95.25 53 GLU B N 1
ATOM 2656 C CA . GLU B 1 53 ? -19.75 -12.719 7.832 1 95.25 53 GLU B CA 1
ATOM 2657 C C . GLU B 1 53 ? -18.906 -13.984 7.711 1 95.25 53 GLU B C 1
ATOM 2659 O O . GLU B 1 53 ? -18.188 -14.344 8.641 1 95.25 53 GLU B O 1
ATOM 2664 N N . LYS B 1 54 ? -19.016 -14.609 6.555 1 93.81 54 LYS B N 1
ATOM 2665 C CA . LYS B 1 54 ? -18.281 -15.852 6.344 1 93.81 54 LYS B CA 1
ATOM 2666 C C . LYS B 1 54 ? -17.562 -15.844 5 1 93.81 54 LYS B C 1
ATOM 2668 O O . LYS B 1 54 ? -17.953 -15.125 4.082 1 93.81 54 LYS B O 1
ATOM 2673 N N . SER B 1 55 ? -16.484 -16.594 4.969 1 94.69 55 SER B N 1
ATOM 2674 C CA . SER B 1 55 ? -15.836 -16.859 3.693 1 94.69 55 SER B CA 1
ATOM 2675 C C . SER B 1 55 ? -16.609 -17.891 2.883 1 94.69 55 SER B C 1
ATOM 2677 O O . SER B 1 55 ? -17.078 -18.906 3.43 1 94.69 55 SER B O 1
ATOM 2679 N N . GLU B 1 56 ? -16.797 -17.562 1.616 1 95.75 56 GLU B N 1
ATOM 2680 C CA . GLU B 1 56 ? -17.641 -18.406 0.765 1 95.75 56 GLU B CA 1
ATOM 2681 C C . GLU B 1 56 ? -17.094 -18.453 -0.66 1 95.75 56 GLU B C 1
ATOM 2683 O O . GLU B 1 56 ? -16.469 -17.5 -1.131 1 95.75 56 GLU B O 1
ATOM 2688 N N . ALA B 1 57 ? -17.344 -19.578 -1.255 1 97.19 57 ALA B N 1
ATOM 2689 C CA . ALA B 1 57 ? -17.078 -19.734 -2.684 1 97.19 57 ALA B CA 1
ATOM 2690 C C . ALA B 1 57 ? -18.219 -20.5 -3.363 1 97.19 57 ALA B C 1
ATOM 2692 O O . ALA B 1 57 ? -18.859 -21.344 -2.748 1 97.19 57 ALA B O 1
ATOM 2693 N N . GLN B 1 58 ? -18.453 -20.172 -4.641 1 96.44 58 GLN B N 1
ATOM 2694 C CA . GLN B 1 58 ? -19.562 -20.781 -5.371 1 96.44 58 GLN B CA 1
ATOM 2695 C C . GLN B 1 58 ? -19.281 -20.812 -6.871 1 96.44 58 GLN B C 1
ATOM 2697 O O . GLN B 1 58 ? -18.781 -19.828 -7.43 1 96.44 58 GLN B O 1
ATOM 2702 N N . VAL B 1 59 ? -19.641 -21.922 -7.445 1 97.31 59 VAL B N 1
ATOM 2703 C CA . VAL B 1 59 ? -19.625 -21.969 -8.906 1 97.31 59 VAL B CA 1
ATOM 2704 C C . VAL B 1 59 ? -20.828 -21.219 -9.469 1 97.31 59 VAL B C 1
ATOM 2706 O O . VAL B 1 59 ? -21.969 -21.5 -9.117 1 97.31 59 VAL B O 1
ATOM 2709 N N . LEU B 1 60 ? -20.547 -20.312 -10.25 1 96.62 60 LEU B N 1
ATOM 2710 C CA . LEU B 1 60 ? -21.609 -19.5 -10.852 1 96.62 60 LEU B CA 1
ATOM 2711 C C . LEU B 1 60 ? -22.062 -20.109 -12.172 1 96.62 60 LEU B C 1
ATOM 2713 O O . LEU B 1 60 ? -23.25 -20.125 -12.484 1 96.62 60 LEU B O 1
ATOM 2717 N N . VAL B 1 61 ? -21.094 -20.5 -12.977 1 96.12 61 VAL B N 1
ATOM 2718 C CA . VAL B 1 61 ? -21.281 -21.156 -14.266 1 96.12 61 VAL B CA 1
ATOM 2719 C C . VAL B 1 61 ? -20.344 -22.375 -14.359 1 96.12 61 VAL B C 1
ATOM 2721 O O . VAL B 1 61 ? -19.141 -22.234 -14.18 1 96.12 61 VAL B O 1
ATOM 2724 N N . GLU B 1 62 ? -20.906 -23.547 -14.641 1 96.19 62 GLU B N 1
ATOM 2725 C CA . GLU B 1 62 ? -20.094 -24.75 -14.742 1 96.19 62 GLU B CA 1
ATOM 2726 C C . GLU B 1 62 ? -19.312 -24.797 -16.062 1 96.19 62 GLU B C 1
ATOM 2728 O O . GLU B 1 62 ? -19.875 -24.484 -17.125 1 96.19 62 GLU B O 1
ATOM 2733 N N . GLY B 1 63 ? -18.062 -25.141 -15.898 1 96.69 63 GLY B N 1
ATOM 2734 C CA . GLY B 1 63 ? -17.25 -25.312 -17.094 1 96.69 63 GLY B CA 1
ATOM 2735 C C . GLY B 1 63 ? -17.531 -26.625 -17.812 1 96.69 63 GLY B C 1
ATOM 2736 O O . GLY B 1 63 ? -18.25 -27.484 -17.297 1 96.69 63 GLY B O 1
ATOM 2737 N N . GLU B 1 64 ? -16.984 -26.75 -18.953 1 95.62 64 GLU B N 1
ATOM 2738 C CA . GLU B 1 64 ? -17.219 -27.938 -19.781 1 95.62 64 GLU B CA 1
ATOM 2739 C C . GLU B 1 64 ? -15.938 -28.75 -19.938 1 95.62 64 GLU B C 1
ATOM 2741 O O . GLU B 1 64 ? -15.922 -29.766 -20.625 1 95.62 64 GLU B O 1
ATOM 2746 N N . GLY B 1 65 ? -14.906 -28.297 -19.281 1 97.06 65 GLY B N 1
ATOM 2747 C CA . GLY B 1 65 ? -13.625 -28.969 -19.406 1 97.06 65 GLY B CA 1
ATOM 2748 C C . GLY B 1 65 ? -13.445 -30.094 -18.391 1 97.06 65 GLY B C 1
ATOM 2749 O O . GLY B 1 65 ? -14.43 -30.641 -17.875 1 97.06 65 GLY B O 1
ATOM 2750 N N . ASN B 1 66 ? -12.227 -30.547 -18.219 1 96.31 66 ASN B N 1
ATOM 2751 C CA . ASN B 1 66 ? -11.891 -31.609 -17.281 1 96.31 66 ASN B CA 1
ATOM 2752 C C . ASN B 1 66 ? -12.07 -31.156 -15.836 1 96.31 66 ASN B C 1
ATOM 2754 O O . ASN B 1 66 ? -11.984 -29.953 -15.539 1 96.31 66 ASN B O 1
ATOM 2758 N N . GLU B 1 67 ? -12.32 -32.094 -15.039 1 97.56 67 GLU B N 1
ATOM 2759 C CA . GLU B 1 67 ? -12.414 -31.797 -13.609 1 97.56 67 GLU B CA 1
ATOM 2760 C C . GLU B 1 67 ? -11.062 -31.375 -13.047 1 97.56 67 GLU B C 1
ATOM 2762 O O . GLU B 1 67 ? -10.031 -31.938 -13.406 1 97.56 67 GLU B O 1
ATOM 2767 N N . ILE B 1 68 ? -11.094 -30.422 -12.172 1 98.06 68 ILE B N 1
ATOM 2768 C CA . ILE B 1 68 ? -9.898 -29.953 -11.492 1 98.06 68 ILE B CA 1
ATOM 2769 C C . ILE B 1 68 ? -9.562 -30.891 -10.328 1 98.06 68 ILE B C 1
ATOM 2771 O O . ILE B 1 68 ? -10.438 -31.234 -9.531 1 98.06 68 ILE B O 1
ATOM 2775 N N . SER B 1 69 ? -8.281 -31.25 -10.25 1 96.56 69 SER B N 1
ATOM 2776 C CA . SER B 1 69 ? -7.855 -32.188 -9.227 1 96.56 69 SER B CA 1
ATOM 2777 C C . SER B 1 69 ? -6.793 -31.578 -8.32 1 96.56 69 SER B C 1
ATOM 2779 O O . SER B 1 69 ? -6.148 -30.594 -8.688 1 96.56 69 SER B O 1
ATOM 2781 N N . GLU B 1 70 ? -6.68 -32.281 -7.215 1 96.62 70 GLU B N 1
ATOM 2782 C CA . GLU B 1 70 ? -5.68 -31.828 -6.25 1 96.62 70 GLU B CA 1
ATOM 2783 C C . GLU B 1 70 ? -4.281 -31.828 -6.859 1 96.62 70 GLU B C 1
ATOM 2785 O O . GLU B 1 70 ? -3.914 -32.781 -7.57 1 96.62 70 GLU B O 1
ATOM 2790 N N . GLY B 1 71 ? -3.529 -30.797 -6.578 1 94.81 71 GLY B N 1
ATOM 2791 C CA . GLY B 1 71 ? -2.135 -30.734 -6.98 1 94.81 71 GLY B CA 1
ATOM 2792 C C . GLY B 1 71 ? -1.937 -30.062 -8.328 1 94.81 71 GLY B C 1
ATOM 2793 O O . GLY B 1 71 ? -0.816 -29.688 -8.68 1 94.81 71 GLY B O 1
ATOM 2794 N N . GLN B 1 72 ? -3.002 -29.859 -9.047 1 95.94 72 GLN B N 1
ATOM 2795 C CA . GLN B 1 72 ? -2.898 -29.234 -10.359 1 95.94 72 GLN B CA 1
ATOM 2796 C C . GLN B 1 72 ? -2.576 -27.75 -10.242 1 95.94 72 GLN B C 1
ATOM 2798 O O . GLN B 1 72 ? -2.814 -27.141 -9.195 1 95.94 72 GLN B O 1
ATOM 2803 N N . THR B 1 73 ? -1.965 -27.219 -11.32 1 95.06 73 THR B N 1
ATOM 2804 C CA . THR B 1 73 ? -1.862 -25.781 -11.508 1 95.06 73 THR B CA 1
ATOM 2805 C C . THR B 1 73 ? -2.949 -25.281 -12.461 1 95.06 73 THR B C 1
ATOM 2807 O O . THR B 1 73 ? -3.045 -25.734 -13.602 1 95.06 73 THR B O 1
ATOM 2810 N N . ILE B 1 74 ? -3.711 -24.375 -11.883 1 96.75 74 ILE B N 1
ATOM 2811 C CA . ILE B 1 74 ? -4.738 -23.766 -12.727 1 96.75 74 ILE B CA 1
ATOM 2812 C C . ILE B 1 74 ? -4.305 -22.375 -13.148 1 96.75 74 ILE B C 1
ATOM 2814 O O . ILE B 1 74 ? -3.428 -21.766 -12.523 1 96.75 74 ILE B O 1
ATOM 2818 N N . LYS B 1 75 ? -4.848 -21.891 -14.25 1 95.25 75 LYS B N 1
ATOM 2819 C CA . LYS B 1 75 ? -4.695 -20.5 -14.688 1 95.25 75 LYS B CA 1
ATOM 2820 C C . LYS B 1 75 ? -6.027 -19.766 -14.617 1 95.25 75 LYS B C 1
ATOM 2822 O O . LYS B 1 75 ? -7.039 -20.234 -15.133 1 95.25 75 LYS B O 1
ATOM 2827 N N . LEU B 1 76 ? -5.918 -18.562 -13.992 1 96.75 76 LEU B N 1
ATOM 2828 C CA . LEU B 1 76 ? -7.16 -17.875 -13.664 1 96.75 76 LEU B CA 1
ATOM 2829 C C . LEU B 1 76 ? -7.152 -16.453 -14.242 1 96.75 76 LEU B C 1
ATOM 2831 O O . LEU B 1 76 ? -6.109 -15.797 -14.266 1 96.75 76 LEU B O 1
ATOM 2835 N N . LYS B 1 77 ? -8.258 -16.016 -14.727 1 96.94 77 LYS B N 1
ATOM 2836 C CA . LYS B 1 77 ? -8.617 -14.617 -14.875 1 96.94 77 LYS B CA 1
ATOM 2837 C C . LYS B 1 77 ? -9.656 -14.195 -13.836 1 96.94 77 LYS B C 1
ATOM 2839 O O . LYS B 1 77 ? -10.492 -15.008 -13.43 1 96.94 77 LYS B O 1
ATOM 2844 N N . SER B 1 78 ? -9.523 -12.938 -13.398 1 97.88 78 SER B N 1
ATOM 2845 C CA . SER B 1 78 ? -10.43 -12.586 -12.312 1 97.88 78 SER B CA 1
ATOM 2846 C C . SER B 1 78 ? -10.742 -11.086 -12.312 1 97.88 78 SER B C 1
ATOM 2848 O O . SER B 1 78 ? -10.07 -10.312 -13 1 97.88 78 SER B O 1
ATOM 2850 N N . GLY B 1 79 ? -11.805 -10.75 -11.711 1 97.5 79 GLY B N 1
ATOM 2851 C CA . GLY B 1 79 ? -12.195 -9.406 -11.312 1 97.5 79 GLY B CA 1
ATOM 2852 C C . GLY B 1 79 ? -12.5 -9.281 -9.836 1 97.5 79 GLY B C 1
ATOM 2853 O O . GLY B 1 79 ? -13.031 -10.211 -9.227 1 97.5 79 GLY B O 1
ATOM 2854 N N . ILE B 1 80 ? -12.086 -8.164 -9.25 1 97.56 80 ILE B N 1
ATOM 2855 C CA . ILE B 1 80 ? -12.352 -7.867 -7.844 1 97.56 80 ILE B CA 1
ATOM 2856 C C . ILE B 1 80 ? -13.414 -6.777 -7.734 1 97.56 80 ILE B C 1
ATOM 2858 O O . ILE B 1 80 ? -13.32 -5.738 -8.398 1 97.56 80 ILE B O 1
ATOM 2862 N N . TYR B 1 81 ? -14.391 -7.016 -6.965 1 96.94 81 TYR B N 1
ATOM 2863 C CA . TYR B 1 81 ? -15.523 -6.117 -6.809 1 96.94 81 TYR B CA 1
ATOM 2864 C C . TYR B 1 81 ? -15.766 -5.789 -5.34 1 96.94 81 TYR B C 1
ATOM 2866 O O . TYR B 1 81 ? -15.453 -6.594 -4.461 1 96.94 81 TYR B O 1
ATOM 2874 N N . LYS B 1 82 ? -16.344 -4.656 -5.141 1 96.56 82 LYS B N 1
ATOM 2875 C CA . LYS B 1 82 ? -16.672 -4.25 -3.777 1 96.56 82 LYS B CA 1
ATOM 2876 C C . LYS B 1 82 ? -17.969 -4.895 -3.311 1 96.56 82 LYS B C 1
ATOM 2878 O O . LYS B 1 82 ? -18.984 -4.84 -4.012 1 96.56 82 LYS B O 1
ATOM 2883 N N . ASN B 1 83 ? -17.953 -5.387 -2.086 1 97.25 83 ASN B N 1
ATOM 2884 C CA . ASN B 1 83 ? -19.188 -5.941 -1.519 1 97.25 83 ASN B CA 1
ATOM 2885 C C . ASN B 1 83 ? -20.234 -4.863 -1.291 1 97.25 83 ASN B C 1
ATOM 2887 O O . ASN B 1 83 ? -21.438 -5.129 -1.409 1 97.25 83 ASN B O 1
ATOM 2891 N N . ILE B 1 84 ? -19.766 -3.658 -1.003 1 96.62 84 ILE B N 1
ATOM 2892 C CA . ILE B 1 84 ? -20.656 -2.617 -0.497 1 96.62 84 ILE B CA 1
ATOM 2893 C C . ILE B 1 84 ? -21.453 -2.016 -1.65 1 96.62 84 ILE B C 1
ATOM 2895 O O . ILE B 1 84 ? -22.594 -1.572 -1.463 1 96.62 84 ILE B O 1
ATOM 2899 N N . ASP B 1 85 ? -20.969 -2.07 -2.941 1 96.19 85 ASP B N 1
ATOM 2900 C CA . ASP B 1 85 ? -21.719 -1.414 -4.008 1 96.19 85 ASP B CA 1
ATOM 2901 C C . ASP B 1 85 ? -21.594 -2.178 -5.324 1 96.19 85 ASP B C 1
ATOM 2903 O O . ASP B 1 85 ? -22.203 -1.806 -6.328 1 96.19 85 ASP B O 1
ATOM 2907 N N . GLY B 1 86 ? -20.75 -3.248 -5.324 1 95.62 86 GLY B N 1
ATOM 2908 C CA . GLY B 1 86 ? -20.641 -4.109 -6.492 1 95.62 86 GLY B CA 1
ATOM 2909 C C . GLY B 1 86 ? -19.734 -3.545 -7.566 1 95.62 86 GLY B C 1
ATOM 2910 O O . GLY B 1 86 ? -19.656 -4.094 -8.664 1 95.62 86 GLY B O 1
ATOM 2911 N N . MET B 1 87 ? -19.078 -2.465 -7.258 1 94.5 87 MET B N 1
ATOM 2912 C CA . MET B 1 87 ? -18.234 -1.835 -8.266 1 94.5 87 MET B CA 1
ATOM 2913 C C . MET B 1 87 ? -16.906 -2.578 -8.414 1 94.5 87 MET B C 1
ATOM 2915 O O . MET B 1 87 ? -16.375 -3.084 -7.43 1 94.5 87 MET B O 1
ATOM 2919 N N . LYS B 1 88 ? -16.406 -2.602 -9.625 1 94.19 88 LYS B N 1
ATOM 2920 C CA . LYS B 1 88 ? -15.141 -3.268 -9.922 1 94.19 88 LYS B CA 1
ATOM 2921 C C . LYS B 1 88 ? -13.961 -2.438 -9.43 1 94.19 88 LYS B C 1
ATOM 2923 O O . LYS B 1 88 ? -13.906 -1.226 -9.656 1 94.19 88 LYS B O 1
ATOM 2928 N N . VAL B 1 89 ? -13.023 -3.102 -8.812 1 91.81 89 VAL B N 1
ATOM 2929 C CA . VAL B 1 89 ? -11.805 -2.473 -8.312 1 91.81 89 VAL B CA 1
ATOM 2930 C C . VAL B 1 89 ? -10.641 -2.77 -9.25 1 91.81 89 VAL B C 1
ATOM 2932 O O . VAL B 1 89 ? -9.789 -1.911 -9.484 1 91.81 89 VAL B O 1
ATOM 2935 N N . ASP B 1 90 ? -10.539 -3.951 -9.672 1 92.81 90 ASP B N 1
ATOM 2936 C CA . ASP B 1 90 ? -9.461 -4.438 -10.523 1 92.81 90 ASP B CA 1
ATOM 2937 C C . ASP B 1 90 ? -9.898 -5.664 -11.32 1 92.81 90 ASP B C 1
ATOM 2939 O O . ASP B 1 90 ? -10.852 -6.352 -10.945 1 92.81 90 ASP B O 1
ATOM 2943 N N . GLU B 1 91 ? -9.242 -5.918 -12.469 1 94.38 91 GLU B N 1
ATOM 2944 C CA . GLU B 1 91 ? -9.531 -7.113 -13.258 1 94.38 91 GLU B CA 1
ATOM 2945 C C . GLU B 1 91 ? -8.391 -7.434 -14.219 1 94.38 91 GLU B C 1
ATOM 2947 O O . GLU B 1 91 ? -7.551 -6.574 -14.5 1 94.38 91 GLU B O 1
ATOM 2952 N N . ASN B 1 92 ? -8.305 -8.641 -14.641 1 95.75 92 ASN B N 1
ATOM 2953 C CA . ASN B 1 92 ? -7.387 -9.031 -15.703 1 95.75 92 ASN B CA 1
ATOM 2954 C C . ASN B 1 92 ? -8.07 -9.945 -16.719 1 95.75 92 ASN B C 1
ATOM 2956 O O . ASN B 1 92 ? -7.43 -10.836 -17.281 1 95.75 92 ASN B O 1
ATOM 2960 N N . PHE B 1 93 ? -9.391 -9.727 -17.016 1 95.12 93 PHE B N 1
ATOM 2961 C CA . PHE B 1 93 ? -10.188 -10.609 -17.859 1 95.12 93 PHE B CA 1
ATOM 2962 C C . PHE B 1 93 ? -9.656 -10.602 -19.281 1 95.12 93 PHE B C 1
ATOM 2964 O O . PHE B 1 93 ? -9.773 -11.602 -20 1 95.12 93 PHE B O 1
ATOM 2971 N N . THR B 1 94 ? -9.109 -9.508 -19.75 1 93.31 94 THR B N 1
ATOM 2972 C CA . THR B 1 94 ? -8.617 -9.414 -21.125 1 93.31 94 THR B CA 1
ATOM 2973 C C . THR B 1 94 ? -7.102 -9.578 -21.156 1 93.31 94 THR B C 1
ATOM 2975 O O . THR B 1 94 ? -6.484 -9.414 -22.219 1 93.31 94 THR B O 1
ATOM 2978 N N . GLY B 1 95 ? -6.57 -9.781 -20 1 91.88 95 GLY B N 1
ATOM 2979 C CA . GLY B 1 95 ? -5.133 -9.977 -19.906 1 91.88 95 GLY B CA 1
ATOM 2980 C C . GLY B 1 95 ? -4.734 -11.438 -19.797 1 91.88 95 GLY B C 1
ATOM 2981 O O . GLY B 1 95 ? -5.492 -12.32 -20.188 1 91.88 95 GLY B O 1
ATOM 2982 N N . GLU B 1 96 ? -3.537 -11.648 -19.328 1 89.62 96 GLU B N 1
ATOM 2983 C CA . GLU B 1 96 ? -3.023 -13.008 -19.172 1 89.62 96 GLU B CA 1
ATOM 2984 C C . GLU B 1 96 ? -3.555 -13.648 -17.891 1 89.62 96 GLU B C 1
ATOM 2986 O O . GLU B 1 96 ? -3.633 -13 -16.844 1 89.62 96 GLU B O 1
ATOM 2991 N N . ALA B 1 97 ? -3.887 -14.906 -18.062 1 92.81 97 ALA B N 1
ATOM 2992 C CA . ALA B 1 97 ? -4.312 -15.656 -16.891 1 92.81 97 ALA B CA 1
ATOM 2993 C C . ALA B 1 97 ? -3.145 -15.875 -15.93 1 92.81 97 ALA B C 1
ATOM 2995 O O . ALA B 1 97 ? -2 -16.031 -16.359 1 92.81 97 ALA B O 1
ATOM 2996 N N . VAL B 1 98 ? -3.461 -15.93 -14.68 1 92.81 98 VAL B N 1
ATOM 2997 C CA . VAL B 1 98 ? -2.447 -16.078 -13.641 1 92.81 98 VAL B CA 1
ATOM 2998 C C . VAL B 1 98 ? -2.467 -17.516 -13.109 1 92.81 98 VAL B C 1
ATOM 3000 O O . VAL B 1 98 ? -3.531 -18.062 -12.805 1 92.81 98 VAL B O 1
ATOM 3003 N N . PRO B 1 99 ? -1.318 -18.141 -12.961 1 92.56 99 PRO B N 1
ATOM 3004 C CA . PRO B 1 99 ? -1.275 -19.516 -12.43 1 92.56 99 PRO B CA 1
ATOM 3005 C C . PRO B 1 99 ? -1.503 -19.562 -10.922 1 92.56 99 PRO B C 1
ATOM 3007 O O . PRO B 1 99 ? -1.069 -18.672 -10.195 1 92.56 99 PRO B O 1
ATOM 3010 N N . MET B 1 100 ? -2.184 -20.594 -10.484 1 94.62 100 MET B N 1
ATOM 3011 C CA . MET B 1 100 ? -2.414 -20.891 -9.07 1 94.62 100 MET B CA 1
ATOM 3012 C C . MET B 1 100 ? -2.4 -22.391 -8.812 1 94.62 100 MET B C 1
ATOM 3014 O O . MET B 1 100 ? -3.121 -23.141 -9.461 1 94.62 100 MET B O 1
ATOM 3018 N N . LYS B 1 101 ? -1.605 -22.828 -7.883 1 92.88 101 LYS B N 1
ATOM 3019 C CA . LYS B 1 101 ? -1.565 -24.25 -7.543 1 92.88 101 LYS B CA 1
ATOM 3020 C C . LYS B 1 101 ? -2.713 -24.625 -6.609 1 92.88 101 LYS B C 1
ATOM 3022 O O . LYS B 1 101 ? -2.967 -23.938 -5.621 1 92.88 101 LYS B O 1
ATOM 3027 N N . VAL B 1 102 ? -3.346 -25.656 -6.926 1 97.44 102 VAL B N 1
ATOM 3028 C CA . VAL B 1 102 ? -4.406 -26.188 -6.078 1 97.44 102 VAL B CA 1
ATOM 3029 C C . VAL B 1 102 ? -3.836 -27.25 -5.152 1 97.44 102 VAL B C 1
ATOM 3031 O O . VAL B 1 102 ? -3.979 -28.453 -5.414 1 97.44 102 VAL B O 1
ATOM 3034 N N . ASP B 1 103 ? -3.289 -26.781 -4.055 1 95.62 103 ASP B N 1
ATOM 3035 C CA . ASP B 1 103 ? -2.545 -27.688 -3.188 1 95.62 103 ASP B CA 1
ATOM 3036 C C . ASP B 1 103 ? -2.914 -27.484 -1.721 1 95.62 103 ASP B C 1
ATOM 3038 O O . ASP B 1 103 ? -3.898 -26.797 -1.416 1 95.62 103 ASP B O 1
ATOM 3042 N N . ASP B 1 104 ? -2.115 -28.047 -0.815 1 96.12 104 ASP B N 1
ATOM 3043 C CA . ASP B 1 104 ? -2.414 -28.016 0.613 1 96.12 104 ASP B CA 1
ATOM 3044 C C . ASP B 1 104 ? -2.297 -26.594 1.162 1 96.12 104 ASP B C 1
ATOM 3046 O O . ASP B 1 104 ? -3.033 -26.219 2.074 1 96.12 104 ASP B O 1
ATOM 3050 N N . THR B 1 105 ? -1.32 -25.859 0.583 1 95.06 105 THR B N 1
ATOM 3051 C CA . THR B 1 105 ? -1.175 -24.469 1.006 1 95.06 105 THR B CA 1
ATOM 3052 C C . THR B 1 105 ? -2.463 -23.688 0.756 1 95.06 105 THR B C 1
ATOM 3054 O O . THR B 1 105 ? -2.951 -22.984 1.642 1 95.06 105 THR B O 1
ATOM 3057 N N . MET B 1 106 ? -2.977 -23.844 -0.405 1 96.25 106 MET B N 1
ATOM 3058 C CA . MET B 1 106 ? -4.25 -23.188 -0.709 1 96.25 106 MET B CA 1
ATOM 3059 C C . MET B 1 106 ? -5.348 -23.688 0.223 1 96.25 106 MET B C 1
ATOM 3061 O O . MET B 1 106 ? -6.156 -22.906 0.717 1 96.25 106 MET B O 1
ATOM 3065 N N . LYS B 1 107 ? -5.422 -24.953 0.399 1 96.81 107 LYS B N 1
ATOM 3066 C CA . LYS B 1 107 ? -6.438 -25.547 1.267 1 96.81 107 LYS B CA 1
ATOM 3067 C C . LYS B 1 107 ? -6.41 -24.922 2.656 1 96.81 107 LYS B C 1
ATOM 3069 O O . LYS B 1 107 ? -7.461 -24.672 3.248 1 96.81 107 LYS B O 1
ATOM 3074 N N . GLN B 1 108 ? -5.242 -24.672 3.148 1 94.81 108 GLN B N 1
ATOM 3075 C CA . GLN B 1 108 ? -5.082 -24.078 4.477 1 94.81 108 GLN B CA 1
ATOM 3076 C C . GLN B 1 108 ? -5.461 -22.609 4.477 1 94.81 108 GLN B C 1
ATOM 3078 O O . GLN B 1 108 ? -6.109 -22.125 5.41 1 94.81 108 GLN B O 1
ATOM 3083 N N . GLN B 1 109 ? -5.121 -21.859 3.445 1 92.56 109 GLN B N 1
ATOM 3084 C CA . GLN B 1 109 ? -5.273 -20.406 3.424 1 92.56 109 GLN B CA 1
ATOM 3085 C C . GLN B 1 109 ? -6.66 -20 2.932 1 92.56 109 GLN B C 1
ATOM 3087 O O . GLN B 1 109 ? -7.207 -18.984 3.369 1 92.56 109 GLN B O 1
ATOM 3092 N N . MET B 1 110 ? -7.172 -20.797 1.989 1 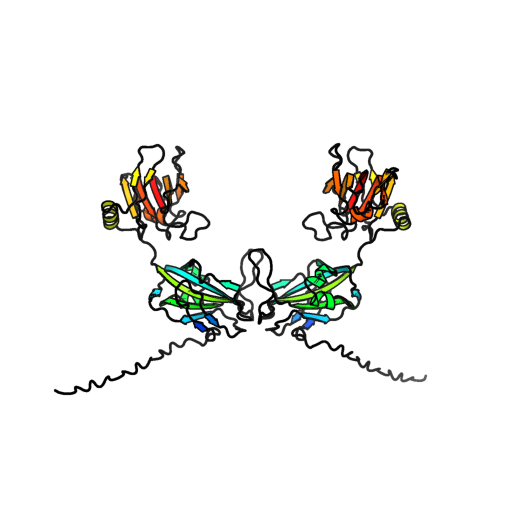96.25 110 MET B N 1
ATOM 3093 C CA . MET B 1 110 ? -8.453 -20.5 1.355 1 96.25 110 MET B CA 1
ATOM 3094 C C . MET B 1 110 ? -9.289 -21.781 1.21 1 96.25 110 MET B C 1
ATOM 3096 O O . MET B 1 110 ? -9.617 -22.188 0.095 1 96.25 110 MET B O 1
ATOM 3100 N N . PRO B 1 111 ? -9.703 -22.375 2.309 1 96.62 111 PRO B N 1
ATOM 3101 C CA . PRO B 1 111 ? -10.344 -23.703 2.262 1 96.62 111 PRO B CA 1
ATOM 3102 C C . PRO B 1 111 ? -11.633 -23.688 1.438 1 96.62 111 PRO B C 1
ATOM 3104 O O . PRO B 1 111 ? -11.906 -24.656 0.717 1 96.62 11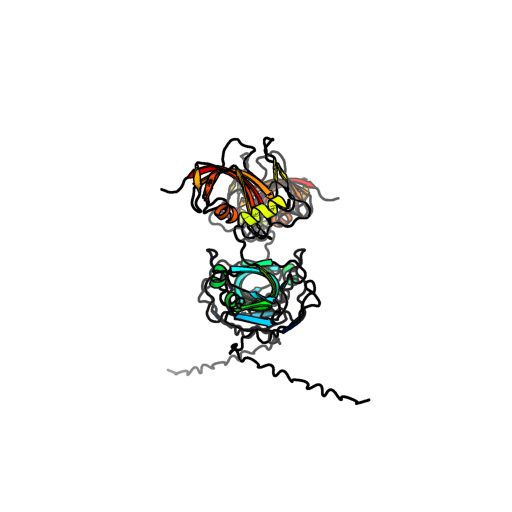1 PRO B O 1
ATOM 3107 N N . GLU B 1 112 ? -12.414 -22.625 1.518 1 96.56 112 GLU B N 1
ATOM 3108 C CA . GLU B 1 112 ? -13.68 -22.562 0.788 1 96.56 112 GLU B CA 1
ATOM 3109 C C . GLU B 1 112 ? -13.445 -22.547 -0.72 1 96.56 112 GLU B C 1
ATOM 3111 O O . GLU B 1 112 ? -14.156 -23.219 -1.474 1 96.56 112 GLU B O 1
ATOM 3116 N N . LEU B 1 113 ? -12.445 -21.734 -1.128 1 97.81 113 LEU B N 1
ATOM 3117 C CA . LEU B 1 113 ? -12.125 -21.703 -2.549 1 97.81 113 LEU B CA 1
ATOM 3118 C C . LEU B 1 113 ? -11.555 -23.031 -3.014 1 97.81 113 LEU B C 1
ATOM 3120 O O . LEU B 1 113 ? -11.938 -23.547 -4.066 1 97.81 113 LEU B O 1
ATOM 3124 N N . TYR B 1 114 ? -10.625 -23.625 -2.207 1 98.06 114 TYR B N 1
ATOM 3125 C CA . TYR B 1 114 ? -10.023 -24.922 -2.52 1 98.06 114 TYR B CA 1
ATOM 3126 C C . TYR B 1 114 ? -11.102 -25.984 -2.738 1 98.06 114 TYR B C 1
ATOM 3128 O O . TYR B 1 114 ? -11.102 -26.672 -3.762 1 98.06 114 TYR B O 1
ATOM 3136 N N . ASP B 1 115 ? -12.031 -26.078 -1.828 1 97.44 115 ASP B N 1
ATOM 3137 C CA . ASP B 1 115 ? -13.078 -27.094 -1.876 1 97.44 115 ASP B CA 1
ATOM 3138 C C . ASP B 1 115 ? -13.977 -26.906 -3.098 1 97.44 115 ASP B C 1
ATOM 3140 O O . ASP B 1 115 ? -14.43 -27.891 -3.701 1 97.44 115 ASP B O 1
ATOM 3144 N N . THR B 1 116 ? -14.195 -25.688 -3.406 1 97.62 116 THR B N 1
ATOM 3145 C CA . THR B 1 116 ? -15.039 -25.391 -4.559 1 97.62 116 THR B CA 1
ATOM 3146 C C . THR B 1 116 ? -14.312 -25.734 -5.859 1 97.62 116 THR B C 1
ATOM 3148 O O . THR B 1 116 ? -14.922 -26.25 -6.797 1 97.62 116 THR B O 1
ATOM 3151 N N . LEU B 1 117 ? -13.039 -25.438 -5.887 1 98.12 117 LEU B N 1
ATOM 3152 C CA . LEU B 1 117 ? -12.25 -25.703 -7.082 1 98.12 117 LEU B CA 1
ATOM 3153 C C . LEU B 1 117 ? -12.141 -27.203 -7.34 1 98.12 117 LEU B C 1
ATOM 3155 O O . LEU B 1 117 ? -12.297 -27.656 -8.477 1 98.12 117 LEU B O 1
ATOM 3159 N N . ILE B 1 118 ? -11.906 -27.906 -6.246 1 96.88 118 ILE B N 1
ATOM 3160 C CA . ILE B 1 118 ? -11.789 -29.359 -6.398 1 96.88 118 ILE B CA 1
ATOM 3161 C C . ILE B 1 118 ? -13.125 -29.938 -6.867 1 96.88 118 ILE B C 1
ATOM 3163 O O . ILE B 1 118 ? -14.156 -29.703 -6.238 1 96.88 118 ILE B O 1
ATOM 3167 N N . GLY B 1 119 ? -13.133 -30.625 -7.941 1 89.25 119 GLY B N 1
ATOM 3168 C CA . GLY B 1 119 ? -14.32 -31.234 -8.508 1 89.25 119 GLY B CA 1
ATOM 3169 C C . GLY B 1 119 ? -15.023 -30.344 -9.523 1 89.25 119 GLY B C 1
ATOM 3170 O O . GLY B 1 119 ? -15.883 -30.812 -10.273 1 89.25 119 GLY B O 1
ATOM 3171 N N . SER B 1 120 ? -14.672 -29.016 -9.508 1 97.25 120 SER B N 1
ATOM 3172 C CA . SER B 1 120 ? -15.164 -28.156 -10.57 1 97.25 120 SER B CA 1
ATOM 3173 C C . SER B 1 120 ? -14.445 -28.438 -11.891 1 97.25 120 SER B C 1
ATOM 3175 O O . SER B 1 120 ? -13.492 -29.219 -11.922 1 97.25 120 SER B O 1
ATOM 3177 N N . LYS B 1 121 ? -14.969 -27.844 -12.938 1 98.06 121 LYS B N 1
ATOM 3178 C CA . LYS B 1 121 ? -14.406 -28.125 -14.25 1 98.06 121 LYS B CA 1
ATOM 3179 C C . LYS B 1 121 ? -13.711 -26.906 -14.836 1 98.06 121 LYS B C 1
ATOM 3181 O O . LYS B 1 121 ? -14.086 -25.766 -14.531 1 98.06 121 LYS B O 1
ATOM 3186 N N . VAL B 1 122 ? -12.727 -27.172 -15.664 1 97.75 122 VAL B N 1
ATOM 3187 C CA . VAL B 1 122 ? -12.102 -26.109 -16.438 1 97.75 122 VAL B CA 1
ATOM 3188 C C . VAL B 1 122 ? -13.172 -25.344 -17.219 1 97.75 122 VAL B C 1
ATOM 3190 O O . VAL B 1 122 ? -14.07 -25.953 -17.812 1 97.75 122 VAL B O 1
ATOM 3193 N N . GLY B 1 123 ? -13.047 -24.062 -17.188 1 97.19 123 GLY B N 1
ATOM 3194 C CA . GLY B 1 123 ? -14.047 -23.219 -17.812 1 97.19 123 GLY B CA 1
ATOM 3195 C C . GLY B 1 123 ? -15.039 -22.641 -16.828 1 97.19 123 GLY B C 1
ATOM 3196 O O . GLY B 1 123 ? -15.781 -21.703 -17.172 1 97.19 123 GLY B O 1
ATOM 3197 N N . SER B 1 124 ? -15.031 -23.141 -15.633 1 97.81 124 SER B N 1
ATOM 3198 C CA . SER B 1 124 ? -16 -22.688 -14.633 1 97.81 124 SER B CA 1
ATOM 3199 C C . SER B 1 124 ? -15.758 -21.25 -14.227 1 97.81 124 SER B C 1
ATOM 3201 O O . SER B 1 124 ? -14.617 -20.766 -14.258 1 97.81 124 SER B O 1
ATOM 3203 N N . TRP B 1 125 ? -16.859 -20.578 -13.953 1 97.81 125 TRP B N 1
ATOM 3204 C CA . TRP B 1 125 ? -16.844 -19.281 -13.266 1 97.81 125 TRP B CA 1
ATOM 3205 C C . TRP B 1 125 ? -17.172 -19.453 -11.789 1 97.81 125 TRP B C 1
ATOM 3207 O O . TRP B 1 125 ? -18.172 -20.094 -11.438 1 97.81 125 TRP B O 1
ATOM 3217 N N . ILE B 1 126 ? -16.297 -18.875 -10.945 1 98 126 ILE B N 1
ATOM 3218 C CA . ILE B 1 126 ? -16.422 -19.047 -9.5 1 98 126 ILE B CA 1
ATOM 3219 C C . ILE B 1 126 ? -16.391 -17.688 -8.812 1 98 126 ILE B C 1
ATOM 3221 O O . ILE B 1 126 ? -15.578 -16.828 -9.172 1 98 126 ILE B O 1
ATOM 3225 N N . ALA B 1 127 ? -17.281 -17.438 -7.883 1 98 127 ALA B N 1
ATOM 3226 C CA . ALA B 1 127 ? -17.219 -16.297 -6.977 1 98 127 ALA B CA 1
ATOM 3227 C C . ALA B 1 127 ? -16.641 -16.688 -5.625 1 98 127 ALA B C 1
ATOM 3229 O O . ALA B 1 127 ? -16.938 -17.766 -5.109 1 98 127 ALA B O 1
ATOM 3230 N N . TYR B 1 128 ? -15.75 -15.844 -5.129 1 97.88 128 TYR B N 1
ATOM 3231 C CA . TYR B 1 128 ? -15.109 -16.047 -3.838 1 97.88 128 TYR B CA 1
ATOM 3232 C C . TYR B 1 128 ? -15.086 -14.758 -3.025 1 97.88 128 TYR B C 1
ATOM 3234 O O . TYR B 1 128 ? -14.828 -13.68 -3.564 1 97.88 128 TYR B O 1
ATOM 3242 N N . THR B 1 129 ? -15.492 -14.828 -1.787 1 97.31 129 THR B N 1
ATOM 3243 C CA . THR B 1 129 ? -15.352 -13.734 -0.833 1 97.31 129 THR B CA 1
ATOM 3244 C C . THR B 1 129 ? -14.844 -14.25 0.51 1 97.31 129 THR B C 1
ATOM 3246 O O . THR B 1 129 ? -15.148 -15.375 0.906 1 97.31 129 THR B O 1
ATOM 3249 N N . THR B 1 130 ? -14.039 -13.453 1.158 1 96.06 130 THR B N 1
ATOM 3250 C CA . THR B 1 130 ? -13.484 -13.852 2.445 1 96.06 130 THR B CA 1
ATOM 3251 C C . THR B 1 130 ? -13.492 -12.688 3.428 1 96.06 130 THR B C 1
ATOM 3253 O O . THR B 1 130 ? -13.406 -11.523 3.02 1 96.06 130 THR B O 1
ATOM 3256 N N . VAL B 1 131 ? -13.68 -13.047 4.664 1 94.69 131 VAL B N 1
ATOM 3257 C CA . VAL B 1 131 ? -13.594 -12.062 5.738 1 94.69 131 VAL B CA 1
ATOM 3258 C C . VAL B 1 131 ? -12.156 -11.961 6.238 1 94.69 131 VAL B C 1
ATOM 3260 O O . VAL B 1 131 ? -11.555 -12.969 6.621 1 94.69 131 VAL B O 1
ATOM 3263 N N . GLU B 1 132 ? -11.641 -10.75 6.148 1 89.56 132 GLU B N 1
ATOM 3264 C CA . GLU B 1 132 ? -10.242 -10.562 6.535 1 89.56 132 GLU B CA 1
ATOM 3265 C C . GLU B 1 132 ? -10.125 -10.125 7.988 1 89.56 132 GLU B C 1
ATOM 3267 O O . GLU B 1 132 ? -11.008 -9.438 8.508 1 89.56 132 GLU B O 1
ATOM 3272 N N . GLY B 1 133 ? -9.023 -10.602 8.508 1 87 133 GLY B N 1
ATOM 3273 C CA . GLY B 1 133 ? -8.664 -10.07 9.82 1 87 133 GLY B CA 1
ATOM 3274 C C . GLY B 1 133 ? -7.871 -8.781 9.742 1 87 133 GLY B C 1
ATOM 3275 O O . GLY B 1 133 ? -7.871 -8.102 8.711 1 87 133 GLY B O 1
ATOM 3276 N N . ASN B 1 134 ? -7.367 -8.398 10.875 1 82.12 134 ASN B N 1
ATOM 3277 C CA . ASN B 1 134 ? -6.582 -7.172 10.953 1 82.12 134 ASN B CA 1
ATOM 3278 C C . ASN B 1 134 ? -5.082 -7.461 10.891 1 82.12 134 ASN B C 1
ATOM 3280 O O . ASN B 1 134 ? -4.609 -8.438 11.484 1 82.12 134 ASN B O 1
ATOM 3284 N N . PRO B 1 135 ? -4.457 -6.625 10.047 1 81.06 135 PRO B N 1
ATOM 3285 C CA . PRO B 1 135 ? -3.002 -6.785 10.086 1 81.06 135 PRO B CA 1
ATOM 3286 C C . PRO B 1 135 ? -2.414 -6.496 11.469 1 81.06 135 PRO B C 1
ATOM 3288 O O . PRO B 1 135 ? -2.895 -5.605 12.172 1 81.06 135 PRO B O 1
ATOM 3291 N N . LYS B 1 136 ? -1.507 -7.227 11.914 1 78.88 136 LYS B N 1
ATOM 3292 C CA . LYS B 1 136 ? -0.784 -7.043 13.172 1 78.88 136 LYS B CA 1
ATOM 3293 C C . LYS B 1 136 ? 0.601 -6.449 12.922 1 78.88 136 LYS B C 1
ATOM 3295 O O . LYS B 1 136 ? 1.073 -6.41 11.789 1 78.88 136 LYS B O 1
ATOM 3300 N N . SER B 1 137 ? 1.157 -5.898 13.836 1 78 137 SER B N 1
ATOM 3301 C CA . SER B 1 137 ? 2.453 -5.238 13.734 1 78 137 SER B CA 1
ATOM 3302 C C . SER B 1 137 ? 3.527 -6.195 13.227 1 78 137 SER B C 1
ATOM 3304 O O . SER B 1 137 ? 4.516 -5.766 12.625 1 78 137 SER B O 1
ATOM 3306 N N . ASP B 1 138 ? 3.363 -7.469 13.445 1 78.44 138 ASP B N 1
ATOM 3307 C CA . ASP B 1 138 ? 4.379 -8.445 13.047 1 78.44 138 ASP B CA 1
ATOM 3308 C C . ASP B 1 138 ? 4.148 -8.938 11.625 1 78.44 138 ASP B C 1
ATOM 3310 O O . ASP B 1 138 ? 4.84 -9.836 11.156 1 78.44 138 ASP B O 1
ATOM 3314 N N . GLY B 1 139 ? 3.111 -8.305 11.039 1 79.5 139 GLY B N 1
ATOM 3315 C CA . GLY B 1 139 ? 2.836 -8.641 9.648 1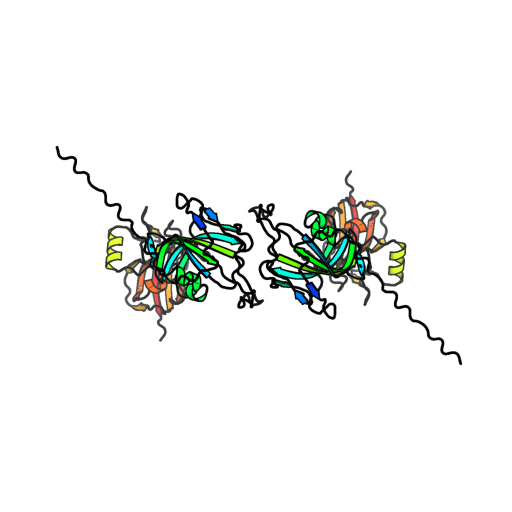 79.5 139 GLY B CA 1
ATOM 3316 C C . GLY B 1 139 ? 1.791 -9.727 9.492 1 79.5 139 GLY B C 1
ATOM 3317 O O . GLY B 1 139 ? 1.303 -9.977 8.391 1 79.5 139 GLY B O 1
ATOM 3318 N N . SER B 1 140 ? 1.551 -10.328 10.648 1 80.62 140 SER B N 1
ATOM 3319 C CA . SER B 1 140 ? 0.513 -11.344 10.57 1 80.62 140 SER B CA 1
ATOM 3320 C C . SER B 1 140 ? -0.878 -10.719 10.555 1 80.62 140 SER B C 1
ATOM 3322 O O . SER B 1 140 ? -1.021 -9.508 10.703 1 80.62 140 SER B O 1
ATOM 3324 N N . VAL B 1 141 ? -1.831 -11.641 10.141 1 81.94 141 VAL B N 1
ATOM 3325 C CA . VAL B 1 141 ? -3.217 -11.188 10.117 1 81.94 141 VAL B CA 1
ATOM 3326 C C . VAL B 1 141 ? -4.023 -11.93 11.18 1 81.94 141 VAL B C 1
ATOM 3328 O O . VAL B 1 141 ? -3.904 -13.148 11.32 1 81.94 141 VAL B O 1
ATOM 3331 N N . SER B 1 142 ? -4.719 -11.25 11.977 1 85.62 142 SER B N 1
ATOM 3332 C CA . SER B 1 142 ? -5.555 -11.836 13.023 1 85.62 142 SER B CA 1
ATOM 3333 C C . SER B 1 142 ? -6.77 -12.539 12.422 1 85.62 142 SER B C 1
ATOM 3335 O O . SER B 1 142 ? -7.094 -12.336 11.25 1 85.62 142 SER B O 1
ATOM 3337 N N . GLU B 1 143 ? -7.328 -13.383 13.266 1 88.88 143 GLU B N 1
ATOM 3338 C CA . GLU B 1 143 ? -8.648 -13.875 12.898 1 88.88 143 GLU B CA 1
ATOM 3339 C C . GLU B 1 143 ? -9.664 -12.742 12.812 1 88.88 143 GLU B C 1
ATOM 3341 O O . GLU B 1 143 ? -9.555 -11.742 13.531 1 88.88 143 GLU B O 1
ATOM 3346 N N . PRO B 1 144 ? -10.578 -12.969 11.953 1 91.31 144 PRO B N 1
ATOM 3347 C CA . PRO B 1 144 ? -11.609 -11.93 11.875 1 91.31 144 PRO B CA 1
ATOM 3348 C C . PRO B 1 144 ? -12.383 -11.766 13.18 1 91.31 144 PRO B C 1
ATOM 3350 O O . PRO B 1 144 ? -12.664 -12.758 13.859 1 91.31 144 PRO B O 1
ATOM 3353 N N . GLU B 1 145 ? -12.672 -10.531 13.508 1 90.88 145 GLU B N 1
ATOM 3354 C CA . GLU B 1 145 ? -13.477 -10.242 14.688 1 90.88 145 GLU B CA 1
ATOM 3355 C C . GLU B 1 145 ? -14.938 -10.625 14.469 1 90.88 145 GLU B C 1
ATOM 3357 O O . GLU B 1 145 ? -15.406 -10.68 13.328 1 90.88 145 GLU B O 1
ATOM 3362 N N . ASP B 1 146 ? -15.602 -10.867 15.586 1 92.94 146 ASP B N 1
ATOM 3363 C CA . ASP B 1 146 ? -17.031 -11.133 15.492 1 92.94 146 ASP B CA 1
ATOM 3364 C C . ASP B 1 146 ? -17.766 -9.961 14.844 1 92.94 146 ASP B C 1
ATOM 3366 O O . ASP B 1 146 ? -17.562 -8.805 15.227 1 92.94 146 ASP B O 1
ATOM 3370 N N . GLY B 1 147 ? -18.562 -10.305 13.844 1 93.94 147 GLY B N 1
ATOM 3371 C CA . GLY B 1 147 ? -19.344 -9.273 13.18 1 93.94 147 GLY B CA 1
ATOM 3372 C C . GLY B 1 147 ? -18.656 -8.695 11.953 1 93.94 147 GLY B C 1
ATOM 3373 O O . GLY B 1 147 ? -19.266 -7.93 11.195 1 93.94 147 GLY B O 1
ATOM 3374 N N . ALA B 1 148 ? -17.359 -9.062 11.766 1 95.19 148 ALA B N 1
ATOM 3375 C CA . ALA B 1 148 ? -16.656 -8.586 10.586 1 95.19 148 ALA B CA 1
ATOM 3376 C C . ALA B 1 148 ? -17.281 -9.141 9.305 1 95.19 148 ALA B C 1
ATOM 3378 O O . ALA B 1 148 ? -17.734 -10.289 9.273 1 95.19 148 ALA B O 1
ATOM 3379 N N . ARG B 1 149 ? -17.266 -8.328 8.289 1 96.5 149 ARG B N 1
ATOM 3380 C CA . ARG B 1 149 ? -17.859 -8.734 7.02 1 96.5 149 ARG B CA 1
ATOM 3381 C C . ARG B 1 149 ? -16.844 -8.656 5.891 1 96.5 149 ARG B C 1
ATOM 3383 O O . ARG B 1 149 ? -15.898 -7.863 5.957 1 96.5 149 ARG B O 1
ATOM 3390 N N . ALA B 1 150 ? -17.078 -9.477 4.914 1 96.5 150 ALA B N 1
ATOM 3391 C CA . ALA B 1 150 ? -16.234 -9.438 3.723 1 96.5 150 ALA B CA 1
ATOM 3392 C C . ALA B 1 150 ? -16.406 -8.117 2.977 1 96.5 150 ALA B C 1
ATOM 3394 O O . ALA B 1 150 ? -17.516 -7.598 2.865 1 96.5 150 ALA B O 1
ATOM 3395 N N . GLU B 1 151 ? -15.258 -7.645 2.414 1 96.56 151 GLU B N 1
ATOM 3396 C CA . GLU B 1 151 ? -15.297 -6.336 1.762 1 96.56 151 GLU B CA 1
ATOM 3397 C C . GLU B 1 151 ? -15.172 -6.477 0.246 1 96.56 151 GLU B C 1
ATOM 3399 O O . GLU B 1 151 ? -15.477 -5.535 -0.494 1 96.56 151 GLU B O 1
ATOM 3404 N N . ARG B 1 152 ? -14.734 -7.633 -0.212 1 97.5 152 ARG B N 1
ATOM 3405 C CA . ARG B 1 152 ? -14.477 -7.828 -1.635 1 97.5 152 ARG B CA 1
ATOM 3406 C C . ARG B 1 152 ? -15.031 -9.164 -2.113 1 97.5 152 ARG B C 1
ATOM 3408 O O . ARG B 1 152 ? -15.117 -10.125 -1.34 1 97.5 152 ARG B O 1
ATOM 3415 N N . ILE B 1 153 ? -15.406 -9.172 -3.33 1 97.5 153 ILE B N 1
ATOM 3416 C CA . ILE B 1 153 ? -15.781 -10.367 -4.074 1 97.5 153 ILE B CA 1
ATOM 3417 C C . ILE B 1 153 ? -14.805 -10.586 -5.227 1 97.5 153 ILE B C 1
ATOM 3419 O O . ILE B 1 153 ? -14.516 -9.664 -5.992 1 97.5 153 ILE B O 1
ATOM 3423 N N . ILE B 1 154 ? -14.312 -11.742 -5.273 1 98.25 154 ILE B N 1
ATOM 3424 C CA . ILE B 1 154 ? -13.5 -12.117 -6.426 1 98.25 154 ILE B CA 1
ATOM 3425 C C . ILE B 1 154 ? -14.297 -13.031 -7.348 1 98.25 154 ILE B C 1
ATOM 3427 O O . ILE B 1 154 ? -14.805 -14.07 -6.918 1 98.25 154 ILE B O 1
ATOM 3431 N N . VAL B 1 155 ? -14.516 -12.617 -8.562 1 98.12 155 VAL B N 1
ATOM 3432 C CA . VAL B 1 155 ? -15.109 -13.461 -9.602 1 98.12 155 VAL B CA 1
ATOM 3433 C C . VAL B 1 155 ? -14.016 -13.953 -10.547 1 98.12 155 VAL B C 1
ATOM 3435 O O . VAL B 1 155 ? -13.312 -13.148 -11.172 1 98.12 155 VAL B O 1
ATOM 3438 N N . MET B 1 156 ? -13.906 -15.273 -10.703 1 98.06 156 MET B N 1
ATOM 3439 C CA . MET B 1 156 ? -12.789 -15.828 -11.453 1 98.06 156 MET B CA 1
ATOM 3440 C C . MET B 1 156 ? -13.266 -16.812 -12.5 1 98.06 156 MET B C 1
ATOM 3442 O O . MET B 1 156 ? -14.328 -17.422 -12.344 1 98.06 156 MET B O 1
ATOM 3446 N N . ASN B 1 157 ? -12.5 -16.938 -13.523 1 97.88 157 ASN B N 1
ATOM 3447 C CA . ASN B 1 157 ? -12.656 -17.969 -14.547 1 97.88 157 ASN B CA 1
ATOM 3448 C C . ASN B 1 157 ? -11.438 -18.875 -14.609 1 97.88 157 ASN B C 1
ATOM 3450 O O . ASN B 1 157 ? -10.305 -18.406 -14.672 1 97.88 157 ASN B O 1
ATOM 3454 N N . VAL B 1 158 ? -11.711 -20.219 -14.594 1 98 158 VAL B N 1
ATOM 3455 C CA . VAL B 1 158 ? -10.625 -21.188 -14.719 1 98 158 VAL B CA 1
ATOM 3456 C C . VAL B 1 158 ? -10.352 -21.453 -16.203 1 98 158 VAL B C 1
ATOM 3458 O O . VAL B 1 158 ? -11.102 -22.188 -16.844 1 98 158 VAL B O 1
ATOM 3461 N N . GLU B 1 159 ? -9.289 -21.016 -16.656 1 96.12 159 GLU B N 1
ATOM 3462 C CA . GLU B 1 159 ? -8.984 -21.109 -18.078 1 96.12 159 GLU B CA 1
ATOM 3463 C C . GLU B 1 159 ? -8.383 -22.469 -18.422 1 96.12 159 GLU B C 1
ATOM 3465 O O . GLU B 1 159 ? -8.633 -23 -19.516 1 96.12 159 GLU B O 1
ATOM 3470 N N . SER B 1 160 ? -7.555 -22.953 -17.531 1 95.19 160 SER B N 1
ATOM 3471 C CA . SER B 1 160 ? -6.902 -24.234 -17.781 1 95.19 160 SER B CA 1
ATOM 3472 C C . SER B 1 160 ? -6.434 -24.875 -16.469 1 95.19 160 SER B C 1
ATOM 3474 O O . SER B 1 160 ? -6.414 -24.219 -15.43 1 95.19 160 SER B O 1
ATOM 3476 N N . ALA B 1 161 ? -6.215 -26.172 -16.531 1 95.81 161 ALA B N 1
ATOM 3477 C CA . ALA B 1 161 ? -5.633 -26.969 -15.461 1 95.81 161 ALA B CA 1
ATOM 3478 C C . ALA B 1 161 ? -4.602 -27.953 -15.992 1 95.81 161 ALA B C 1
ATOM 3480 O O . ALA B 1 161 ? -4.828 -28.609 -17.016 1 95.81 161 ALA B O 1
ATOM 3481 N N . SER B 1 162 ? -3.461 -28 -15.336 1 93.88 162 SER B N 1
ATOM 3482 C CA . SER B 1 162 ? -2.414 -28.938 -15.75 1 93.88 162 SER B CA 1
ATOM 3483 C C . SER B 1 162 ? -1.905 -29.75 -14.562 1 93.88 162 SER B C 1
ATOM 3485 O O . SER B 1 162 ? -1.771 -29.234 -13.461 1 93.88 162 SER B O 1
ATOM 3487 N N . ASP B 1 163 ? -1.697 -31 -14.859 1 94.31 163 ASP B N 1
ATOM 3488 C CA . ASP B 1 163 ? -1.101 -31.859 -13.836 1 94.31 163 ASP B CA 1
ATOM 3489 C C . ASP B 1 163 ? 0.339 -31.438 -13.547 1 94.31 163 ASP B C 1
ATOM 3491 O O . ASP B 1 163 ? 1.009 -30.859 -14.398 1 94.31 163 ASP B O 1
ATOM 3495 N N . PRO B 1 164 ? 0.734 -31.719 -12.273 1 94.25 164 PRO B N 1
ATOM 3496 C CA . PRO B 1 164 ? 2.154 -31.469 -12.008 1 94.25 164 PRO B CA 1
ATOM 3497 C C . PRO B 1 164 ? 3.072 -32.25 -12.938 1 94.25 164 PRO B C 1
ATOM 3499 O O . PRO B 1 164 ? 2.77 -33.406 -13.281 1 94.25 164 PRO B O 1
ATOM 3502 N N . SER B 1 165 ? 4.129 -31.578 -13.312 1 94.81 165 SER B N 1
ATOM 3503 C CA . SER B 1 165 ? 5.105 -32.25 -14.156 1 94.81 165 SER B CA 1
ATOM 3504 C C . SER B 1 165 ? 5.746 -33.438 -13.422 1 94.81 165 SER B C 1
ATOM 3506 O O . SER B 1 165 ? 5.824 -33.438 -12.195 1 94.81 165 SER B O 1
ATOM 3508 N N . THR B 1 166 ? 6.125 -34.406 -14.211 1 96.12 166 THR B N 1
ATOM 3509 C CA . THR B 1 166 ? 6.848 -35.562 -13.695 1 96.12 166 THR B CA 1
ATOM 3510 C C . THR B 1 166 ? 8.203 -35.688 -14.375 1 96.12 166 THR B C 1
ATOM 3512 O O . THR B 1 166 ? 8.484 -35 -15.359 1 96.12 166 THR B O 1
ATOM 3515 N N . VAL B 1 167 ? 9.078 -36.5 -13.672 1 97.62 167 VAL B N 1
ATOM 3516 C CA . VAL B 1 167 ? 10.32 -36.875 -14.336 1 97.62 167 VAL B CA 1
ATOM 3517 C C . VAL B 1 167 ? 10.023 -37.844 -15.492 1 97.62 167 VAL B C 1
ATOM 3519 O O . VAL B 1 167 ? 9.391 -38.875 -15.305 1 97.62 167 VAL B O 1
ATOM 3522 N N . LEU B 1 168 ? 10.445 -37.438 -16.656 1 98.06 168 LEU B N 1
ATOM 3523 C CA . LEU B 1 168 ? 10.18 -38.25 -17.828 1 98.06 168 LEU B CA 1
ATOM 3524 C C . LEU B 1 168 ? 10.977 -39.562 -17.766 1 98.06 168 LEU B C 1
ATOM 3526 O O . LEU B 1 168 ? 12.133 -39.562 -17.328 1 98.06 168 LEU B O 1
ATOM 3530 N N . GLU B 1 169 ? 10.328 -40.594 -18.266 1 97.25 169 GLU B N 1
ATOM 3531 C CA . GLU B 1 169 ? 11.047 -41.844 -18.406 1 97.25 169 GLU B CA 1
ATOM 3532 C C . GLU B 1 169 ? 12.188 -41.719 -19.422 1 97.25 169 GLU B C 1
ATOM 3534 O O . GLU B 1 169 ? 12.078 -40.969 -20.391 1 97.25 169 GLU B O 1
ATOM 3539 N N . GLN B 1 170 ? 13.219 -42.562 -19.172 1 96.12 170 GLN B N 1
ATOM 3540 C CA . GLN B 1 170 ? 14.391 -42.5 -20.047 1 96.12 170 GLN B CA 1
ATOM 3541 C C . GLN B 1 170 ? 14.023 -42.844 -21.484 1 96.12 170 GLN B C 1
ATOM 3543 O O . GLN B 1 170 ? 14.594 -42.281 -22.422 1 96.12 170 GLN B O 1
ATOM 3548 N N . SER B 1 171 ? 13.047 -43.719 -21.641 1 97.44 171 SER B N 1
ATOM 3549 C CA . SER B 1 171 ? 12.602 -44.062 -23 1 97.44 171 SER B CA 1
ATOM 3550 C C . SER B 1 171 ? 12.031 -42.844 -23.703 1 97.44 171 SER B C 1
ATOM 3552 O O . SER B 1 171 ? 12.305 -42.625 -24.891 1 97.44 171 SER B O 1
ATOM 3554 N N . LYS B 1 172 ? 11.289 -42.062 -22.969 1 97.19 172 LYS B N 1
ATOM 3555 C CA . LYS B 1 172 ? 10.719 -40.875 -23.547 1 97.19 172 LYS B CA 1
ATOM 3556 C C . LYS B 1 172 ? 11.805 -39.812 -23.828 1 97.19 172 LYS B C 1
ATOM 3558 O O . LYS B 1 172 ? 11.758 -39.125 -24.844 1 97.19 172 LYS B O 1
ATOM 3563 N N . VAL B 1 173 ? 12.75 -39.688 -22.922 1 97.94 173 VAL B N 1
ATOM 3564 C CA . VAL B 1 173 ? 13.859 -38.781 -23.125 1 97.94 173 VAL B CA 1
ATOM 3565 C C . VAL B 1 173 ? 14.625 -39.156 -24.391 1 97.94 173 VAL B C 1
ATOM 3567 O O . VAL B 1 173 ? 14.961 -38.281 -25.203 1 97.94 173 VAL B O 1
ATOM 3570 N N . LYS B 1 174 ? 14.859 -40.438 -24.562 1 96.81 174 LYS B N 1
ATOM 3571 C CA . LYS B 1 174 ? 15.562 -40.906 -25.766 1 96.81 174 LYS B CA 1
ATOM 3572 C C . LYS B 1 174 ? 14.773 -40.594 -27.031 1 96.81 174 LYS B C 1
ATOM 3574 O O . LYS B 1 174 ? 15.344 -40.188 -28.031 1 96.81 174 LYS B O 1
ATOM 3579 N N . GLU B 1 175 ? 13.555 -40.812 -26.938 1 97.38 175 GLU B N 1
ATOM 3580 C CA . GLU B 1 175 ? 12.688 -40.531 -28.062 1 97.38 175 GLU B CA 1
ATOM 3581 C C . GLU B 1 175 ? 12.773 -39.062 -28.453 1 97.38 175 GLU B C 1
ATOM 3583 O O . GLU B 1 175 ? 12.914 -38.719 -29.641 1 97.38 175 GLU B O 1
ATOM 3588 N N . LEU B 1 176 ? 12.609 -38.188 -27.484 1 97.31 176 LEU B N 1
ATOM 3589 C CA . LEU B 1 176 ? 12.672 -36.75 -27.734 1 97.31 176 LEU B CA 1
ATOM 3590 C C . LEU B 1 176 ? 14.039 -36.344 -28.281 1 97.31 176 LEU B C 1
ATOM 3592 O O . LEU B 1 176 ? 14.141 -35.469 -29.156 1 97.31 176 LEU B O 1
ATOM 3596 N N . LYS B 1 177 ? 15.094 -36.938 -27.703 1 95.44 177 LYS B N 1
ATOM 3597 C CA . LYS B 1 177 ? 16.453 -36.688 -28.172 1 95.44 177 LYS B CA 1
ATOM 3598 C C . LYS B 1 177 ? 16.641 -37.094 -29.625 1 95.44 177 LYS B C 1
ATOM 3600 O O . LYS B 1 177 ? 17.172 -36.344 -30.438 1 95.44 177 LYS B O 1
ATOM 3605 N N . ASP B 1 178 ? 16.109 -38.25 -29.953 1 96.12 178 ASP B N 1
ATOM 3606 C CA . ASP B 1 178 ? 16.203 -38.781 -31.328 1 96.12 178 ASP B CA 1
ATOM 3607 C C . ASP B 1 178 ? 15.422 -37.875 -32.312 1 96.12 178 ASP B C 1
ATOM 3609 O O . ASP B 1 178 ? 15.805 -37.75 -33.469 1 96.12 178 ASP B O 1
ATOM 3613 N N . ALA B 1 179 ? 14.453 -37.344 -31.797 1 96.19 179 ALA B N 1
ATOM 3614 C CA . ALA B 1 179 ? 13.609 -36.469 -32.625 1 96.19 179 ALA B CA 1
ATOM 3615 C C . ALA B 1 179 ? 14.148 -35.031 -32.656 1 96.19 179 ALA B C 1
ATOM 3617 O O . ALA B 1 179 ? 13.531 -34.156 -33.25 1 96.19 179 ALA B O 1
ATOM 3618 N N . LYS B 1 180 ? 15.219 -34.781 -32 1 95.38 180 LYS B N 1
ATOM 3619 C CA . LYS B 1 180 ? 15.859 -33.469 -31.938 1 95.38 180 LYS B CA 1
ATOM 3620 C C . LYS B 1 180 ? 14.945 -32.438 -31.281 1 95.38 180 LYS B C 1
ATOM 3622 O O . LYS B 1 180 ? 14.875 -31.297 -31.734 1 95.38 180 LYS B O 1
ATOM 3627 N N . GLN B 1 181 ? 14.242 -32.938 -30.25 1 97.12 181 GLN B N 1
ATOM 3628 C CA . GLN B 1 181 ? 13.312 -32.062 -29.547 1 97.12 181 GLN B CA 1
ATOM 3629 C C . GLN B 1 181 ? 13.82 -31.703 -28.141 1 97.12 181 GLN B C 1
ATOM 3631 O O . GLN B 1 181 ? 13.078 -31.188 -27.312 1 97.12 181 GLN B O 1
ATOM 3636 N N . LEU B 1 182 ? 15.023 -32.031 -27.938 1 97.94 182 LEU B N 1
ATOM 3637 C CA . LEU B 1 182 ? 15.711 -31.641 -26.719 1 97.94 182 LEU B CA 1
ATOM 3638 C C . LEU B 1 182 ? 16.906 -30.75 -27.016 1 97.94 182 LEU B C 1
ATOM 3640 O O . LEU B 1 182 ? 17.453 -30.797 -28.125 1 97.94 182 LEU B O 1
ATOM 3644 N N . PRO B 1 183 ? 17.281 -29.969 -26.016 1 98.38 183 PRO B N 1
ATOM 3645 C CA . PRO B 1 183 ? 18.5 -29.172 -26.219 1 98.38 183 PRO B CA 1
ATOM 3646 C C . PRO B 1 183 ? 19.75 -30.016 -26.344 1 98.38 183 PRO B C 1
ATOM 3648 O O . PRO B 1 183 ? 19.75 -31.188 -25.969 1 98.38 183 PRO B O 1
ATOM 3651 N N . SER B 1 184 ? 20.75 -29.328 -26.938 1 97.81 184 SER B N 1
ATOM 3652 C CA . SER B 1 184 ? 22.094 -29.906 -26.984 1 97.81 184 SER B CA 1
ATOM 3653 C C . SER B 1 184 ? 23.125 -28.969 -26.359 1 97.81 184 SER B C 1
ATOM 3655 O O . SER B 1 184 ? 22.828 -27.797 -26.094 1 97.81 184 SER B O 1
ATOM 3657 N N . VAL B 1 185 ? 24.266 -29.578 -26.078 1 98.19 185 VAL B N 1
ATOM 3658 C CA . VAL B 1 185 ? 25.297 -28.75 -25.453 1 98.19 185 VAL B CA 1
ATOM 3659 C C . VAL B 1 185 ? 26.641 -29.031 -26.094 1 98.19 185 VAL B C 1
ATOM 3661 O O . VAL B 1 185 ? 26.953 -30.188 -26.406 1 98.19 185 VAL B O 1
ATOM 3664 N N . ASP B 1 186 ? 27.359 -27.938 -26.359 1 97.62 186 ASP B N 1
ATOM 3665 C CA . ASP B 1 186 ? 28.75 -27.984 -26.797 1 97.62 186 ASP B CA 1
ATOM 3666 C C . ASP B 1 186 ? 29.688 -27.531 -25.688 1 97.62 186 ASP B C 1
ATOM 3668 O O . ASP B 1 186 ? 29.609 -26.391 -25.219 1 97.62 186 ASP B O 1
ATOM 3672 N N . THR B 1 187 ? 30.531 -28.484 -25.281 1 95.75 187 THR B N 1
ATOM 3673 C CA . THR B 1 187 ? 31.406 -28.188 -24.141 1 95.75 187 THR B CA 1
ATOM 3674 C C . THR B 1 187 ? 32.844 -28 -24.609 1 95.75 187 THR B C 1
ATOM 3676 O O . THR B 1 187 ? 33.781 -28.156 -23.812 1 95.75 187 THR B O 1
ATOM 3679 N N . SER B 1 188 ? 33 -27.75 -25.828 1 93.75 188 SER B N 1
ATOM 3680 C CA . SER B 1 188 ? 34.344 -27.625 -26.391 1 93.75 188 SER B CA 1
ATOM 3681 C C . SER B 1 188 ? 35 -26.312 -25.969 1 93.75 188 SER B C 1
ATOM 3683 O O . SER B 1 188 ? 36.219 -26.188 -25.969 1 93.75 188 SER B O 1
ATOM 3685 N N . GLU B 1 189 ? 34.219 -25.391 -25.641 1 90.88 189 GLU B N 1
ATOM 3686 C CA . GLU B 1 189 ? 34.719 -24.094 -25.172 1 90.88 189 GLU B CA 1
ATOM 3687 C C . GLU B 1 189 ? 34.688 -24.016 -23.656 1 90.88 189 GLU B C 1
ATOM 3689 O O . GLU B 1 189 ? 34.125 -24.891 -22.984 1 90.88 189 GLU B O 1
ATOM 3694 N N . LYS B 1 190 ? 35.281 -22.922 -23.156 1 90.5 190 LYS B N 1
ATOM 3695 C CA . LYS B 1 190 ? 35.344 -22.703 -21.703 1 90.5 190 LYS B CA 1
ATOM 3696 C C . LYS B 1 190 ? 33.938 -22.656 -21.094 1 90.5 190 LYS B C 1
ATOM 3698 O O . LYS B 1 190 ? 33.688 -23.266 -20.062 1 90.5 190 LYS B O 1
ATOM 3703 N N . GLU B 1 191 ? 33.125 -22 -21.781 1 93.75 191 GLU B N 1
ATOM 3704 C CA . GLU B 1 191 ? 31.734 -21.953 -21.375 1 93.75 191 GLU B CA 1
ATOM 3705 C C . GLU B 1 191 ? 30.859 -22.812 -22.281 1 93.75 191 GLU B C 1
ATOM 3707 O O . GLU B 1 191 ? 30.922 -22.688 -23.5 1 93.75 191 GLU B O 1
ATOM 3712 N N . PRO B 1 192 ? 30.094 -23.641 -21.609 1 96.88 192 PRO B N 1
ATOM 3713 C CA . PRO B 1 192 ? 29.219 -24.484 -22.453 1 96.88 192 PRO B CA 1
ATOM 3714 C C . PRO B 1 192 ? 28.219 -23.656 -23.266 1 96.88 192 PRO B C 1
ATOM 3716 O O . PRO B 1 192 ? 27.75 -22.625 -22.797 1 96.88 192 PRO B O 1
ATOM 3719 N N . LYS B 1 193 ? 27.984 -24.156 -24.406 1 97.31 193 LYS B N 1
ATOM 3720 C CA . LYS B 1 193 ? 26.984 -23.531 -25.281 1 97.31 193 LYS B CA 1
ATOM 3721 C C . LYS B 1 193 ? 25.766 -24.438 -25.469 1 97.31 193 LYS B C 1
ATOM 3723 O O . LYS B 1 193 ? 25.875 -25.5 -26.094 1 97.31 193 LYS B O 1
ATOM 3728 N N . ILE B 1 194 ? 24.703 -24 -24.922 1 98.31 194 ILE B N 1
ATOM 3729 C CA . ILE B 1 194 ? 23.469 -24.766 -25.031 1 98.31 194 ILE B CA 1
ATOM 3730 C C . ILE B 1 194 ? 22.656 -24.281 -26.219 1 98.31 194 ILE B C 1
ATOM 3732 O O . ILE B 1 194 ? 22.484 -23.078 -26.422 1 98.31 194 ILE B O 1
ATOM 3736 N N . SER B 1 195 ? 22.219 -25.203 -26.984 1 97.62 195 SER B N 1
ATOM 3737 C CA . SER B 1 195 ? 21.375 -24.891 -28.125 1 97.62 195 SER B CA 1
ATOM 3738 C C . SER B 1 195 ? 19.953 -25.391 -27.906 1 97.62 195 SER B C 1
ATOM 3740 O O . SER B 1 195 ? 19.734 -26.578 -27.656 1 97.62 195 SER B O 1
ATOM 3742 N N . ILE B 1 196 ? 18.984 -24.484 -28.031 1 98 196 ILE B N 1
ATOM 3743 C CA . ILE B 1 196 ? 17.578 -24.828 -27.891 1 98 196 ILE B CA 1
ATOM 3744 C C . ILE B 1 196 ? 16.984 -25.172 -29.25 1 98 196 ILE B C 1
ATOM 3746 O O . ILE B 1 196 ? 17.203 -24.453 -30.234 1 98 196 ILE B O 1
ATOM 3750 N N . PRO B 1 197 ? 16.297 -26.297 -29.281 1 96.69 197 PRO B N 1
ATOM 3751 C CA . PRO B 1 197 ? 15.68 -26.625 -30.578 1 96.69 197 PRO B CA 1
ATOM 3752 C C . PRO B 1 197 ? 14.703 -25.547 -31.047 1 96.69 197 PRO B C 1
ATOM 3754 O O . PRO B 1 197 ? 13.945 -25 -30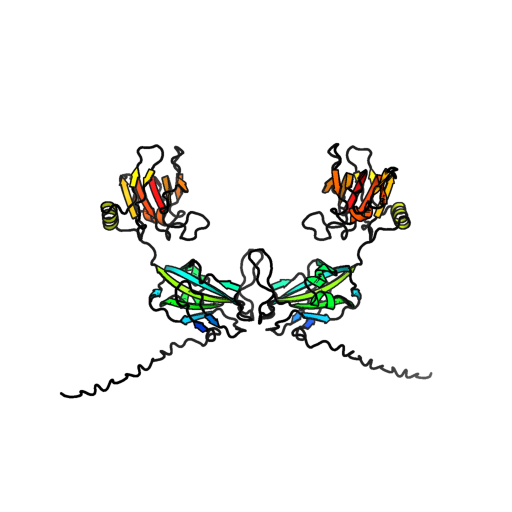.234 1 96.69 197 PRO B O 1
ATOM 3757 N N . LYS B 1 198 ? 14.719 -25.219 -32.281 1 91.88 198 LYS B N 1
ATOM 3758 C CA . LYS B 1 198 ? 13.883 -24.156 -32.844 1 91.88 198 LYS B CA 1
ATOM 3759 C C . LYS B 1 198 ? 12.43 -24.609 -32.969 1 91.88 198 LYS B C 1
ATOM 3761 O O . LYS B 1 198 ? 12.164 -25.766 -33.281 1 91.88 198 LYS B O 1
ATOM 3766 N N . ASP B 1 199 ? 11.555 -23.734 -32.719 1 91.44 199 ASP B N 1
ATOM 3767 C CA . ASP B 1 199 ? 10.117 -23.906 -32.938 1 91.44 199 ASP B CA 1
ATOM 3768 C C . ASP B 1 199 ? 9.609 -25.156 -32.188 1 91.44 199 ASP B C 1
ATOM 3770 O O . ASP B 1 199 ? 8.789 -25.891 -32.719 1 91.44 199 ASP B O 1
ATOM 3774 N N . THR B 1 200 ? 10.266 -25.5 -31.172 1 92.81 200 THR B N 1
ATOM 3775 C CA . THR B 1 200 ? 9.898 -26.656 -30.344 1 92.81 200 THR B CA 1
ATOM 3776 C C . THR B 1 200 ? 9.523 -26.219 -28.938 1 92.81 200 THR B C 1
ATOM 3778 O O . THR B 1 200 ? 10.227 -25.406 -28.312 1 92.81 200 THR B O 1
ATOM 3781 N N . GLN B 1 201 ? 8.406 -26.734 -28.516 1 92.75 201 GLN B N 1
ATOM 3782 C CA . GLN B 1 201 ? 8 -26.469 -27.141 1 92.75 201 GLN B CA 1
ATOM 3783 C C . GLN B 1 201 ? 8.828 -27.281 -26.156 1 92.75 201 GLN B C 1
ATOM 3785 O O . GLN B 1 201 ? 9.258 -28.391 -26.469 1 92.75 201 GLN B O 1
ATOM 3790 N N . ALA B 1 202 ? 8.969 -26.688 -25.016 1 95.75 202 ALA B N 1
ATOM 3791 C CA . ALA B 1 202 ? 9.641 -27.453 -23.953 1 95.75 202 ALA B CA 1
ATOM 3792 C C . ALA B 1 202 ? 8.867 -28.734 -23.641 1 95.75 202 ALA B C 1
ATOM 3794 O O . ALA B 1 202 ? 7.641 -28.781 -23.766 1 95.75 202 ALA B O 1
ATOM 3795 N N . PRO B 1 203 ? 9.617 -29.719 -23.25 1 94.62 203 PRO B N 1
ATOM 3796 C CA . PRO B 1 203 ? 8.922 -30.953 -22.906 1 94.62 203 PRO B CA 1
ATOM 3797 C C . PRO B 1 203 ? 7.93 -30.781 -21.766 1 94.62 203 PRO B C 1
ATOM 3799 O O . PRO B 1 203 ? 8.156 -29.953 -20.875 1 94.62 203 PRO B O 1
ATOM 3802 N N . GLN B 1 204 ? 6.852 -31.641 -21.906 1 89.31 204 GLN B N 1
ATOM 3803 C CA . GLN B 1 204 ? 5.902 -31.703 -20.812 1 89.31 204 GLN B CA 1
ATOM 3804 C C . GLN B 1 204 ? 6.414 -32.594 -19.688 1 89.31 204 GLN B C 1
ATOM 3806 O O . GLN B 1 204 ? 6.043 -33.781 -19.609 1 89.31 204 GLN B O 1
ATOM 3811 N N . GLY B 1 205 ? 7.258 -32.094 -18.875 1 96.75 205 GLY B N 1
ATOM 3812 C CA . GLY B 1 205 ? 7.926 -32.812 -17.812 1 96.75 205 GLY B CA 1
ATOM 3813 C C . GLY B 1 205 ? 9.406 -32.5 -17.703 1 96.75 205 GLY B C 1
ATOM 3814 O O . GLY B 1 205 ? 9.93 -31.719 -18.5 1 96.75 205 GLY B O 1
ATOM 3815 N N . LEU B 1 206 ? 10 -33.125 -16.672 1 98.62 206 LEU B N 1
ATOM 3816 C CA . LEU B 1 206 ? 11.438 -32.969 -16.469 1 98.62 206 LEU B CA 1
ATOM 3817 C C . LEU B 1 206 ? 12.227 -33.969 -17.297 1 98.62 206 LEU B C 1
ATOM 3819 O O . LEU B 1 206 ? 12.117 -35.188 -17.062 1 98.62 206 LEU B O 1
ATOM 3823 N N . ALA B 1 207 ? 12.977 -33.469 -18.25 1 98.69 207 ALA B N 1
ATOM 3824 C CA . ALA B 1 207 ? 13.836 -34.344 -19.047 1 98.69 207 ALA B CA 1
ATOM 3825 C C . ALA B 1 207 ? 15.266 -34.312 -18.516 1 98.69 207 ALA B C 1
ATOM 3827 O O . ALA B 1 207 ? 15.906 -33.281 -18.453 1 98.69 207 ALA B O 1
ATOM 3828 N N . VAL B 1 208 ? 15.727 -35.5 -18.109 1 98.75 208 VAL B N 1
ATOM 3829 C CA . VAL B 1 208 ? 17.109 -35.656 -17.672 1 98.75 208 VAL B CA 1
ATOM 3830 C C . VAL B 1 208 ? 17.891 -36.438 -18.734 1 98.75 208 VAL B C 1
ATOM 3832 O O . VAL B 1 208 ? 17.766 -37.656 -18.844 1 98.75 208 VAL B O 1
ATOM 3835 N N . ASP B 1 209 ? 18.641 -35.656 -19.5 1 98.44 209 ASP B N 1
ATOM 3836 C CA . ASP B 1 209 ? 19.5 -36.25 -20.516 1 98.44 209 ASP B CA 1
ATOM 3837 C C . ASP B 1 209 ? 20.906 -36.531 -19.969 1 98.44 209 ASP B C 1
ATOM 3839 O O . ASP B 1 209 ? 21.703 -35.625 -19.797 1 98.44 209 ASP B O 1
ATOM 3843 N N . VAL B 1 210 ? 21.234 -37.812 -19.719 1 98.06 210 VAL B N 1
ATOM 3844 C CA . VAL B 1 210 ? 22.547 -38.188 -19.188 1 98.06 210 VAL B CA 1
ATOM 3845 C C . VAL B 1 210 ? 23.562 -38.25 -20.328 1 98.06 210 VAL B C 1
ATOM 3847 O O . VAL B 1 210 ? 23.531 -39.188 -21.141 1 98.06 210 VAL B O 1
ATOM 3850 N N . LEU B 1 211 ? 24.438 -37.281 -20.344 1 97.81 211 LEU B N 1
ATOM 3851 C CA . LEU B 1 211 ? 25.438 -37.188 -21.406 1 97.81 211 LEU B CA 1
ATOM 3852 C C . LEU B 1 211 ? 26.625 -38.125 -21.125 1 97.81 211 LEU B C 1
ATOM 3854 O O . LEU B 1 211 ? 27.156 -38.75 -22.031 1 97.81 211 LEU B O 1
ATOM 3858 N N . GLU B 1 212 ? 27.016 -38.125 -19.922 1 97.75 212 GLU B N 1
ATOM 3859 C CA . GLU B 1 212 ? 28.047 -39 -19.375 1 97.75 212 GLU B CA 1
ATOM 3860 C C . GLU B 1 212 ? 27.672 -39.5 -17.984 1 97.75 212 GLU B C 1
ATOM 3862 O O . GLU B 1 212 ? 27.391 -38.719 -17.094 1 97.75 212 GLU B O 1
ATOM 3867 N N . GLU B 1 213 ? 27.719 -40.812 -17.844 1 97.69 213 GLU B N 1
ATOM 3868 C CA . GLU B 1 213 ? 27.375 -41.375 -16.531 1 97.69 213 GLU B CA 1
ATOM 3869 C C . GLU B 1 213 ? 28.609 -41.438 -15.641 1 97.69 213 GLU B C 1
ATOM 3871 O O . GLU B 1 213 ? 29.656 -41.938 -16.047 1 97.69 213 GLU B O 1
ATOM 3876 N N . GLY B 1 214 ? 28.344 -41 -14.461 1 97.94 214 GLY B N 1
ATOM 3877 C CA . GLY B 1 214 ? 29.422 -41.094 -13.477 1 97.94 214 GLY B CA 1
ATOM 3878 C C . GLY B 1 214 ? 29.5 -42.438 -12.797 1 97.94 214 GLY B C 1
ATOM 3879 O O . GLY B 1 214 ? 28.719 -43.344 -13.109 1 97.94 214 GLY B O 1
ATOM 3880 N N . LYS B 1 215 ? 30.531 -42.5 -11.93 1 96.88 215 LYS B N 1
ATOM 3881 C CA . LYS B 1 215 ? 30.766 -43.812 -11.289 1 96.88 215 LYS B CA 1
ATOM 3882 C C . LYS B 1 215 ? 30.766 -43.656 -9.766 1 96.88 215 LYS B C 1
ATOM 3884 O O . LYS B 1 215 ? 30.938 -44.656 -9.047 1 96.88 215 LYS B O 1
ATOM 3889 N N . GLY B 1 216 ? 30.531 -42.5 -9.383 1 97.38 216 GLY B N 1
ATOM 3890 C CA . GLY B 1 216 ? 30.625 -42.25 -7.953 1 97.38 216 GLY B CA 1
ATOM 3891 C C . GLY B 1 216 ? 29.312 -42.469 -7.219 1 97.38 216 GLY B C 1
ATOM 3892 O O . GLY B 1 216 ? 28.484 -43.281 -7.648 1 97.38 216 GLY B O 1
ATOM 3893 N N . ALA B 1 217 ? 29.234 -41.844 -6.051 1 97 217 ALA B N 1
ATOM 3894 C CA . ALA B 1 217 ? 28.078 -41.969 -5.184 1 97 217 ALA B CA 1
ATOM 3895 C C . ALA B 1 217 ? 26.812 -41.469 -5.879 1 97 217 ALA B C 1
ATOM 3897 O O . ALA B 1 217 ? 26.875 -40.5 -6.66 1 97 217 ALA B O 1
ATOM 3898 N N . GLN B 1 218 ? 25.766 -42.125 -5.559 1 97.94 218 GLN B N 1
ATOM 3899 C CA . GLN B 1 218 ? 24.469 -41.719 -6.098 1 97.94 218 GLN B CA 1
ATOM 3900 C C . GLN B 1 218 ? 23.844 -40.625 -5.25 1 97.94 218 GLN B C 1
ATOM 3902 O O . GLN B 1 218 ? 23.781 -40.75 -4.02 1 97.94 218 GLN B O 1
ATOM 3907 N N . ALA B 1 219 ? 23.359 -39.625 -5.938 1 98.38 219 ALA B N 1
ATOM 3908 C CA . ALA B 1 219 ? 22.719 -38.531 -5.223 1 98.38 219 ALA B CA 1
ATOM 3909 C C . ALA B 1 219 ? 21.312 -38.875 -4.797 1 98.38 219 ALA B C 1
ATOM 3911 O O . ALA B 1 219 ? 20.641 -39.688 -5.465 1 98.38 219 ALA B O 1
ATOM 3912 N N . THR B 1 220 ? 20.875 -38.312 -3.66 1 98 220 THR B N 1
ATOM 3913 C CA . THR B 1 220 ? 19.5 -38.375 -3.195 1 98 220 THR B CA 1
ATOM 3914 C C . THR B 1 220 ? 18.875 -36.969 -3.154 1 98 220 THR B C 1
ATOM 3916 O O . THR B 1 220 ? 19.562 -35.969 -3.416 1 98 220 THR B O 1
ATOM 3919 N N . GLU B 1 221 ? 17.625 -36.938 -2.828 1 97.62 221 GLU B N 1
ATOM 3920 C CA . GLU B 1 221 ? 16.922 -35.656 -2.812 1 97.62 221 GLU B CA 1
ATOM 3921 C C . GLU B 1 221 ? 17.453 -34.75 -1.7 1 97.62 221 GLU B C 1
ATOM 3923 O O . GLU B 1 221 ? 17.188 -33.562 -1.693 1 97.62 221 GLU B O 1
ATOM 3928 N N . ASN B 1 222 ? 18.328 -35.281 -0.849 1 97.56 222 ASN B N 1
ATOM 3929 C CA . ASN B 1 222 ? 18.828 -34.531 0.291 1 97.56 222 ASN B CA 1
ATOM 3930 C C . ASN B 1 222 ? 20.344 -34.375 0.259 1 97.56 222 ASN B C 1
ATOM 3932 O O . ASN B 1 222 ? 20.938 -33.844 1.203 1 97.56 222 ASN B O 1
ATOM 3936 N N . SER B 1 223 ? 20.906 -34.812 -0.75 1 98.31 223 SER B N 1
ATOM 3937 C CA . SER B 1 223 ? 22.359 -34.812 -0.834 1 98.31 223 SER B CA 1
ATOM 3938 C C . SER B 1 223 ? 22.906 -33.375 -0.97 1 98.31 223 SER B C 1
ATOM 3940 O O . SER B 1 223 ? 22.266 -32.531 -1.573 1 98.31 223 SER B O 1
ATOM 3942 N N . ASP B 1 224 ? 24.078 -33.156 -0.38 1 98.5 224 ASP B N 1
ATOM 3943 C CA . ASP B 1 224 ? 24.906 -32 -0.787 1 98.5 224 ASP B CA 1
ATOM 3944 C C . ASP B 1 224 ? 25.688 -32.344 -2.051 1 98.5 224 ASP B C 1
ATOM 3946 O O . ASP B 1 224 ? 26.281 -33.406 -2.158 1 98.5 224 ASP B O 1
ATOM 3950 N N . VAL B 1 225 ? 25.656 -31.359 -2.934 1 98.62 225 VAL B N 1
ATOM 3951 C CA . VAL B 1 225 ? 26.375 -31.625 -4.176 1 98.62 225 VAL B CA 1
ATOM 3952 C C . VAL B 1 225 ? 27.297 -30.438 -4.5 1 98.62 225 VAL B C 1
ATOM 3954 O O . VAL B 1 225 ? 27.031 -29.312 -4.07 1 98.62 225 VAL B O 1
ATOM 3957 N N . GLU B 1 226 ? 28.391 -30.688 -5.199 1 98.5 226 GLU B N 1
ATOM 3958 C CA . GLU B 1 226 ? 29.234 -29.703 -5.867 1 98.5 226 GLU B CA 1
ATOM 3959 C C . GLU B 1 226 ? 29.141 -29.844 -7.383 1 98.5 226 GLU B C 1
ATOM 3961 O O . GLU B 1 226 ? 29.266 -30.938 -7.926 1 98.5 226 GLU B O 1
ATOM 3966 N N . VAL B 1 227 ? 28.891 -28.688 -7.961 1 98.69 227 VAL B N 1
ATOM 3967 C CA . VAL B 1 227 ? 28.609 -28.797 -9.391 1 98.69 227 VAL B CA 1
ATOM 3968 C C . VAL B 1 227 ? 29.281 -27.641 -10.133 1 98.69 227 VAL B C 1
ATOM 3970 O O . VAL B 1 227 ? 29.562 -26.594 -9.555 1 98.69 227 VAL B O 1
ATOM 3973 N N . LYS B 1 228 ? 29.656 -27.906 -11.438 1 98.38 228 LYS B N 1
ATOM 3974 C CA . LYS B 1 228 ? 29.719 -26.906 -12.492 1 98.38 228 LYS B CA 1
ATOM 3975 C C . LYS B 1 228 ? 28.422 -26.891 -13.297 1 98.38 228 LYS B C 1
ATOM 3977 O O . LYS B 1 228 ? 27.875 -27.938 -13.625 1 98.38 228 LYS B O 1
ATOM 3982 N N . TYR B 1 229 ? 27.953 -25.719 -13.523 1 98.75 229 TYR B N 1
ATOM 3983 C CA . TYR B 1 229 ? 26.672 -25.734 -14.227 1 98.75 229 TYR B CA 1
ATOM 3984 C C . TYR B 1 229 ? 26.484 -24.469 -15.031 1 98.75 229 TYR B C 1
ATOM 3986 O O . TYR B 1 229 ? 27.172 -23.469 -14.805 1 98.75 229 TYR B O 1
ATOM 3994 N N . HIS B 1 230 ? 25.641 -24.531 -16.031 1 98.5 230 HIS B N 1
ATOM 3995 C CA . HIS B 1 230 ? 25.25 -23.469 -16.953 1 98.5 230 HIS B CA 1
ATOM 3996 C C . HIS B 1 230 ? 23.766 -23.516 -17.25 1 98.5 230 HIS B C 1
ATOM 3998 O O . HIS B 1 230 ? 23.25 -24.516 -17.766 1 98.5 230 HIS B O 1
ATOM 4004 N N . GLY B 1 231 ? 23.094 -22.469 -16.797 1 98.31 231 GLY B N 1
ATOM 4005 C CA . GLY B 1 231 ? 21.656 -22.422 -16.984 1 98.31 231 GLY B CA 1
ATOM 4006 C C . GLY B 1 231 ? 21.219 -21.359 -17.969 1 98.31 231 GLY B C 1
ATOM 4007 O O . GLY B 1 231 ? 21.703 -20.234 -17.938 1 98.31 231 GLY B O 1
ATOM 4008 N N . VAL B 1 232 ? 20.281 -21.719 -18.875 1 98.31 232 VAL B N 1
ATOM 4009 C CA . VAL B 1 232 ? 19.719 -20.797 -19.859 1 98.31 232 VAL B CA 1
ATOM 4010 C C . VAL B 1 232 ? 18.188 -20.906 -19.859 1 98.31 232 VAL B C 1
ATOM 4012 O O . VAL B 1 232 ? 17.641 -21.922 -19.406 1 98.31 232 VAL B O 1
ATOM 4015 N N . THR B 1 233 ? 17.547 -19.859 -20.312 1 97.81 233 THR B N 1
ATOM 4016 C CA . THR B 1 233 ? 16.109 -19.906 -20.516 1 97.81 233 THR B CA 1
ATOM 4017 C C . THR B 1 233 ? 15.766 -20.656 -21.797 1 97.81 233 THR B C 1
ATOM 4019 O O . THR B 1 233 ? 16.453 -20.531 -22.797 1 97.81 233 THR B O 1
ATOM 4022 N N . TRP B 1 234 ? 14.734 -21.453 -21.75 1 97.81 234 TRP B N 1
ATOM 4023 C CA . TRP B 1 234 ? 14.312 -22.156 -22.953 1 97.81 234 TRP B CA 1
ATOM 4024 C C . TRP B 1 234 ? 13.867 -21.172 -24.031 1 97.81 234 TRP B C 1
ATOM 4026 O O . TRP B 1 234 ? 14.125 -21.391 -25.219 1 97.81 234 TRP B O 1
ATOM 4036 N N . ALA B 1 235 ? 13.242 -20.109 -23.625 1 94.75 235 ALA B N 1
ATOM 4037 C CA . ALA B 1 235 ? 12.578 -19.188 -24.531 1 94.75 235 ALA B CA 1
ATOM 4038 C C . ALA B 1 235 ? 13.57 -18.562 -25.516 1 94.75 235 ALA B C 1
ATOM 4040 O O . ALA B 1 235 ? 13.258 -18.375 -26.688 1 94.75 235 ALA B O 1
ATOM 4041 N N . ASP B 1 236 ? 14.836 -18.266 -25.016 1 94.94 236 ASP B N 1
ATOM 4042 C CA . ASP B 1 236 ? 15.742 -17.547 -25.906 1 94.94 236 ASP B CA 1
ATOM 4043 C C . ASP B 1 236 ? 17.172 -18.078 -25.797 1 94.94 236 ASP B C 1
ATOM 4045 O O . ASP B 1 236 ? 18.078 -17.578 -26.469 1 94.94 236 ASP B O 1
ATOM 4049 N N . GLY B 1 237 ? 17.375 -19 -24.953 1 96.5 237 GLY B N 1
ATOM 4050 C CA . GLY B 1 237 ? 18.688 -19.609 -24.844 1 96.5 237 GLY B CA 1
ATOM 4051 C C . GLY B 1 237 ? 19.688 -18.719 -24.109 1 96.5 237 GLY B C 1
ATOM 4052 O O . GLY B 1 237 ? 20.906 -18.969 -24.172 1 96.5 237 GLY B O 1
ATOM 4053 N N . LYS B 1 238 ? 19.141 -17.734 -23.406 1 96.56 238 LYS B N 1
ATOM 4054 C CA . LYS B 1 238 ? 20.031 -16.797 -22.734 1 96.56 238 LYS B CA 1
ATOM 4055 C C . LYS B 1 238 ? 20.453 -17.312 -21.359 1 96.56 238 LYS B C 1
ATOM 4057 O O . LYS B 1 238 ? 19.625 -17.859 -20.625 1 96.56 238 LYS B O 1
ATOM 4062 N N . LYS B 1 239 ? 21.719 -17.078 -21.094 1 97.25 239 LYS B N 1
ATOM 4063 C CA . LYS B 1 239 ? 22.25 -17.469 -19.781 1 97.25 239 LYS B CA 1
ATOM 4064 C C . LYS B 1 239 ? 21.641 -16.625 -18.672 1 97.25 239 LYS B C 1
ATOM 4066 O O . LYS B 1 239 ? 21.547 -15.406 -18.781 1 97.25 239 LYS B O 1
ATOM 4071 N N . PHE B 1 240 ? 21.234 -17.328 -17.594 1 97.06 240 PHE B N 1
ATOM 4072 C CA . PHE B 1 240 ? 20.75 -16.578 -16.453 1 97.06 240 PHE B CA 1
ATOM 4073 C C . PHE B 1 240 ? 21.516 -16.953 -15.188 1 97.06 240 PHE B C 1
ATOM 4075 O O . PHE B 1 240 ? 21.469 -16.25 -14.188 1 97.06 240 PHE B O 1
ATOM 4082 N N . ASP B 1 241 ? 22.203 -18.078 -15.234 1 96.75 241 ASP B N 1
ATOM 4083 C CA . ASP B 1 241 ? 22.953 -18.547 -14.078 1 96.75 241 ASP B CA 1
ATOM 4084 C C . ASP B 1 241 ? 24.062 -19.5 -14.492 1 96.75 241 ASP B C 1
ATOM 4086 O O . ASP B 1 241 ? 24.062 -20.016 -15.609 1 96.75 241 ASP B O 1
ATOM 4090 N N . GLY B 1 242 ? 25.125 -19.672 -13.562 1 97.56 242 GLY B N 1
ATOM 4091 C CA . GLY B 1 242 ? 26.219 -20.594 -13.828 1 97.56 242 GLY B CA 1
ATOM 4092 C C . GLY B 1 242 ? 27.516 -20.188 -13.148 1 97.56 242 GLY B C 1
ATOM 4093 O O . GLY B 1 242 ? 27.594 -19.125 -12.539 1 97.56 242 GLY B O 1
ATOM 4094 N N . ASN B 1 243 ? 28.469 -21.094 -13.281 1 97.81 243 ASN B N 1
ATOM 4095 C CA . ASN B 1 243 ? 29.734 -20.828 -12.586 1 97.81 243 ASN B CA 1
ATOM 4096 C C . ASN B 1 243 ? 30.938 -21.25 -13.414 1 97.81 243 ASN B C 1
ATOM 4098 O O . ASN B 1 243 ? 32 -21.531 -12.875 1 97.81 243 ASN B O 1
ATOM 4102 N N . PHE B 1 244 ? 30.766 -21.328 -14.734 1 96.81 244 PHE B N 1
ATOM 4103 C CA . PHE B 1 244 ? 31.875 -21.766 -15.586 1 96.81 244 PHE B CA 1
ATOM 4104 C C . PHE B 1 244 ? 32.875 -20.641 -15.773 1 96.81 244 PHE B C 1
ATOM 4106 O O . PHE B 1 244 ? 33.969 -20.875 -16.297 1 96.81 244 PHE B O 1
ATOM 4113 N N . ASP B 1 245 ? 32.5 -19.484 -15.391 1 92.5 245 ASP B N 1
ATOM 4114 C CA . ASP B 1 245 ? 33.438 -18.359 -15.43 1 92.5 245 ASP B CA 1
ATOM 4115 C C . ASP B 1 245 ? 34.469 -18.469 -14.32 1 92.5 245 ASP B C 1
ATOM 4117 O O . ASP B 1 245 ? 35.5 -17.766 -14.336 1 92.5 245 ASP B O 1
ATOM 4121 N N . SER B 1 246 ? 34.219 -19.328 -13.445 1 92.81 246 SER B N 1
ATOM 4122 C CA . SER B 1 246 ? 35.156 -19.578 -12.359 1 92.81 246 SER B CA 1
ATOM 4123 C C . SER B 1 246 ? 35.594 -21.047 -12.344 1 92.81 246 SER B C 1
ATOM 4125 O O . SER B 1 246 ? 34.906 -21.906 -12.883 1 92.81 246 SER B O 1
ATOM 4127 N N . GLU B 1 247 ? 36.719 -21.281 -11.734 1 92.19 247 GLU B N 1
ATOM 4128 C CA . GLU B 1 247 ? 37.219 -22.656 -11.625 1 92.19 247 GLU B CA 1
ATOM 4129 C C . GLU B 1 247 ? 36.562 -23.391 -10.461 1 92.19 247 GLU B C 1
ATOM 4131 O O . GLU B 1 247 ? 36.625 -24.625 -10.383 1 92.19 247 GLU B O 1
ATOM 4136 N N . ASP B 1 248 ? 35.938 -22.688 -9.672 1 96 248 ASP B N 1
ATOM 4137 C CA . ASP B 1 248 ? 35.375 -23.266 -8.453 1 96 248 ASP B CA 1
ATOM 4138 C C . ASP B 1 248 ? 34.031 -23.922 -8.734 1 96 248 ASP B C 1
ATOM 4140 O O . ASP B 1 248 ? 33.281 -23.453 -9.578 1 96 248 ASP B O 1
ATOM 4144 N N . THR B 1 249 ? 33.781 -24.953 -8.008 1 97.75 249 THR B N 1
ATOM 4145 C CA . THR B 1 249 ? 32.438 -25.562 -8.023 1 97.75 249 THR B CA 1
ATOM 4146 C C . THR B 1 249 ? 31.484 -24.812 -7.105 1 97.75 249 THR B C 1
ATOM 4148 O O . THR B 1 249 ? 31.922 -24.062 -6.227 1 97.75 249 THR B O 1
ATOM 4151 N N . ALA B 1 250 ? 30.266 -24.969 -7.395 1 97.94 250 ALA B N 1
ATOM 4152 C CA . ALA B 1 250 ? 29.234 -24.438 -6.523 1 97.94 250 ALA B CA 1
ATOM 4153 C C . ALA B 1 250 ? 28.625 -25.531 -5.645 1 97.94 250 ALA B C 1
ATOM 4155 O O . ALA B 1 250 ? 28.453 -26.672 -6.09 1 97.94 250 ALA B O 1
ATOM 4156 N N . LYS B 1 251 ? 28.281 -25.141 -4.453 1 97.88 251 LYS B N 1
ATOM 4157 C CA . LYS B 1 251 ? 27.688 -26.094 -3.51 1 97.88 251 LYS B CA 1
ATOM 4158 C C . LYS B 1 251 ? 26.188 -25.844 -3.342 1 97.88 251 LYS B C 1
ATOM 4160 O O . LYS B 1 251 ? 25.75 -24.703 -3.195 1 97.88 251 LYS B O 1
ATOM 4165 N N . PHE B 1 252 ? 25.453 -26.953 -3.434 1 98.25 252 PHE B N 1
ATOM 4166 C CA . PHE B 1 252 ? 24.016 -26.875 -3.221 1 98.25 252 PHE B CA 1
ATOM 4167 C C . PHE B 1 252 ? 23.516 -28.031 -2.371 1 98.25 252 PHE B C 1
ATOM 4169 O O . PHE B 1 252 ? 24.031 -29.156 -2.486 1 98.25 252 PHE B O 1
ATOM 4176 N N . ASN B 1 253 ? 22.562 -27.781 -1.492 1 98.25 253 ASN B N 1
ATOM 4177 C CA . ASN B 1 253 ? 21.766 -28.859 -0.924 1 98.25 253 ASN B CA 1
ATOM 4178 C C . ASN B 1 253 ? 20.516 -29.125 -1.759 1 98.25 253 ASN B C 1
ATOM 4180 O O . ASN B 1 253 ? 19.734 -28.219 -2.014 1 98.25 253 ASN B O 1
ATOM 4184 N N . LEU B 1 254 ? 20.297 -30.391 -2.201 1 98.06 254 LEU B N 1
ATOM 4185 C CA . LEU B 1 254 ? 19.266 -30.719 -3.193 1 98.06 254 LEU B CA 1
ATOM 4186 C C . LEU B 1 254 ? 17.875 -30.547 -2.607 1 98.06 254 LEU B C 1
ATOM 4188 O O . LEU B 1 254 ? 16.891 -30.5 -3.346 1 98.06 254 LEU B O 1
ATOM 4192 N N . SER B 1 255 ? 17.812 -30.422 -1.29 1 96.88 255 SER B N 1
ATOM 4193 C CA . SER B 1 255 ? 16.516 -30.172 -0.68 1 96.88 255 SER B CA 1
ATOM 4194 C C . SER B 1 255 ? 16.172 -28.672 -0.708 1 96.88 255 SER B C 1
ATOM 4196 O O . SER B 1 255 ? 15.055 -28.281 -0.377 1 96.88 255 SER B O 1
ATOM 4198 N N . GLN B 1 256 ? 17.094 -27.844 -1.145 1 97 256 GLN B N 1
ATOM 4199 C CA . GLN B 1 256 ? 16.922 -26.406 -1.049 1 97 256 GLN B CA 1
ATOM 4200 C C . GLN B 1 256 ? 17.031 -25.75 -2.422 1 97 256 GLN B C 1
ATOM 4202 O O . GLN B 1 256 ? 17.328 -24.562 -2.525 1 97 256 GLN B O 1
ATOM 4207 N N . VAL B 1 257 ? 16.906 -26.484 -3.449 1 97.38 257 VAL B N 1
ATOM 4208 C CA . VAL B 1 257 ? 16.953 -25.984 -4.816 1 97.38 257 VAL B CA 1
ATOM 4209 C C . VAL B 1 257 ? 15.594 -26.203 -5.492 1 97.38 257 VAL B C 1
ATOM 4211 O O . VAL B 1 257 ? 14.672 -26.75 -4.883 1 97.38 257 VAL B O 1
ATOM 4214 N N . ILE B 1 258 ? 15.438 -25.672 -6.719 1 96.75 258 ILE B N 1
ATOM 4215 C CA . ILE B 1 258 ? 14.195 -25.906 -7.449 1 96.75 258 ILE B CA 1
ATOM 4216 C C . ILE B 1 258 ? 13.961 -27.406 -7.605 1 96.75 258 ILE B C 1
ATOM 4218 O O . ILE B 1 258 ? 14.914 -28.188 -7.73 1 96.75 258 ILE B O 1
ATOM 4222 N N . SER B 1 259 ? 12.719 -27.828 -7.629 1 96.88 259 SER B N 1
ATOM 4223 C CA . SER B 1 259 ? 12.383 -29.25 -7.633 1 96.88 259 SER B CA 1
ATOM 4224 C C . SER B 1 259 ? 12.945 -29.953 -8.867 1 96.88 259 SER B C 1
ATOM 4226 O O . SER B 1 259 ? 13.234 -31.141 -8.836 1 96.88 259 SER B O 1
ATOM 4228 N N . GLY B 1 260 ? 13.117 -29.203 -9.93 1 98.56 260 GLY B N 1
ATOM 4229 C CA . GLY B 1 260 ? 13.758 -29.766 -11.102 1 98.56 260 GLY B CA 1
ATOM 4230 C C . GLY B 1 260 ? 15.148 -30.312 -10.828 1 98.56 260 GLY B C 1
ATOM 4231 O O . GLY B 1 260 ? 15.555 -31.328 -11.391 1 98.56 260 GLY B O 1
ATOM 4232 N N . TRP B 1 261 ? 15.852 -29.562 -10.062 1 98.69 261 TRP B N 1
ATOM 4233 C CA . TRP B 1 261 ? 17.188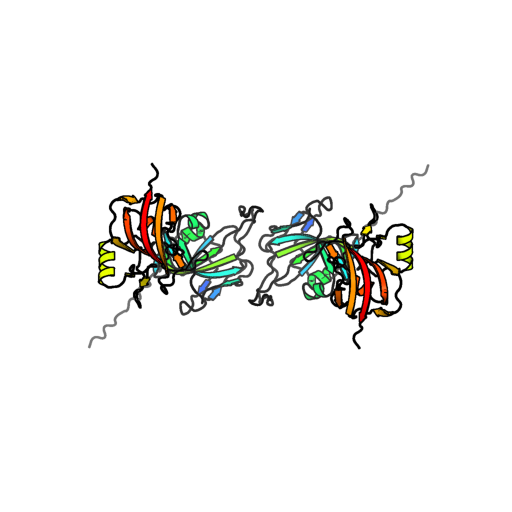 -30.016 -9.664 1 98.69 261 TRP B CA 1
ATOM 4234 C C . TRP B 1 261 ? 17.078 -31.172 -8.672 1 98.69 261 TRP B C 1
ATOM 4236 O O . TRP B 1 261 ? 17.781 -32.188 -8.805 1 98.69 261 TRP B O 1
ATOM 4246 N N . THR B 1 262 ? 16.234 -31.016 -7.66 1 98.62 262 THR B N 1
ATOM 4247 C CA . THR B 1 262 ? 16.062 -32.062 -6.66 1 98.62 262 THR B CA 1
ATOM 4248 C C . THR B 1 262 ? 15.727 -33.375 -7.32 1 98.62 262 THR B C 1
ATOM 4250 O O . THR B 1 262 ? 16.406 -34.375 -7.09 1 98.62 262 THR B O 1
ATOM 4253 N N . LYS B 1 263 ? 14.758 -33.375 -8.172 1 98.31 263 LYS B N 1
ATOM 4254 C CA . LYS B 1 263 ? 14.289 -34.594 -8.797 1 98.31 263 LYS B CA 1
ATOM 4255 C C . LYS B 1 263 ? 15.227 -35.031 -9.922 1 98.31 263 LYS B C 1
ATOM 4257 O O . LYS B 1 263 ? 15.461 -36.219 -10.117 1 98.31 263 LYS B O 1
ATOM 4262 N N . GLY B 1 264 ? 15.742 -34.125 -10.633 1 98.69 264 GLY B N 1
ATOM 4263 C CA . GLY B 1 264 ? 16.578 -34.406 -11.789 1 98.69 264 GLY B CA 1
ATOM 4264 C C . GLY B 1 264 ? 17.922 -35 -11.406 1 98.69 264 GLY B C 1
ATOM 4265 O O . GLY B 1 264 ? 18.484 -35.812 -12.141 1 98.69 264 GLY B O 1
ATOM 4266 N N . LEU B 1 265 ? 18.453 -34.531 -10.344 1 98.5 265 LEU B N 1
ATOM 4267 C CA . LEU B 1 265 ? 19.781 -34.969 -9.953 1 98.5 265 LEU B CA 1
ATOM 4268 C C . LEU B 1 265 ? 19.703 -36.156 -9.016 1 98.5 265 LEU B C 1
ATOM 4270 O O . LEU B 1 265 ? 20.688 -36.875 -8.797 1 98.5 265 LEU B O 1
ATOM 4274 N N . SER B 1 266 ? 18.562 -36.375 -8.438 1 97.94 266 SER B N 1
ATOM 4275 C CA . SER B 1 266 ? 18.391 -37.562 -7.617 1 97.94 266 SER B CA 1
ATOM 4276 C C . SER B 1 266 ? 18.594 -38.844 -8.438 1 97.94 266 SER B C 1
ATOM 4278 O O . SER B 1 266 ? 18.078 -38.969 -9.547 1 97.94 266 SER B O 1
ATOM 4280 N N . GLY B 1 267 ? 19.391 -39.75 -7.91 1 97.5 267 GLY B N 1
ATOM 4281 C CA . GLY B 1 267 ? 19.656 -41 -8.586 1 97.5 267 GLY B CA 1
ATOM 4282 C C . GLY B 1 267 ? 20.875 -40.938 -9.5 1 97.5 267 GLY B C 1
ATOM 4283 O O . GLY B 1 267 ? 21.359 -41.969 -9.961 1 97.5 267 GLY B O 1
ATOM 4284 N N . GLN B 1 268 ? 21.328 -39.75 -9.805 1 98.19 268 GLN B N 1
ATOM 4285 C CA . GLN B 1 268 ? 22.484 -39.594 -10.664 1 98.19 268 GLN B CA 1
ATOM 4286 C C . GLN B 1 268 ? 23.781 -39.812 -9.883 1 98.19 268 GLN B C 1
ATOM 4288 O O . GLN B 1 268 ? 23.828 -39.531 -8.672 1 98.19 268 GLN B O 1
ATOM 4293 N N . LYS B 1 269 ? 24.781 -40.188 -10.594 1 98.25 269 LYS B N 1
ATOM 4294 C CA . LYS B 1 269 ? 26.031 -40.562 -9.922 1 98.25 269 LYS B CA 1
ATOM 4295 C C . LYS B 1 269 ? 27.047 -39.438 -10.039 1 98.25 269 LYS B C 1
ATOM 4297 O O . LYS B 1 269 ? 27.109 -38.75 -11.062 1 98.25 269 LYS B O 1
ATOM 4302 N N . GLU B 1 270 ? 27.844 -39.375 -8.977 1 98.44 270 GLU B N 1
ATOM 4303 C CA . GLU B 1 270 ? 29 -38.5 -9 1 98.44 270 GLU B CA 1
ATOM 4304 C C . GLU B 1 270 ? 29.844 -38.719 -10.25 1 98.44 270 GLU B C 1
ATOM 4306 O O . GLU B 1 270 ? 30.141 -39.844 -10.617 1 98.44 270 GLU B O 1
ATOM 4311 N N . GLY B 1 271 ? 30.188 -37.625 -10.875 1 98.5 271 GLY B N 1
ATOM 4312 C CA . GLY B 1 271 ? 30.969 -37.719 -12.094 1 98.5 271 GLY B CA 1
ATOM 4313 C C . GLY B 1 271 ? 30.141 -37.594 -13.352 1 98.5 271 GLY B C 1
ATOM 4314 O O . GLY B 1 271 ? 30.688 -37.469 -14.453 1 98.5 271 GLY B O 1
ATOM 4315 N N . SER B 1 272 ? 28.844 -37.531 -13.18 1 98.69 272 SER B N 1
ATOM 4316 C CA . SER B 1 272 ? 27.953 -37.5 -14.336 1 98.69 272 SER B CA 1
ATOM 4317 C C . SER B 1 272 ? 27.922 -36.094 -14.945 1 98.69 272 SER B C 1
ATOM 4319 O O . SER B 1 272 ? 28.141 -35.094 -14.25 1 98.69 272 SER B O 1
ATOM 4321 N N . LYS B 1 273 ? 27.672 -36 -16.234 1 98.69 273 LYS B N 1
ATOM 4322 C CA . LYS B 1 273 ? 27.312 -34.781 -16.984 1 98.69 273 LYS B CA 1
ATOM 4323 C C . LYS B 1 273 ? 25.906 -34.906 -17.562 1 98.69 273 LYS B C 1
ATOM 4325 O O . LYS B 1 273 ? 25.578 -35.906 -18.203 1 98.69 273 LYS B O 1
ATOM 4330 N N . LEU B 1 274 ? 25.156 -33.906 -17.25 1 98.69 274 LEU B N 1
ATOM 4331 C CA . LEU B 1 274 ? 23.734 -34 -17.547 1 98.69 274 LEU B CA 1
ATOM 4332 C C . LEU B 1 274 ? 23.25 -32.719 -18.234 1 98.69 274 LEU B C 1
ATOM 4334 O O . LEU B 1 274 ? 23.797 -31.641 -18.016 1 98.69 274 LEU B O 1
ATOM 4338 N N . LEU B 1 275 ? 22.266 -32.875 -19.047 1 98.75 275 LEU B N 1
ATOM 4339 C CA . LEU B 1 275 ? 21.469 -31.781 -19.578 1 98.75 275 LEU B CA 1
ATOM 4340 C C . LEU B 1 275 ? 20.016 -31.891 -19.125 1 98.75 275 LEU B C 1
ATOM 4342 O O . LEU B 1 275 ? 19.328 -32.844 -19.484 1 98.75 275 LEU B O 1
ATOM 4346 N N . LEU B 1 276 ? 19.594 -30.969 -18.297 1 98.81 276 LEU B N 1
ATOM 4347 C CA . LEU B 1 276 ? 18.25 -30.953 -17.719 1 98.81 276 LEU B CA 1
ATOM 4348 C C . LEU B 1 276 ? 17.359 -29.969 -18.469 1 98.81 276 LEU B C 1
ATOM 4350 O O . LEU B 1 276 ? 17.719 -28.812 -18.641 1 98.81 276 LEU B O 1
ATOM 4354 N N . SER B 1 277 ? 16.25 -30.406 -18.938 1 98.81 277 SER B N 1
ATOM 4355 C CA . SER B 1 277 ? 15.141 -29.547 -19.344 1 98.81 277 SER B CA 1
ATOM 4356 C C . SER B 1 277 ? 14.062 -29.484 -18.266 1 98.81 277 SER B C 1
ATOM 4358 O O . SER B 1 277 ? 13.32 -30.453 -18.078 1 98.81 277 SER B O 1
ATOM 4360 N N . VAL B 1 278 ? 14 -28.359 -17.609 1 98.44 278 VAL B N 1
ATOM 4361 C CA . VAL B 1 278 ? 13.18 -28.203 -16.406 1 98.44 278 VAL B CA 1
ATOM 4362 C C . VAL B 1 278 ? 11.914 -27.422 -16.75 1 98.44 278 VAL B C 1
ATOM 4364 O O . VAL B 1 278 ? 11.977 -26.266 -17.172 1 98.44 278 VAL B O 1
ATOM 4367 N N . PRO B 1 279 ? 10.773 -28.125 -16.594 1 97.19 279 PRO B N 1
ATOM 4368 C CA . PRO B 1 279 ? 9.539 -27.391 -16.844 1 97.19 279 PRO B CA 1
ATOM 4369 C C . PRO B 1 279 ? 9.312 -26.25 -15.859 1 97.19 279 PRO B C 1
ATOM 4371 O O . PRO B 1 279 ? 9.906 -26.234 -14.781 1 97.19 279 PRO B O 1
ATOM 4374 N N . SER B 1 280 ? 8.391 -25.359 -16.281 1 94.19 280 SER B N 1
ATOM 4375 C CA . SER B 1 280 ? 8.188 -24.125 -15.523 1 94.19 280 SER B CA 1
ATOM 4376 C C . SER B 1 280 ? 7.766 -24.422 -14.086 1 94.19 280 SER B C 1
ATOM 4378 O O . SER B 1 280 ? 8.219 -23.75 -13.156 1 94.19 280 SER B O 1
ATOM 4380 N N . ASP B 1 281 ? 6.906 -25.453 -13.898 1 92.81 281 ASP B N 1
ATOM 4381 C CA . ASP B 1 281 ? 6.332 -25.719 -12.586 1 92.81 281 ASP B CA 1
ATOM 4382 C C . ASP B 1 281 ? 7.359 -26.375 -11.656 1 92.81 281 ASP B C 1
ATOM 4384 O O . ASP B 1 281 ? 7.137 -26.469 -10.445 1 92.81 281 ASP B O 1
ATOM 4388 N N . MET B 1 282 ? 8.523 -26.734 -12.18 1 95.69 282 MET B N 1
ATOM 4389 C CA . MET B 1 282 ? 9.609 -27.281 -11.367 1 95.69 282 MET B CA 1
ATOM 4390 C C . MET B 1 282 ? 10.781 -26.297 -11.297 1 95.69 282 MET B C 1
ATOM 4392 O O . MET B 1 282 ? 11.875 -26.656 -10.867 1 95.69 282 MET B O 1
ATOM 4396 N N . ALA B 1 283 ? 10.516 -25.094 -11.844 1 96.38 283 ALA B N 1
ATOM 4397 C CA . ALA B 1 283 ? 11.469 -24 -11.789 1 96.38 283 ALA B CA 1
ATOM 4398 C C . ALA B 1 283 ? 10.922 -22.828 -10.977 1 96.38 283 ALA B C 1
ATOM 4400 O O . ALA B 1 283 ? 10.578 -22.984 -9.797 1 96.38 283 ALA B O 1
ATOM 4401 N N . TYR B 1 284 ? 10.938 -21.703 -11.68 1 93.81 284 TYR B N 1
ATOM 4402 C CA . TYR B 1 284 ? 10.484 -20.531 -10.938 1 93.81 284 TYR B CA 1
ATOM 4403 C C . TYR B 1 284 ? 9.062 -20.141 -11.344 1 93.81 284 TYR B C 1
ATOM 4405 O O . TYR B 1 284 ? 8.516 -19.156 -10.859 1 93.81 284 TYR B O 1
ATOM 4413 N N . GLY B 1 285 ? 8.531 -20.922 -12.219 1 89.5 285 GLY B N 1
ATOM 4414 C CA . GLY B 1 285 ? 7.168 -20.656 -12.641 1 89.5 285 GLY B CA 1
ATOM 4415 C C . GLY B 1 285 ? 7.086 -19.734 -13.844 1 89.5 285 GLY B C 1
ATOM 4416 O O . GLY B 1 285 ? 8.117 -19.328 -14.391 1 89.5 285 GLY B O 1
ATOM 4417 N N . ASP B 1 286 ? 5.82 -19.438 -14.352 1 86 286 ASP B N 1
ATOM 4418 C CA . ASP B 1 286 ? 5.582 -18.672 -15.562 1 86 286 ASP B CA 1
ATOM 4419 C C . ASP B 1 286 ? 5.574 -17.172 -15.266 1 86 286 ASP B C 1
ATOM 4421 O O . ASP B 1 286 ? 5.715 -16.359 -16.188 1 86 286 ASP B O 1
ATOM 4425 N N . ASN B 1 287 ? 5.34 -16.781 -14.109 1 80.19 287 ASN B N 1
ATOM 4426 C CA . ASN B 1 287 ? 5.367 -15.375 -13.695 1 80.19 287 ASN B CA 1
ATOM 4427 C C . ASN B 1 287 ? 6.266 -15.172 -12.477 1 80.19 287 ASN B C 1
ATOM 4429 O O . ASN B 1 287 ? 5.848 -14.586 -11.477 1 80.19 287 ASN B O 1
ATOM 4433 N N . ALA B 1 288 ? 7.457 -15.484 -12.773 1 80.31 288 ALA B N 1
ATOM 4434 C CA . ALA B 1 288 ? 8.383 -15.547 -11.648 1 80.31 288 ALA B CA 1
ATOM 4435 C C . ALA B 1 288 ? 8.938 -14.164 -11.312 1 80.31 288 ALA B C 1
ATOM 4437 O O . ALA B 1 288 ? 9.156 -13.344 -12.211 1 80.31 288 ALA B O 1
ATOM 4438 N N . THR B 1 289 ? 9.117 -13.891 -9.953 1 81.06 289 THR B N 1
ATOM 4439 C CA . THR B 1 289 ? 9.727 -12.648 -9.492 1 81.06 289 THR B CA 1
ATOM 4440 C C . THR B 1 289 ? 11.148 -12.891 -9.008 1 81.06 289 THR B C 1
ATOM 4442 O O . THR B 1 289 ? 11.961 -11.961 -8.945 1 81.06 289 THR B O 1
ATOM 4445 N N . GLN B 1 290 ? 11.555 -14 -8.633 1 81.25 290 GLN B N 1
ATOM 4446 C CA . GLN B 1 290 ? 12.852 -14.32 -8.055 1 81.25 290 GLN B CA 1
ATOM 4447 C C . GLN B 1 290 ? 13.727 -15.086 -9.039 1 81.25 290 GLN B C 1
ATOM 4449 O O . GLN B 1 290 ? 14.734 -15.68 -8.656 1 81.25 290 GLN B O 1
ATOM 4454 N N . GLY B 1 291 ? 13.414 -15.078 -10.352 1 85.5 291 GLY B N 1
ATOM 4455 C CA . GLY B 1 291 ? 14.086 -15.789 -11.43 1 85.5 291 GLY B CA 1
ATOM 4456 C C . GLY B 1 291 ? 13.383 -15.656 -12.766 1 85.5 291 GLY B C 1
ATOM 4457 O O . GLY B 1 291 ? 12.367 -14.977 -12.867 1 85.5 291 GLY B O 1
ATOM 4458 N N . PRO B 1 292 ? 14.094 -16.359 -13.664 1 92.94 292 PRO B N 1
ATOM 4459 C CA . PRO B 1 292 ? 13.445 -16.266 -14.977 1 92.94 292 PRO B CA 1
ATOM 4460 C C . PRO B 1 292 ? 12.133 -17.047 -15.047 1 92.94 292 PRO B C 1
ATOM 4462 O O . PRO B 1 292 ? 12.008 -18.109 -14.445 1 92.94 292 PRO B O 1
ATOM 4465 N N . SER B 1 293 ? 11.312 -16.578 -15.836 1 92.44 293 SER B N 1
ATOM 4466 C CA . SER B 1 293 ? 10.031 -17.234 -16.047 1 92.44 293 SER B CA 1
ATOM 4467 C C . SER B 1 293 ? 10.148 -18.344 -17.094 1 92.44 293 SER B C 1
ATOM 4469 O O . SER B 1 293 ? 10.961 -18.25 -18.016 1 92.44 293 SER B O 1
ATOM 4471 N N . GLY B 1 294 ? 9.32 -19.375 -16.844 1 93.44 294 GLY B N 1
ATOM 4472 C CA . GLY B 1 294 ? 9.211 -20.391 -17.891 1 93.44 294 GLY B CA 1
ATOM 4473 C C . GLY B 1 294 ? 10.18 -21.547 -17.703 1 93.44 294 GLY B C 1
ATOM 4474 O O . GLY B 1 294 ? 10.836 -21.656 -16.672 1 93.44 294 GLY B O 1
ATOM 4475 N N . PRO B 1 295 ? 10.18 -22.469 -18.688 1 96.75 295 PRO B N 1
ATOM 4476 C CA . PRO B 1 295 ? 11.086 -23.609 -18.625 1 96.75 295 PRO B CA 1
ATOM 4477 C C . PRO B 1 295 ? 12.555 -23.203 -18.734 1 96.75 295 PRO B C 1
ATOM 4479 O O . PRO B 1 295 ? 12.883 -22.203 -19.359 1 96.75 295 PRO B O 1
ATOM 4482 N N . LEU B 1 296 ? 13.383 -24.031 -18.125 1 98.31 296 LEU B N 1
ATOM 4483 C CA . LEU B 1 296 ? 14.82 -23.766 -18.078 1 98.31 296 LEU B CA 1
ATOM 4484 C C . LEU B 1 296 ? 15.609 -24.969 -18.562 1 98.31 296 LEU B C 1
ATOM 4486 O O . LEU B 1 296 ? 15.094 -26.094 -18.562 1 98.31 296 LEU B O 1
ATOM 4490 N N . VAL B 1 297 ? 16.828 -24.672 -19 1 98.75 297 VAL B N 1
ATOM 4491 C CA . VAL B 1 297 ? 17.75 -25.719 -19.391 1 98.75 297 VAL B CA 1
ATOM 4492 C C . VAL B 1 297 ? 19.047 -25.578 -18.594 1 98.75 297 VAL B C 1
ATOM 4494 O O . VAL B 1 297 ? 19.594 -24.469 -18.484 1 98.75 297 VAL B O 1
ATOM 4497 N N . PHE B 1 298 ? 19.516 -26.688 -18.062 1 98.81 298 PHE B N 1
ATOM 4498 C CA . PHE B 1 298 ? 20.766 -26.672 -17.312 1 98.81 298 PHE B CA 1
ATOM 4499 C C . PHE B 1 298 ? 21.719 -27.75 -17.828 1 98.81 298 PHE B C 1
ATOM 4501 O O . PHE B 1 298 ? 21.344 -28.906 -17.969 1 98.81 298 PHE B O 1
ATOM 4508 N N . TYR B 1 299 ? 22.875 -27.328 -18.141 1 98.75 299 TYR B N 1
ATOM 4509 C CA . TYR B 1 299 ? 24 -28.266 -18.188 1 98.75 299 TYR B CA 1
ATOM 4510 C C . TYR B 1 299 ? 24.656 -28.406 -16.812 1 98.75 299 TYR B C 1
ATOM 4512 O O . TYR B 1 299 ? 24.984 -27.391 -16.188 1 98.75 299 TYR B O 1
ATOM 4520 N N . VAL B 1 300 ? 24.828 -29.609 -16.344 1 98.81 300 VAL B N 1
ATOM 4521 C CA . VAL B 1 300 ? 25.344 -29.828 -15 1 98.81 300 VAL B CA 1
ATOM 4522 C C . VAL B 1 300 ? 26.453 -30.891 -15.031 1 98.81 300 VAL B C 1
ATOM 4524 O O . VAL B 1 300 ? 26.266 -31.969 -15.602 1 98.81 300 VAL B O 1
ATOM 4527 N N . GLU B 1 301 ? 27.562 -30.562 -14.5 1 98.69 301 GLU B N 1
ATOM 4528 C CA . GLU B 1 301 ? 28.578 -31.547 -14.125 1 98.69 301 GLU B CA 1
ATOM 4529 C C . GLU B 1 301 ? 28.547 -31.844 -12.633 1 98.69 301 GLU B C 1
ATOM 4531 O O . GLU B 1 301 ? 28.891 -30.984 -11.82 1 98.69 301 GLU B O 1
ATOM 4536 N N . LEU B 1 302 ? 28.141 -33 -12.336 1 98.69 302 LEU B N 1
ATOM 4537 C CA . LEU B 1 302 ? 28.016 -33.438 -10.938 1 98.69 302 LEU B CA 1
ATOM 4538 C C . LEU B 1 302 ? 29.359 -33.906 -10.391 1 98.69 302 LEU B C 1
ATOM 4540 O O . LEU B 1 302 ? 29.672 -35.094 -10.469 1 98.69 302 LEU B O 1
ATOM 4544 N N . THR B 1 303 ? 30.094 -33 -9.742 1 98.19 303 THR B N 1
ATOM 4545 C CA . THR B 1 303 ? 31.484 -33.25 -9.438 1 98.19 303 THR B CA 1
ATOM 4546 C C . THR B 1 303 ? 31.625 -34 -8.117 1 98.19 303 THR B C 1
ATOM 4548 O O . THR B 1 303 ? 32.562 -34.781 -7.941 1 98.19 303 THR B O 1
ATOM 4551 N N . LYS B 1 304 ? 30.766 -33.656 -7.223 1 98.06 304 LYS B N 1
ATOM 4552 C CA . LYS B 1 304 ? 30.812 -34.281 -5.918 1 98.06 304 LYS B CA 1
ATOM 4553 C C . LYS B 1 304 ? 29.406 -34.531 -5.371 1 98.06 304 LYS B C 1
ATOM 4555 O O . LYS B 1 304 ? 28.516 -33.688 -5.562 1 98.06 304 LYS B O 1
ATOM 4560 N N . VAL B 1 305 ? 29.234 -35.688 -4.719 1 98.25 305 VAL B N 1
ATOM 4561 C CA . VAL B 1 305 ? 28 -36 -4.012 1 98.25 305 VAL B CA 1
ATOM 4562 C C . VAL B 1 305 ? 28.312 -36.375 -2.566 1 98.25 305 VAL B C 1
ATOM 4564 O O . VAL B 1 305 ? 29.156 -37.25 -2.314 1 98.25 305 VAL B O 1
ATOM 4567 N N . SER B 1 306 ? 27.641 -35.625 -1.703 1 96.75 306 SER B N 1
ATOM 4568 C CA . SER B 1 306 ? 27.766 -35.938 -0.283 1 96.75 306 SER B CA 1
ATOM 4569 C C . SER B 1 306 ? 26.406 -36.25 0.333 1 96.75 306 SER B C 1
ATOM 4571 O O . SER B 1 306 ? 25.5 -35.406 0.299 1 96.75 306 SER B O 1
ATOM 4573 N N . ASN B 1 307 ? 26.281 -37.406 0.842 1 90.69 307 ASN B N 1
ATOM 4574 C CA . ASN B 1 307 ? 25.016 -37.812 1.464 1 90.69 307 ASN B CA 1
ATOM 4575 C C . ASN B 1 307 ? 25.109 -37.781 2.986 1 90.69 307 ASN B C 1
ATOM 4577 O O . ASN B 1 307 ? 26.188 -37.969 3.561 1 90.69 307 ASN B O 1
ATOM 4581 N N . ALA B 1 308 ? 24.156 -37.062 3.453 1 69.69 308 ALA B N 1
ATOM 4582 C CA . ALA B 1 308 ? 24.172 -37 4.914 1 69.69 308 ALA B CA 1
ATOM 4583 C C . ALA B 1 308 ? 24.312 -38.406 5.5 1 69.69 308 ALA B C 1
ATOM 4585 O O . ALA B 1 308 ? 23.703 -39.375 5 1 69.69 308 ALA B O 1
ATOM 4586 N N . GLU B 1 309 ? 25.469 -38.781 6.332 1 56.94 309 GLU B N 1
ATOM 4587 C CA . GLU B 1 309 ? 25.609 -40.031 7.094 1 56.94 309 GLU B CA 1
ATOM 4588 C C . GLU B 1 309 ? 24.375 -40.281 7.945 1 56.94 309 GLU B C 1
ATOM 4590 O O . GLU B 1 309 ? 23.703 -39.344 8.398 1 56.94 309 GLU B O 1
#

pLDDT: mean 89.79, std 18.23, range [22.23, 98.81]

Secondary structure (DSSP, 8-state):
-------------------------TTTT-EEE--SSTTSPPEEE--S----SS-EEEEEE--SSPBP-TTPEEEEEEEEEETTT--EEEE-TTS--EEEE-SHHHHHH-HHHHHHHTT-BTT-EEEEE----PBPTTS-BPPPPTT----EEEEEEEEEEEPPP-BPPHHHHHHHHHTT-S-EEE-SSSS-EEEPPTT-PPPSSBEEEEEE---SPBP-TT-EEEEEEEEEETTT--EEEE-TTSSSPEEEEGGGS-HHHHHHHTTPBTT-EEEEEE-GGGTT-SS-SSS--S-EEEEEEEEEEE---/-------------------------TTTT-EEE--SSTTSPPEEE--S----SS-EEEEEE--SSPBP-TTPEEEEEEEEEETTT--EEEE-TTS--EEEE-SHHHHHH-HHHHHHHTT-BTT-EEEEE----PBPTTS-BPPPPTT----EEEEEEEEEEEPPP-BPPHHHHHHHHHTT-S-EEE-SSSS-EEEPPTT-PPPSSBEEEEEE---SPBP-TT-EEEEEEEEEETTT--EEEE-TTSSSPEEEEGGGS-HHHHHHHTTPBTT-EEEEEE-GGGTT-TT-SSS--S-EEEEEEEEEEE---